Protein 3LLQ (pdb70)

Secondary structure (DSSP, 8-state):
-HHHHHHHHHHHHHHHHHHHHIIIIITT-TTT--HHHHHHHHHHHHHHHHHHHHHHHH----SHHHHHHHHHTTSS-GGGHHHHHHHHHHHHHHHHHHHHHHHTTBTT---TTTT----GGGSTT---HHHHHHHHHHHHHHHHHHHHHHHSTTS-TT-HHHHHHHHHHHHHHHHHHHHS--S-HHHHHHHHHHH-HHHHHHTTHHHHHHHHHHHHHHHHHHHHTS--/---SS-HHHHHHHHHHHHHHHIIIIIHIIIIITT-TTT--HHHHHHHHHHHHHHHHHHHHHHHH----SHHHHHHHHHTTSS-HHHHHHHHHHHHHHHHHHHHHHHHHHTTSTT---TTTT----GGGSTT-B-HHHHHHHHHHHHHHHHHHHHHHTSTTS-TT-HHHHHHHHHHHHHHHHHHHHS--S-HHHHHHHHHHH-THHHHSHHHHHHHHHHHHHHHHHHHHHHT--

Structure (mmCIF, N/CA/C/O backbone):
data_3LLQ
#
_entry.id   3LLQ
#
_cell.length_a   90.500
_cell.length_b   102.231
_cell.length_c   148.734
_cell.angle_alpha   90.00
_cell.angle_beta   90.00
_cell.angle_gamma   90.00
#
_symmetry.space_group_name_H-M   'C 2 2 21'
#
loop_
_entity.id
_entity.type
_entity.pdbx_description
1 polymer 'Aquaporin Z 2'
2 water water
#
loop_
_atom_site.group_PDB
_atom_site.id
_atom_site.type_symbol
_atom_site.label_atom_id
_atom_site.label_alt_id
_atom_site.label_comp_id
_atom_site.label_asym_id
_atom_site.label_entity_id
_atom_site.label_seq_id
_atom_site.pdbx_PDB_ins_code
_atom_site.Cartn_x
_atom_site.Cartn_y
_atom_site.Cartn_z
_atom_site.occupancy
_atom_site.B_iso_or_equiv
_atom_site.auth_seq_id
_atom_site.auth_comp_id
_atom_site.auth_asym_id
_atom_site.auth_atom_id
_atom_site.pdbx_PDB_model_num
ATOM 1 N N . MET A 1 29 ? 9.523 56.271 46.370 1.00 44.99 1 MET A N 1
ATOM 2 C CA . MET A 1 29 ? 10.672 55.382 45.885 1.00 45.11 1 MET A CA 1
ATOM 3 C C . MET A 1 29 ? 11.984 56.162 45.727 1.00 44.06 1 MET A C 1
ATOM 4 O O . MET A 1 29 ? 13.072 55.678 46.119 1.00 43.56 1 MET A O 1
ATOM 9 N N . GLY A 1 30 ? 11.876 57.373 45.179 1.00 42.09 2 GLY A N 1
ATOM 10 C CA . GLY A 1 30 ? 13.019 58.276 45.131 1.00 41.31 2 GLY A CA 1
ATOM 11 C C . GLY A 1 30 ? 13.467 58.620 46.577 1.00 40.98 2 GLY A C 1
ATOM 12 O O . GLY A 1 30 ? 14.664 58.759 46.833 1.00 40.30 2 GLY A O 1
ATOM 13 N N . ARG A 1 31 ? 12.515 58.820 47.493 1.00 41.45 3 ARG A N 1
ATOM 14 C CA . ARG A 1 31 ? 12.805 58.989 48.921 1.00 41.20 3 ARG A CA 1
ATOM 15 C C . ARG A 1 31 ? 13.622 57.800 49.463 1.00 39.63 3 ARG A C 1
ATOM 16 O O . ARG A 1 31 ? 14.530 57.956 50.280 1.00 40.19 3 ARG A O 1
ATOM 24 N N . LYS A 1 32 ? 13.285 56.590 49.030 1.00 38.14 4 LYS A N 1
ATOM 25 C CA . LYS A 1 32 ? 13.944 55.363 49.546 1.00 33.92 4 LYS A CA 1
ATOM 26 C C . LYS A 1 32 ? 15.341 55.237 48.994 1.00 34.01 4 LYS A C 1
ATOM 27 O O . LYS A 1 32 ? 16.283 54.876 49.734 1.00 29.65 4 LYS A O 1
ATOM 33 N N . LEU A 1 33 ? 15.542 55.641 47.717 1.00 32.27 5 LEU A N 1
ATOM 34 C CA . LEU A 1 33 ? 16.868 55.563 47.129 1.00 30.60 5 LEU A CA 1
ATOM 35 C C . LEU A 1 33 ? 17.805 56.625 47.823 1.00 31.18 5 LEU A C 1
ATOM 36 O O . LEU A 1 33 ? 18.990 56.449 47.896 1.00 30.10 5 LEU A O 1
ATOM 41 N N . LEU A 1 34 ? 17.250 57.774 48.211 1.00 30.42 6 LEU A N 1
ATOM 42 C CA . LEU A 1 34 ? 18.029 58.847 48.796 1.00 31.96 6 LEU A CA 1
ATOM 43 C C . LEU A 1 34 ? 18.400 58.367 50.223 1.00 32.13 6 LEU A C 1
ATOM 44 O O . LEU A 1 34 ? 19.529 58.605 50.675 1.00 33.34 6 LEU A O 1
ATOM 49 N N . ALA A 1 35 ? 17.455 57.682 50.883 1.00 31.06 7 ALA A N 1
ATOM 50 C CA . ALA A 1 35 ? 17.714 57.130 52.251 1.00 30.71 7 ALA A CA 1
ATOM 51 C C . ALA A 1 35 ? 18.907 56.181 52.176 1.00 30.75 7 ALA A C 1
ATOM 52 O O . ALA A 1 35 ? 19.895 56.382 52.879 1.00 29.31 7 ALA A O 1
ATOM 54 N N . GLU A 1 36 ? 18.898 55.270 51.187 1.00 30.34 8 GLU A N 1
ATOM 55 C CA . GLU A 1 36 ? 20.006 54.322 50.995 1.00 31.99 8 GLU A CA 1
ATOM 56 C C . GLU A 1 36 ? 21.290 54.978 50.642 1.00 32.41 8 GLU A C 1
ATOM 57 O O . GLU A 1 36 ? 22.383 54.570 51.095 1.00 34.22 8 GLU A O 1
ATOM 63 N N . PHE A 1 37 ? 21.163 56.031 49.836 1.00 32.31 9 PHE A N 1
ATOM 64 C CA . PHE A 1 37 ? 22.371 56.752 49.377 1.00 31.33 9 PHE A CA 1
ATOM 65 C C . PHE A 1 37 ? 23.033 57.458 50.603 1.00 30.14 9 PHE A C 1
ATOM 66 O O . PHE A 1 37 ? 24.222 57.369 50.865 1.00 30.54 9 PHE A O 1
ATOM 74 N N . PHE A 1 38 ? 22.261 58.269 51.274 1.00 29.10 10 PHE A N 1
ATOM 75 C CA . PHE A 1 38 ? 22.818 58.979 52.490 1.00 30.86 10 PHE A CA 1
ATOM 76 C C . PHE A 1 38 ? 23.317 57.990 53.590 1.00 29.17 10 PHE A C 1
ATOM 77 O O . PHE A 1 38 ? 24.396 58.124 54.120 1.00 30.77 10 PHE A O 1
ATOM 85 N N . GLY A 1 39 ? 22.550 56.944 53.808 1.00 30.32 11 GLY A N 1
ATOM 86 C CA . GLY A 1 39 ? 22.960 55.906 54.708 1.00 29.50 11 GLY A CA 1
ATOM 87 C C . GLY A 1 39 ? 24.262 55.200 54.399 1.00 29.94 11 GLY A C 1
ATOM 88 O O . GLY A 1 39 ? 25.091 54.934 55.301 1.00 28.72 11 GLY A O 1
ATOM 89 N N . THR A 1 40 ? 24.446 54.755 53.127 1.00 27.48 12 THR A N 1
ATOM 90 C CA . THR A 1 40 ? 25.669 54.088 52.837 1.00 24.09 12 THR A CA 1
ATOM 91 C C . THR A 1 40 ? 26.788 55.054 52.846 1.00 26.04 12 THR A C 1
ATOM 92 O O . THR A 1 40 ? 27.938 54.706 53.215 1.00 26.35 12 THR A O 1
ATOM 96 N N . PHE A 1 41 ? 26.533 56.306 52.398 1.00 29.14 13 PHE A N 1
ATOM 97 C CA . PHE A 1 41 ? 27.582 57.357 52.528 1.00 29.77 13 PHE A CA 1
ATOM 98 C C . PHE A 1 41 ? 28.055 57.448 54.001 1.00 30.34 13 PHE A C 1
ATOM 99 O O . PHE A 1 41 ? 29.264 57.459 54.289 1.00 30.28 13 PHE A O 1
ATOM 107 N N . TRP A 1 42 ? 27.097 57.601 54.921 1.00 29.62 14 TRP A N 1
ATOM 108 C CA . TRP A 1 42 ? 27.447 57.729 56.379 1.00 29.16 14 TRP A CA 1
ATOM 109 C C . TRP A 1 42 ? 28.251 56.527 56.853 1.00 26.49 14 TRP A C 1
ATOM 110 O O . TRP A 1 42 ? 29.275 56.666 57.457 1.00 26.84 14 TRP A O 1
ATOM 121 N N . LEU A 1 43 ? 27.840 55.328 56.453 1.00 28.73 15 LEU A N 1
ATOM 122 C CA . LEU A 1 43 ? 28.525 54.067 56.826 1.00 29.85 15 LEU A CA 1
ATOM 123 C C . LEU A 1 43 ? 29.977 54.094 56.410 1.00 31.11 15 LEU A C 1
ATOM 124 O O . LEU A 1 43 ? 30.901 53.834 57.193 1.00 27.97 15 LEU A O 1
ATOM 129 N N . VAL A 1 44 ? 30.215 54.504 55.169 1.00 27.74 16 VAL A N 1
ATOM 130 C CA . VAL A 1 44 ? 31.592 54.531 54.710 1.00 26.20 16 VAL A CA 1
ATOM 131 C C . VAL A 1 44 ? 32.352 55.766 55.201 1.00 24.65 16 VAL A C 1
ATOM 132 O O . VAL A 1 44 ? 33.554 55.702 55.450 1.00 25.85 16 VAL A O 1
ATOM 136 N N . PHE A 1 45 ? 31.718 56.932 55.218 1.00 24.06 17 PHE A N 1
ATOM 137 C CA . PHE A 1 45 ? 32.493 58.105 55.575 1.00 24.87 17 PHE A CA 1
ATOM 138 C C . PHE A 1 45 ? 32.846 57.940 57.142 1.00 25.28 17 PHE A C 1
ATOM 139 O O . PHE A 1 45 ? 33.957 58.257 57.589 1.00 27.55 17 PHE A O 1
ATOM 147 N N . GLY A 1 46 ? 31.914 57.414 57.890 1.00 25.76 18 GLY A N 1
ATOM 148 C CA . GLY A 1 46 ? 32.132 57.276 59.393 1.00 26.44 18 GLY A CA 1
ATOM 149 C C . GLY A 1 46 ? 33.077 56.130 59.668 1.00 24.19 18 GLY A C 1
ATOM 150 O O . GLY A 1 46 ? 34.069 56.326 60.318 1.00 28.02 18 GLY A O 1
ATOM 151 N N . GLY A 1 47 ? 32.782 54.939 59.152 1.00 24.76 19 GLY A N 1
ATOM 152 C CA . GLY A 1 47 ? 33.626 53.788 59.361 1.00 21.80 19 GLY A CA 1
ATOM 153 C C . GLY A 1 47 ? 34.985 53.874 58.766 1.00 25.75 19 GLY A C 1
ATOM 154 O O . GLY A 1 47 ? 36.011 53.791 59.468 1.00 22.75 19 GLY A O 1
ATOM 155 N N . CYS A 1 48 ? 35.052 54.074 57.407 1.00 21.74 20 CYS A N 1
ATOM 156 C CA . CYS A 1 48 ? 36.346 54.230 56.796 1.00 21.78 20 CYS A CA 1
ATOM 157 C C . CYS A 1 48 ? 37.068 55.465 57.231 1.00 20.34 20 CYS A C 1
ATOM 158 O O . CYS A 1 48 ? 38.305 55.474 57.404 1.00 22.26 20 CYS A O 1
ATOM 161 N N . GLY A 1 49 ? 36.350 56.565 57.438 1.00 22.42 21 GLY A N 1
ATOM 162 C CA . GLY A 1 49 ? 37.048 57.794 57.793 1.00 21.68 21 GLY A CA 1
ATOM 163 C C . GLY A 1 49 ? 37.637 57.574 59.251 1.00 24.46 21 GLY A C 1
ATOM 164 O O . GLY A 1 49 ? 38.765 57.979 59.525 1.00 22.68 21 GLY A O 1
ATOM 165 N N . SER A 1 50 ? 36.968 56.803 60.096 1.00 23.60 22 SER A N 1
ATOM 166 C CA . SER A 1 50 ? 37.587 56.572 61.504 1.00 24.84 22 SER A CA 1
ATOM 167 C C . SER A 1 50 ? 38.833 55.759 61.302 1.00 26.29 22 SER A C 1
ATOM 168 O O . SER A 1 50 ? 39.844 55.989 61.974 1.00 26.96 22 SER A O 1
ATOM 171 N N . ALA A 1 51 ? 38.844 54.902 60.254 1.00 28.29 23 ALA A N 1
ATOM 172 C CA . ALA A 1 51 ? 40.068 54.066 59.983 1.00 26.25 23 ALA A CA 1
ATOM 173 C C . ALA A 1 51 ? 41.225 54.882 59.428 1.00 27.65 23 ALA A C 1
ATOM 174 O O . ALA A 1 51 ? 42.393 54.788 59.901 1.00 28.29 23 ALA A O 1
ATOM 176 N N . VAL A 1 52 ? 40.892 55.760 58.464 1.00 28.77 24 VAL A N 1
ATOM 177 C CA . VAL A 1 52 ? 41.904 56.589 57.846 1.00 27.82 24 VAL A CA 1
ATOM 178 C C . VAL A 1 52 ? 42.461 57.654 58.782 1.00 29.06 24 VAL A C 1
ATOM 179 O O . VAL A 1 52 ? 43.675 57.833 58.850 1.00 29.33 24 VAL A O 1
ATOM 183 N N . PHE A 1 53 ? 41.588 58.357 59.498 1.00 25.07 25 PHE A N 1
ATOM 184 C CA . PHE A 1 53 ? 42.093 59.559 60.231 1.00 27.53 25 PHE A CA 1
ATOM 185 C C . PHE A 1 53 ? 42.617 59.143 61.576 1.00 25.97 25 PHE A C 1
ATOM 186 O O . PHE A 1 53 ? 43.582 59.709 62.060 1.00 29.13 25 PHE A O 1
ATOM 194 N N . ALA A 1 54 ? 41.979 58.136 62.163 1.00 24.98 26 ALA A N 1
ATOM 195 C CA . ALA A 1 54 ? 42.128 57.993 63.691 1.00 25.16 26 ALA A CA 1
ATOM 196 C C . ALA A 1 54 ? 42.712 56.682 64.202 1.00 23.92 26 ALA A C 1
ATOM 197 O O . ALA A 1 54 ? 43.156 56.588 65.394 1.00 27.51 26 ALA A O 1
ATOM 199 N N . ALA A 1 55 ? 42.602 55.611 63.450 1.00 27.09 27 ALA A N 1
ATOM 200 C CA . ALA A 1 55 ? 42.873 54.262 64.006 1.00 27.37 27 ALA A CA 1
ATOM 201 C C . ALA A 1 55 ? 44.311 54.102 64.454 1.00 28.06 27 ALA A C 1
ATOM 202 O O . ALA A 1 55 ? 44.567 53.602 65.602 1.00 26.54 27 ALA A O 1
ATOM 204 N N . ALA A 1 56 ? 45.235 54.663 63.680 1.00 24.98 28 ALA A N 1
ATOM 205 C CA . ALA A 1 56 ? 46.638 54.525 63.982 1.00 26.52 28 ALA A CA 1
ATOM 206 C C . ALA A 1 56 ? 47.275 55.818 64.477 1.00 28.28 28 ALA A C 1
ATOM 207 O O . ALA A 1 56 ? 48.496 55.937 64.573 1.00 29.81 28 ALA A O 1
ATOM 209 N N . PHE A 1 57 ? 46.492 56.822 64.801 1.00 28.41 29 PHE A N 1
ATOM 210 C CA . PHE A 1 57 ? 47.080 58.066 65.311 1.00 29.02 29 PHE A CA 1
ATOM 211 C C . PHE A 1 57 ? 47.992 57.788 66.567 1.00 31.64 29 PHE A C 1
ATOM 212 O O . PHE A 1 57 ? 47.600 57.033 67.448 1.00 29.10 29 PHE A O 1
ATOM 220 N N . PRO A 1 58 ? 49.224 58.376 66.633 1.00 32.91 30 PRO A N 1
ATOM 221 C CA . PRO A 1 58 ? 50.198 57.955 67.669 1.00 32.22 30 PRO A CA 1
ATOM 222 C C . PRO A 1 58 ? 49.677 58.243 69.058 1.00 32.16 30 PRO A C 1
ATOM 223 O O . PRO A 1 58 ? 49.078 59.252 69.265 1.00 31.20 30 PRO A O 1
ATOM 227 N N . GLU A 1 59 ? 49.879 57.315 69.946 1.00 31.11 31 GLU A N 1
ATOM 228 C CA . GLU A 1 59 ? 49.613 57.512 71.419 1.00 32.94 31 GLU A CA 1
ATOM 229 C C . GLU A 1 59 ? 48.127 57.488 71.688 1.00 29.82 31 GLU A C 1
ATOM 230 O O . GLU A 1 59 ? 47.725 56.732 72.475 1.00 33.03 31 GLU A O 1
ATOM 236 N N . LEU A 1 60 ? 47.290 58.182 70.897 1.00 30.42 32 LEU A N 1
ATOM 237 C CA . LEU A 1 60 ? 45.903 58.418 71.306 1.00 28.45 32 LEU A CA 1
ATOM 238 C C . LEU A 1 60 ? 44.905 57.776 70.347 1.00 25.71 32 LEU A C 1
ATOM 239 O O . LEU A 1 60 ? 43.676 57.864 70.520 1.00 28.55 32 LEU A O 1
ATOM 244 N N . GLY A 1 61 ? 45.399 57.124 69.311 1.00 27.77 33 GLY A N 1
A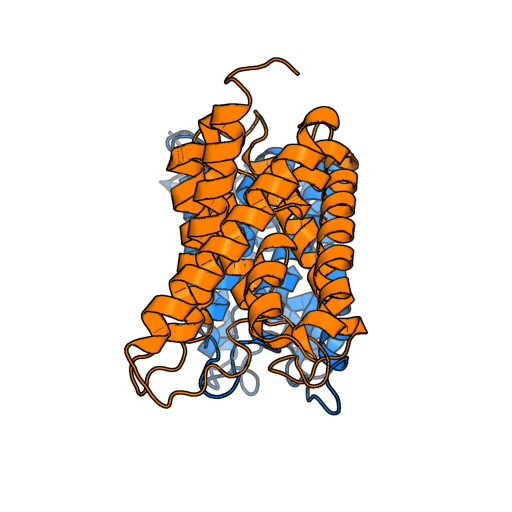TOM 245 C CA . GLY A 1 61 ? 44.493 56.594 68.245 1.00 23.10 33 GLY A CA 1
ATOM 246 C C . GLY A 1 61 ? 43.535 55.492 68.756 1.00 24.81 33 GLY A C 1
ATOM 247 O O . GLY A 1 61 ? 43.645 54.958 69.890 1.00 25.93 33 GLY A O 1
ATOM 248 N N . ILE A 1 62 ? 42.530 55.217 67.970 1.00 24.21 34 ILE A N 1
ATOM 249 C CA . ILE A 1 62 ? 41.355 54.476 68.413 1.00 24.90 34 ILE A CA 1
ATOM 250 C C . ILE A 1 62 ? 41.440 52.967 68.098 1.00 25.12 34 ILE A C 1
ATOM 251 O O . ILE A 1 62 ? 40.587 52.215 68.571 1.00 26.27 34 ILE A O 1
ATOM 256 N N . GLY A 1 63 ? 42.440 52.519 67.332 1.00 26.42 35 GLY A N 1
ATOM 257 C CA . GLY A 1 63 ? 42.683 51.049 67.222 1.00 23.17 35 GLY A CA 1
ATOM 258 C C . GLY A 1 63 ? 41.559 50.375 66.515 1.00 24.88 35 GLY A C 1
ATOM 259 O O . GLY A 1 63 ? 40.607 51.077 65.960 1.00 25.07 35 GLY A O 1
ATOM 260 N N . PHE A 1 64 ? 41.653 49.035 66.449 1.00 24.72 36 PHE A N 1
ATOM 261 C CA . PHE A 1 64 ? 40.572 48.244 65.767 1.00 25.65 36 PHE A CA 1
ATOM 262 C C . PHE A 1 64 ? 39.227 48.433 66.543 1.00 24.85 36 PHE A C 1
ATOM 263 O O . PHE A 1 64 ? 38.142 48.474 65.992 1.00 24.84 36 PHE A O 1
ATOM 271 N N . THR A 1 65 ? 39.305 48.538 67.874 1.00 25.10 37 THR A N 1
ATOM 272 C CA . THR A 1 65 ? 38.046 48.743 68.658 1.00 22.77 37 THR A CA 1
ATOM 273 C C . THR A 1 65 ? 37.291 49.994 68.260 1.00 20.22 37 THR A C 1
ATOM 274 O O . THR A 1 65 ? 36.071 49.967 68.126 1.00 23.49 37 THR A O 1
ATOM 278 N N . GLY A 1 66 ? 38.007 51.082 68.026 1.00 19.85 38 GLY A N 1
ATOM 279 C CA . GLY A 1 66 ? 37.319 52.334 67.752 1.00 21.88 38 GLY A CA 1
ATOM 280 C C . GLY A 1 66 ? 36.760 52.297 66.314 1.00 23.70 38 GLY A C 1
ATOM 281 O O . GLY A 1 66 ? 35.707 52.826 66.054 1.00 26.39 38 GLY A O 1
ATOM 282 N N . VAL A 1 67 ? 37.460 51.664 65.385 1.00 21.77 39 VAL A N 1
ATOM 283 C CA . VAL A 1 67 ? 36.899 51.518 63.982 1.00 23.51 39 VAL A CA 1
ATOM 284 C C . VAL A 1 67 ? 35.643 50.629 64.075 1.00 24.72 39 VAL A C 1
ATOM 285 O O . VAL A 1 67 ? 34.593 50.939 63.417 1.00 27.21 39 VAL A O 1
ATOM 289 N N . ALA A 1 68 ? 35.707 49.536 64.874 1.00 23.62 40 ALA A N 1
ATOM 290 C CA . ALA A 1 68 ? 34.563 48.638 65.006 1.00 22.55 40 ALA A CA 1
ATOM 291 C C . ALA A 1 68 ? 33.432 49.371 65.570 1.00 22.50 40 ALA A C 1
ATOM 292 O O . ALA A 1 68 ? 32.338 49.212 65.097 1.00 23.80 40 ALA A O 1
ATOM 294 N N . LEU A 1 69 ? 33.637 50.117 66.707 1.00 24.28 41 LEU A N 1
ATOM 295 C CA . LEU A 1 69 ? 32.534 50.898 67.255 1.00 22.80 41 LEU A CA 1
ATOM 296 C C . LEU A 1 69 ? 32.013 51.914 66.142 1.00 22.00 41 LEU A C 1
ATOM 297 O O . LEU A 1 69 ? 30.845 52.191 66.000 1.00 20.77 41 LEU A O 1
ATOM 302 N N . ALA A 1 70 ? 32.925 52.635 65.556 1.00 20.04 42 ALA A N 1
ATOM 303 C CA . ALA A 1 70 ? 32.509 53.583 64.436 1.00 21.60 42 ALA A CA 1
ATOM 304 C C . ALA A 1 70 ? 31.562 52.932 63.478 1.00 19.98 42 ALA A C 1
ATOM 305 O O . ALA A 1 70 ? 30.432 53.451 63.289 1.00 22.87 42 ALA A O 1
ATOM 307 N N . PHE A 1 71 ? 31.936 51.802 62.882 1.00 24.41 43 PHE A N 1
ATOM 308 C CA . PHE A 1 71 ? 31.105 51.286 61.799 1.00 23.51 43 PHE A CA 1
ATOM 309 C C . PHE A 1 71 ? 29.735 50.876 62.322 1.00 24.53 43 PHE A C 1
ATOM 310 O O . PHE A 1 71 ? 28.663 51.190 61.708 1.00 23.23 43 PHE A O 1
ATOM 318 N N . GLY A 1 72 ? 29.701 50.262 63.521 1.00 24.02 44 GLY A N 1
ATOM 319 C CA . GLY A 1 72 ? 28.390 49.901 64.079 1.00 22.18 44 GLY A CA 1
ATOM 320 C C . GLY A 1 72 ? 27.566 51.112 64.351 1.00 19.66 44 GLY A C 1
ATOM 321 O O . GLY A 1 72 ? 26.362 51.071 64.218 1.00 19.20 44 GLY A O 1
ATOM 322 N N . LEU A 1 73 ? 28.160 52.204 64.799 1.00 20.47 45 LEU A N 1
ATOM 323 C CA . LEU A 1 73 ? 27.364 53.395 65.159 1.00 17.55 45 LEU A CA 1
ATOM 324 C C . LEU A 1 73 ? 26.847 54.098 63.805 1.00 22.91 45 LEU A C 1
ATOM 325 O O . LEU A 1 73 ? 25.757 54.701 63.766 1.00 24.83 45 LEU A O 1
ATOM 330 N N . THR A 1 74 ? 27.574 53.940 62.689 1.00 21.14 46 THR A N 1
ATOM 331 C CA . THR A 1 74 ? 26.951 54.592 61.417 1.00 20.38 46 THR A CA 1
ATOM 332 C C . THR A 1 74 ? 25.608 53.935 61.178 1.00 22.27 46 THR A C 1
ATOM 333 O O . THR A 1 74 ? 24.642 54.600 60.911 1.00 24.36 46 THR A O 1
ATOM 337 N N . VAL A 1 75 ? 25.480 52.601 61.449 1.00 26.06 47 VAL A N 1
ATOM 338 C CA . VAL A 1 75 ? 24.268 51.846 61.119 1.00 24.40 47 VAL A CA 1
ATOM 339 C C . VAL A 1 75 ? 23.269 52.080 62.131 1.00 23.51 47 VAL A C 1
ATOM 340 O O . VAL A 1 75 ? 22.072 52.266 61.825 1.00 21.87 47 VAL A O 1
ATOM 344 N N . LEU A 1 76 ? 23.687 52.082 63.465 1.00 24.98 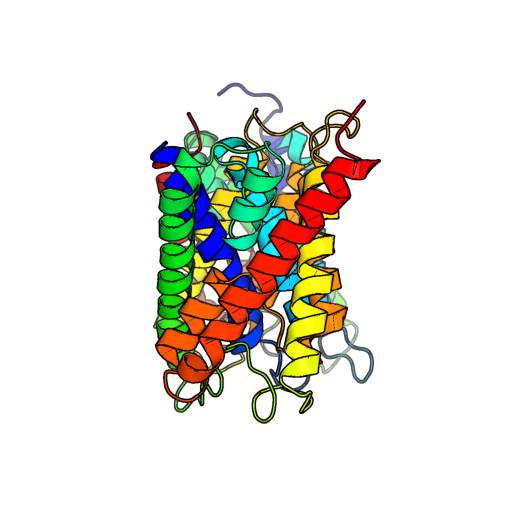48 LEU A N 1
ATOM 345 C CA . LEU A 1 76 ? 22.694 52.371 64.431 1.00 22.00 48 LEU A CA 1
ATOM 346 C C . LEU A 1 76 ? 22.066 53.742 64.204 1.00 22.34 48 LEU A C 1
ATOM 347 O O . LEU A 1 76 ? 20.793 53.881 64.214 1.00 22.05 48 LEU A O 1
ATOM 352 N N . THR A 1 77 ? 22.886 54.763 63.937 1.00 21.03 49 THR A N 1
ATOM 353 C CA . THR A 1 77 ? 22.357 56.089 63.865 1.00 21.47 49 THR A CA 1
ATOM 354 C C . THR A 1 77 ? 21.498 56.325 62.613 1.00 22.31 49 THR A C 1
ATOM 355 O O . THR A 1 77 ? 20.441 56.981 62.673 1.00 22.95 49 THR A O 1
ATOM 359 N N . MET A 1 78 ? 21.997 55.872 61.440 1.00 22.92 50 MET A N 1
ATOM 360 C CA . MET A 1 78 ? 21.127 56.094 60.223 1.00 24.66 50 MET A CA 1
ATOM 361 C C . MET A 1 78 ? 19.962 55.077 60.174 1.00 26.36 50 MET A C 1
ATOM 362 O O . MET A 1 78 ? 18.919 55.294 59.511 1.00 28.89 50 MET A O 1
ATOM 367 N N . ALA A 1 79 ? 20.080 53.948 60.890 1.00 27.90 51 ALA A N 1
ATOM 368 C CA . ALA A 1 79 ? 18.918 53.054 60.949 1.00 29.07 51 ALA A CA 1
ATOM 369 C C . ALA A 1 79 ? 17.768 53.753 61.720 1.00 28.50 51 ALA A C 1
ATOM 370 O O . ALA A 1 79 ? 16.569 53.803 61.238 1.00 27.27 51 ALA A O 1
ATOM 372 N N . TYR A 1 80 ? 18.124 54.407 62.814 1.00 28.80 52 TYR A N 1
ATOM 373 C CA . TYR A 1 80 ? 17.088 55.236 63.465 1.00 28.42 52 TYR A CA 1
ATOM 374 C C . TYR A 1 80 ? 16.646 56.405 62.510 1.00 27.78 52 TYR A C 1
ATOM 375 O O . TYR A 1 80 ? 15.469 56.728 62.455 1.00 30.63 52 TYR A O 1
ATOM 384 N N . ALA A 1 81 ? 17.590 57.106 61.890 1.00 26.31 53 ALA A N 1
ATOM 385 C CA . ALA A 1 81 ? 17.213 58.366 61.108 1.00 26.22 53 ALA A CA 1
ATOM 386 C C . ALA A 1 81 ? 16.392 58.057 59.844 1.00 29.08 53 ALA A C 1
ATOM 387 O O . ALA A 1 81 ? 15.379 58.724 59.595 1.00 30.76 53 ALA A O 1
ATOM 389 N N . VAL A 1 82 ? 16.800 57.033 59.081 1.00 27.86 54 VAL A N 1
ATOM 390 C CA . VAL A 1 82 ? 16.084 56.736 57.774 1.00 29.72 54 VAL A CA 1
ATOM 391 C C . VAL A 1 82 ? 15.600 55.298 57.590 1.00 30.22 54 VAL A C 1
ATOM 392 O O . VAL A 1 82 ? 14.928 54.984 56.582 1.00 32.29 54 VAL A O 1
ATOM 396 N N . GLY A 1 83 ? 15.834 54.411 58.587 1.00 28.59 55 GLY A N 1
ATOM 397 C CA . GLY A 1 83 ? 15.380 53.059 58.411 1.00 26.17 55 GLY A CA 1
ATOM 398 C C . GLY A 1 83 ? 13.906 52.933 58.225 1.00 27.53 55 GLY A C 1
ATOM 399 O O . GLY A 1 83 ? 13.434 51.966 57.609 1.00 27.11 55 GLY A O 1
ATOM 400 N N . GLY A 1 84 ? 13.139 53.837 58.814 1.00 28.23 56 GLY A N 1
ATOM 401 C CA . GLY A 1 84 ? 11.714 53.728 58.713 1.00 30.31 56 GLY A CA 1
ATOM 402 C C . GLY A 1 84 ? 11.238 54.271 57.349 1.00 32.76 56 GLY A C 1
ATOM 403 O O . GLY A 1 84 ? 10.026 54.221 57.059 1.00 33.32 56 GLY A O 1
ATOM 404 N N . ILE A 1 85 ? 12.180 54.683 56.500 1.00 33.21 57 ILE A N 1
ATOM 405 C CA . ILE A 1 85 ? 11.841 55.220 55.191 1.00 34.26 57 ILE A CA 1
ATOM 406 C C . ILE A 1 85 ? 12.150 54.156 54.104 1.00 35.38 57 ILE A C 1
ATOM 407 O O . ILE A 1 85 ? 11.264 53.737 53.379 1.00 36.29 57 ILE A O 1
ATOM 412 N N . SER A 1 86 ? 13.399 53.699 54.027 1.00 32.89 58 SER A N 1
ATOM 413 C CA . SER A 1 86 ? 13.763 52.696 53.078 1.00 32.22 58 SER A CA 1
ATOM 414 C C . SER A 1 86 ? 13.884 51.276 53.619 1.00 32.31 58 SER A C 1
ATOM 415 O O . SER A 1 86 ? 14.043 50.346 52.841 1.00 29.14 58 SER A O 1
ATOM 418 N N . GLY A 1 87 ? 13.815 51.084 54.993 1.00 31.44 59 GLY A N 1
ATOM 419 C CA . GLY A 1 87 ? 14.215 49.779 55.510 1.00 29.68 59 GLY A CA 1
ATOM 420 C C . GLY A 1 87 ? 15.660 49.804 56.048 1.00 31.68 59 GLY A C 1
ATOM 421 O O . GLY A 1 87 ? 16.063 48.914 56.825 1.00 29.97 59 GLY A O 1
ATOM 422 N N . GLY A 1 88 ? 16.437 50.824 55.651 1.00 30.93 60 GLY A N 1
ATOM 423 C CA . GLY A 1 88 ? 17.809 51.011 56.058 1.00 31.04 60 GLY A CA 1
ATOM 424 C C . GLY A 1 88 ? 18.766 49.868 55.851 1.00 33.08 60 GLY A C 1
ATOM 425 O O . GLY A 1 88 ? 19.334 49.346 56.862 1.00 33.48 60 GLY A O 1
ATOM 426 N N . HIS A 1 89 ? 18.921 49.423 54.598 1.00 32.96 61 HIS A N 1
ATOM 427 C CA . HIS A 1 89 ? 19.805 48.346 54.258 1.00 33.08 61 HIS A CA 1
AT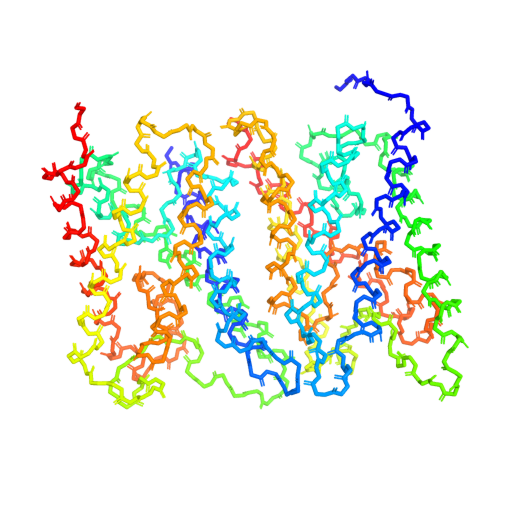OM 428 C C . HIS A 1 89 ? 21.276 48.787 54.267 1.00 34.02 61 HIS A C 1
ATOM 429 O O . HIS A 1 89 ? 22.107 48.104 54.898 1.00 32.31 61 HIS A O 1
ATOM 436 N N . PHE A 1 90 ? 21.591 49.853 53.485 1.00 31.43 62 PHE A N 1
ATOM 437 C CA . PHE A 1 90 ? 22.956 50.442 53.444 1.00 32.23 62 PHE A CA 1
ATOM 438 C C . PHE A 1 90 ? 23.990 49.419 53.013 1.00 32.59 62 PHE A C 1
ATOM 439 O O . PHE A 1 90 ? 25.177 49.567 53.309 1.00 33.03 62 PHE A O 1
ATOM 447 N N . ASN A 1 91 ? 23.577 48.421 52.216 1.00 32.61 63 ASN A N 1
ATOM 448 C CA . ASN A 1 91 ? 24.445 47.247 52.049 1.00 31.26 63 ASN A CA 1
ATOM 449 C C . ASN A 1 91 ? 23.820 46.241 51.114 1.00 31.00 63 ASN A C 1
ATOM 450 O O . ASN A 1 91 ? 22.808 45.689 51.455 1.00 30.83 63 ASN A O 1
ATOM 455 N N . PRO A 1 92 ? 24.431 45.994 49.917 1.00 32.31 64 PRO A N 1
ATOM 456 C CA . PRO A 1 92 ? 23.827 45.152 48.872 1.00 29.01 64 PRO A CA 1
ATOM 457 C C . PRO A 1 92 ? 23.515 43.753 49.369 1.00 29.67 64 PRO A C 1
ATOM 458 O O . PRO A 1 92 ? 22.539 43.147 48.964 1.00 29.63 64 PRO A O 1
ATOM 462 N N . ALA A 1 93 ? 24.342 43.245 50.292 1.00 28.78 65 ALA A N 1
ATOM 463 C CA . ALA A 1 93 ? 24.165 41.899 50.764 1.00 27.42 65 ALA A CA 1
ATOM 464 C C . ALA A 1 93 ? 22.998 41.805 51.715 1.00 28.64 65 ALA A C 1
ATOM 465 O O . ALA A 1 93 ? 22.348 40.781 51.823 1.00 27.94 65 ALA A O 1
ATOM 467 N N . VAL A 1 94 ? 22.718 42.895 52.427 1.00 28.76 66 VAL A N 1
ATOM 468 C CA . VAL A 1 94 ? 21.464 42.995 53.175 1.00 27.72 66 VAL A CA 1
ATOM 469 C C . VAL A 1 94 ? 20.213 42.986 52.256 1.00 29.63 66 VAL A C 1
ATOM 470 O O . VAL A 1 94 ? 19.223 42.262 52.496 1.00 30.03 66 VAL A O 1
ATOM 474 N N . SER A 1 95 ? 20.248 43.827 51.216 1.00 29.26 67 SER A N 1
ATOM 475 C CA . SER A 1 95 ? 19.120 43.903 50.263 1.00 30.99 67 SER A CA 1
ATOM 476 C C . SER A 1 95 ? 18.901 42.509 49.671 1.00 31.31 67 SER A C 1
ATOM 477 O O . SER A 1 95 ? 17.768 42.065 49.578 1.00 32.91 67 SER A O 1
ATOM 480 N N . VAL A 1 96 ? 19.965 41.794 49.311 1.00 34.03 68 VAL A N 1
ATOM 481 C CA . VAL A 1 96 ? 19.817 40.440 48.750 1.00 33.33 68 VAL A CA 1
ATOM 482 C C . VAL A 1 96 ? 19.212 39.504 49.779 1.00 35.12 68 VAL A C 1
ATOM 483 O O . VAL A 1 96 ? 18.298 38.728 49.473 1.00 34.94 68 VAL A O 1
ATOM 487 N N . GLY A 1 97 ? 19.693 39.556 51.033 1.00 33.63 69 GLY A N 1
ATOM 488 C CA . GLY A 1 97 ? 19.216 38.620 52.085 1.00 32.47 69 GLY A CA 1
ATOM 489 C C . GLY A 1 97 ? 17.775 38.851 52.458 1.00 31.58 69 GLY A C 1
ATOM 490 O O . GLY A 1 97 ? 17.007 37.915 52.617 1.00 30.66 69 GLY A O 1
ATOM 491 N N . LEU A 1 98 ? 17.381 40.108 52.577 1.00 30.51 70 LEU A N 1
ATOM 492 C CA . LEU A 1 98 ? 16.016 40.427 52.835 1.00 29.02 70 LEU A CA 1
ATOM 493 C C . LEU A 1 98 ? 15.121 40.043 51.571 1.00 32.08 70 LEU A C 1
ATOM 494 O O . LEU A 1 98 ? 13.953 39.728 51.722 1.00 31.70 70 LEU A O 1
ATOM 499 N N . THR A 1 99 ? 15.670 40.107 50.357 1.00 32.07 71 THR A N 1
ATOM 500 C CA . THR A 1 99 ? 14.864 39.618 49.185 1.00 32.39 71 THR A CA 1
ATOM 501 C C . THR A 1 99 ? 14.669 38.094 49.276 1.00 32.53 71 THR A C 1
ATOM 502 O O . THR A 1 99 ? 13.552 37.594 49.173 1.00 34.21 71 THR A O 1
ATOM 506 N N . VAL A 1 100 ? 15.760 37.359 49.534 1.00 33.66 72 VAL A N 1
ATOM 507 C CA . VAL A 1 100 ? 15.691 35.913 49.672 1.00 34.51 72 VAL A CA 1
ATOM 508 C C . VAL A 1 100 ? 14.768 35.542 50.832 1.00 36.27 72 VAL A C 1
ATOM 509 O O . VAL A 1 100 ? 14.131 34.499 50.830 1.00 36.06 72 VAL A O 1
ATOM 513 N N . ALA A 1 101 ? 14.662 36.396 51.847 1.00 36.89 73 ALA A N 1
ATOM 514 C CA . ALA A 1 101 ? 13.795 36.049 52.997 1.00 38.07 73 ALA A CA 1
ATOM 515 C C . ALA A 1 101 ? 12.343 36.389 52.691 1.00 38.52 73 ALA A C 1
ATOM 516 O O . ALA A 1 101 ? 11.484 36.114 53.513 1.00 38.98 73 ALA A O 1
ATOM 518 N N . GLY A 1 102 ? 12.076 37.014 51.534 1.00 38.17 74 GLY A N 1
ATOM 519 C CA . GLY A 1 102 ? 10.713 37.440 51.227 1.00 37.13 74 GLY A CA 1
ATOM 520 C C . GLY A 1 102 ? 10.267 38.653 52.019 1.00 37.82 74 GLY A C 1
ATOM 521 O O . GLY A 1 102 ? 9.078 38.913 52.113 1.00 38.40 74 GLY A O 1
ATOM 522 N N . ARG A 1 103 ? 11.203 39.389 52.622 1.00 36.47 75 ARG A N 1
ATOM 523 C CA . ARG A 1 103 ? 10.883 40.655 53.315 1.00 35.05 75 ARG A CA 1
ATOM 524 C C . ARG A 1 103 ? 10.831 41.870 52.375 1.00 35.04 75 ARG A C 1
ATOM 525 O O . ARG A 1 103 ? 10.362 42.954 52.761 1.00 33.00 75 ARG A O 1
ATOM 533 N N . PHE A 1 104 ? 11.383 41.721 51.165 1.00 34.23 76 PHE A N 1
ATOM 534 C CA . PHE A 1 104 ? 11.698 42.881 50.352 1.00 33.63 76 PHE A CA 1
ATOM 535 C C . PHE A 1 104 ? 11.541 42.498 48.837 1.00 34.60 76 PHE A C 1
ATOM 536 O O . PHE A 1 104 ? 12.038 41.464 48.411 1.00 35.98 76 PHE A O 1
ATOM 544 N N . PRO A 1 105 ? 10.866 43.338 48.042 1.00 35.11 77 PRO A N 1
ATOM 545 C CA . PRO A 1 105 ? 10.533 42.969 46.623 1.00 36.08 77 PRO A CA 1
ATOM 546 C C . PRO A 1 105 ? 11.773 42.906 45.751 1.00 35.55 77 PRO A C 1
ATOM 547 O O . PRO A 1 105 ? 12.587 43.849 45.726 1.00 32.44 77 PRO A O 1
ATOM 551 N N . ALA A 1 106 ? 11.939 41.795 45.044 1.00 35.62 78 ALA A N 1
ATOM 552 C CA . ALA A 1 106 ? 13.115 41.638 44.216 1.00 37.32 78 ALA A CA 1
ATOM 553 C C . ALA A 1 106 ? 13.202 42.803 43.222 1.00 38.45 78 ALA A C 1
ATOM 554 O O . ALA A 1 106 ? 14.310 43.207 42.842 1.00 39.69 78 ALA A O 1
ATOM 556 N N . SER A 1 107 ? 12.060 43.428 42.893 1.00 39.80 79 SER A N 1
ATOM 557 C CA . SER A 1 107 ? 12.056 44.530 41.917 1.00 41.08 79 SER A CA 1
ATOM 558 C C . SER A 1 107 ? 12.772 45.798 42.429 1.00 41.50 79 SER A C 1
ATOM 559 O O . SER A 1 107 ? 13.069 46.679 41.635 1.00 41.65 79 SER A O 1
ATOM 562 N N . SER A 1 108 ? 13.052 45.898 43.738 1.00 39.52 80 SER A N 1
ATOM 563 C CA . SER A 1 108 ? 13.781 47.070 44.247 1.00 37.57 80 SER A CA 1
ATOM 564 C C . SER A 1 108 ? 15.226 46.806 44.464 1.00 35.94 80 SER A C 1
ATOM 565 O O . SER A 1 108 ? 15.982 47.702 44.802 1.00 35.61 80 SER A O 1
ATOM 568 N N . LEU A 1 109 ? 15.633 45.574 44.246 1.00 35.80 81 LEU A N 1
ATOM 569 C CA . LEU A 1 109 ? 16.981 45.175 44.562 1.00 36.66 81 LEU A CA 1
ATOM 570 C C . LEU A 1 109 ? 18.016 45.978 43.816 1.00 38.16 81 LEU A C 1
ATOM 571 O O . LEU A 1 109 ? 18.861 46.631 44.418 1.00 40.19 81 LEU A O 1
ATOM 576 N N . VAL A 1 110 ? 17.941 45.985 42.490 1.00 38.01 82 VAL A N 1
ATOM 577 C CA . VAL A 1 110 ? 18.963 46.661 41.689 1.00 36.44 82 VAL A CA 1
ATOM 578 C C . VAL A 1 110 ? 19.090 48.160 41.957 1.00 35.25 82 VAL A C 1
ATOM 579 O O . VAL A 1 110 ? 20.214 48.668 42.130 1.00 33.44 82 VAL A O 1
ATOM 583 N N . PRO A 1 111 ? 17.953 48.886 41.961 1.00 34.96 83 PRO A N 1
ATOM 584 C CA . PRO A 1 111 ? 18.001 50.290 42.298 1.00 35.51 83 PRO A CA 1
ATOM 585 C C . PRO A 1 111 ? 18.653 50.489 43.681 1.00 35.90 83 PRO A C 1
ATOM 586 O O . PRO A 1 111 ? 19.549 51.339 43.788 1.00 38.45 83 PRO A O 1
ATOM 590 N N . TYR A 1 112 ? 18.249 49.724 44.712 1.00 34.78 84 TYR A N 1
ATOM 591 C CA . TYR A 1 112 ? 18.887 49.885 46.053 1.00 34.24 84 TYR A CA 1
ATOM 592 C C . TYR A 1 112 ? 20.384 49.665 45.914 1.00 33.24 84 TYR A C 1
ATOM 593 O O . TYR A 1 112 ? 21.164 50.431 46.439 1.00 32.54 84 TYR A O 1
ATOM 602 N N . VAL A 1 113 ? 20.795 48.635 45.143 1.00 33.01 85 VAL A N 1
ATOM 603 C CA . VAL A 1 113 ? 22.252 48.344 45.050 1.00 31.95 85 VAL A CA 1
ATOM 604 C C . VAL A 1 113 ? 23.005 49.494 44.412 1.00 34.08 85 VAL A C 1
ATOM 605 O O . VAL A 1 113 ? 24.134 49.860 44.881 1.00 34.48 85 VAL A O 1
ATOM 609 N N . ILE A 1 114 ? 22.360 50.154 43.425 1.00 34.68 86 ILE A N 1
ATOM 610 C CA . ILE A 1 114 ? 22.974 51.311 42.748 1.00 34.81 86 ILE A CA 1
ATOM 611 C C . ILE A 1 114 ? 23.076 52.525 43.668 1.00 34.32 86 ILE A C 1
ATOM 612 O O . ILE A 1 114 ? 24.061 53.250 43.641 1.00 34.78 86 ILE A O 1
ATOM 617 N N . ALA A 1 115 ? 22.019 52.784 44.412 1.00 34.30 87 ALA A N 1
ATOM 618 C CA . ALA A 1 115 ? 22.019 53.919 45.385 1.00 34.36 87 ALA A CA 1
ATOM 619 C C . ALA A 1 115 ? 23.126 53.727 46.462 1.00 34.50 87 ALA A C 1
ATOM 620 O O . ALA A 1 115 ? 23.775 54.705 46.935 1.00 32.78 87 ALA A O 1
ATOM 622 N N . GLN A 1 116 ? 23.312 52.461 46.855 1.00 34.44 88 GLN A N 1
ATOM 623 C CA . GLN A 1 116 ? 24.253 52.103 47.937 1.00 34.68 88 GLN A CA 1
ATOM 624 C C . GLN A 1 116 ? 25.703 52.257 47.466 1.00 36.22 88 GLN A C 1
ATOM 625 O O . GLN A 1 116 ? 26.540 52.773 48.236 1.00 35.30 88 GLN A O 1
ATOM 631 N N . VAL A 1 117 ? 26.007 51.711 46.288 1.00 34.05 89 VAL A N 1
ATOM 632 C CA . VAL A 1 117 ? 27.337 51.775 45.733 1.00 35.12 89 VAL A CA 1
ATOM 633 C C . VAL A 1 117 ? 27.704 53.213 45.375 1.00 34.16 89 VAL A C 1
ATOM 634 O O . VAL A 1 117 ? 28.843 53.589 45.468 1.00 34.91 89 VAL A O 1
ATOM 638 N N . ALA A 1 118 ? 26.718 54.012 45.005 1.00 32.55 90 ALA A N 1
ATOM 639 C CA . ALA A 1 118 ? 26.915 55.433 44.738 1.00 31.9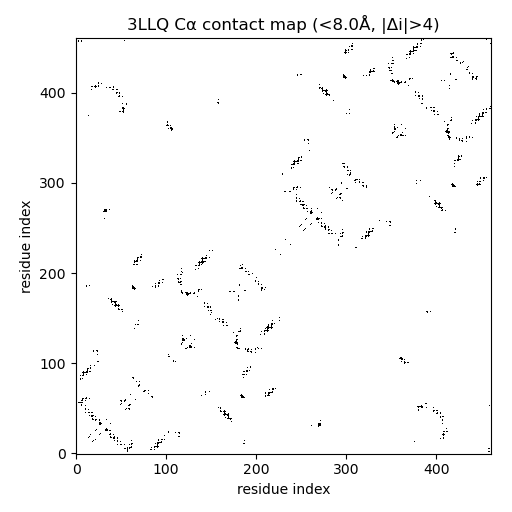1 90 ALA A CA 1
ATOM 640 C C . ALA A 1 118 ? 27.246 56.208 46.012 1.00 31.20 90 ALA A C 1
ATOM 641 O O . ALA A 1 118 ? 28.143 57.050 45.991 1.00 30.73 90 ALA A O 1
ATOM 643 N N . GLY A 1 119 ? 26.515 55.949 47.105 1.00 30.00 91 GLY A N 1
ATOM 644 C CA . GLY A 1 119 ? 26.886 56.580 48.437 1.00 28.80 91 GLY A CA 1
ATOM 645 C C . GLY A 1 119 ? 28.280 56.219 48.844 1.00 26.60 91 GLY A C 1
ATOM 646 O O . GLY A 1 119 ? 29.000 57.037 49.265 1.00 28.61 91 GLY A O 1
ATOM 647 N N . ALA A 1 120 ? 28.680 54.963 48.683 1.00 28.45 92 ALA A N 1
ATOM 648 C CA . ALA A 1 120 ? 30.033 54.527 49.087 1.00 29.21 92 ALA A CA 1
ATOM 649 C C . ALA A 1 120 ? 31.119 55.251 48.317 1.00 30.73 92 ALA A C 1
ATOM 650 O O . ALA A 1 120 ? 32.143 55.743 48.875 1.00 30.96 92 ALA A O 1
ATOM 652 N N . ILE A 1 121 ? 30.907 55.325 46.991 1.00 31.80 93 ILE A N 1
ATOM 653 C CA . ILE A 1 121 ? 31.861 56.010 46.094 1.00 31.28 93 ILE A CA 1
ATOM 654 C C . ILE A 1 121 ? 31.946 57.490 46.382 1.00 31.95 93 ILE A C 1
ATOM 655 O O . ILE A 1 121 ? 33.041 58.054 46.440 1.00 34.39 93 ILE A O 1
ATOM 660 N N . VAL A 1 122 ? 30.808 58.150 46.605 1.00 33.00 94 VAL A N 1
ATOM 661 C CA . VAL A 1 122 ? 30.842 59.556 46.937 1.00 32.47 94 VAL A CA 1
ATOM 662 C C . VAL A 1 122 ? 31.498 59.732 48.326 1.00 32.65 94 VAL A C 1
ATOM 663 O O . VAL A 1 122 ? 32.274 60.622 48.514 1.00 32.86 94 VAL A O 1
ATOM 667 N N . ALA A 1 123 ? 31.240 58.839 49.293 1.00 33.20 95 ALA A N 1
ATOM 668 C CA . ALA A 1 123 ? 31.949 58.981 50.597 1.00 30.96 95 ALA A CA 1
ATOM 669 C C . ALA A 1 123 ? 33.425 58.765 50.437 1.00 29.76 95 ALA A C 1
ATOM 670 O O . ALA A 1 123 ? 34.189 59.480 51.019 1.00 30.98 95 ALA A O 1
ATOM 672 N N . ALA A 1 124 ? 33.848 57.754 49.656 1.00 29.52 96 ALA A N 1
ATOM 673 C CA . ALA A 1 124 ? 35.268 57.463 49.464 1.00 28.06 96 ALA A CA 1
ATOM 674 C C . ALA A 1 124 ? 35.973 58.682 48.935 1.00 31.00 96 ALA A C 1
ATOM 675 O O . ALA A 1 124 ? 37.079 59.021 49.381 1.00 30.29 96 ALA A O 1
ATOM 677 N N . ALA A 1 125 ? 35.291 59.392 48.023 1.00 33.11 97 ALA A N 1
ATOM 678 C CA . ALA A 1 125 ? 35.844 60.611 47.379 1.00 32.81 97 ALA A CA 1
ATOM 679 C C . ALA A 1 125 ? 35.928 61.795 48.339 1.00 33.48 97 ALA A C 1
ATOM 680 O O . ALA A 1 125 ? 36.838 62.623 48.243 1.00 31.97 97 ALA A O 1
ATOM 682 N N . ALA A 1 126 ? 34.941 61.928 49.238 1.00 33.41 98 ALA A N 1
ATOM 683 C CA . ALA A 1 126 ? 34.973 63.048 50.174 1.00 34.07 98 ALA A CA 1
ATOM 684 C C . ALA A 1 126 ? 36.123 62.765 51.164 1.00 33.07 98 ALA A C 1
ATOM 685 O O . ALA A 1 126 ? 36.868 63.648 51.507 1.00 34.70 98 ALA A O 1
ATOM 687 N N . LEU A 1 127 ? 36.220 61.536 51.650 1.00 33.04 99 LEU A N 1
ATOM 688 C CA . LEU A 1 127 ? 37.333 61.120 52.499 1.00 30.99 99 LEU A CA 1
ATOM 689 C C . LEU A 1 127 ? 38.666 61.371 51.786 1.00 32.57 99 LEU A C 1
ATOM 690 O O . LEU A 1 127 ? 39.642 61.866 52.405 1.00 29.65 99 LEU A O 1
ATOM 695 N N . TYR A 1 128 ? 38.721 61.029 50.466 1.00 31.52 100 TYR A N 1
ATOM 696 C CA . TYR A 1 128 ? 39.958 61.277 49.742 1.00 32.12 100 TYR A CA 1
ATOM 697 C C . TYR A 1 128 ? 40.365 62.754 49.723 1.00 32.63 100 TYR A C 1
ATOM 698 O O . TYR A 1 128 ? 41.522 63.133 50.041 1.00 34.72 100 TYR A O 1
ATOM 707 N N . VAL A 1 129 ? 39.430 63.625 49.373 1.00 33.45 101 VAL A N 1
ATOM 708 C CA . VAL A 1 129 ? 39.695 65.073 49.353 1.00 33.03 101 VAL A CA 1
ATOM 709 C C . VAL A 1 129 ? 40.133 65.541 50.715 1.00 34.37 101 VAL A C 1
ATOM 710 O O . VAL A 1 129 ? 41.121 66.309 50.829 1.00 31.47 101 VAL A O 1
ATOM 714 N N . ILE A 1 130 ? 39.439 65.069 51.783 1.00 33.23 102 ILE A N 1
ATOM 715 C CA . ILE A 1 130 ? 39.786 65.556 53.132 1.00 33.69 102 ILE A CA 1
ATOM 716 C C . ILE A 1 130 ? 41.135 65.016 53.612 1.00 35.80 102 ILE A C 1
ATOM 717 O O . ILE A 1 130 ? 41.946 65.755 54.172 1.00 36.89 102 ILE A O 1
ATOM 722 N N . ALA A 1 131 ? 41.371 63.721 53.392 1.00 38.15 103 ALA A N 1
ATOM 723 C CA . ALA A 1 131 ? 42.631 63.061 53.803 1.00 39.04 103 ALA A CA 1
ATOM 724 C C . ALA A 1 131 ? 43.900 63.706 53.238 1.00 40.42 103 ALA A C 1
ATOM 725 O O . ALA A 1 131 ? 44.896 63.939 53.977 1.00 39.65 103 ALA A O 1
ATOM 727 N N . THR A 1 132 ? 43.863 64.050 51.942 1.00 40.77 104 THR A N 1
ATOM 728 C CA . THR A 1 132 ? 45.010 64.639 51.325 1.00 40.76 104 THR A CA 1
ATOM 729 C C . THR A 1 132 ? 45.189 66.099 51.731 1.00 41.73 104 THR A C 1
ATOM 730 O O . THR A 1 132 ? 46.193 66.718 51.388 1.00 42.69 104 THR A O 1
ATOM 734 N N . GLY A 1 133 ? 44.287 66.673 52.513 1.00 41.49 105 GLY A N 1
ATOM 735 C CA . GLY A 1 133 ? 44.587 67.999 53.095 1.00 42.65 105 GLY A CA 1
ATOM 736 C C . GLY A 1 133 ? 45.658 67.910 54.189 1.00 43.57 105 GLY A C 1
ATOM 737 O O . GLY A 1 133 ? 45.917 68.866 54.925 1.00 43.30 105 GLY A O 1
ATOM 738 N N . LYS A 1 134 ? 46.242 66.730 54.342 1.00 44.42 106 LYS A N 1
ATOM 739 C CA . LYS A 1 134 ? 47.363 66.564 55.250 1.00 45.67 106 LYS A CA 1
ATOM 740 C C . LYS A 1 134 ? 48.560 66.314 54.384 1.00 47.94 106 LYS A C 1
ATOM 741 O O . LYS A 1 134 ? 48.636 65.273 53.665 1.00 47.91 106 LYS A O 1
ATOM 747 N N . ALA A 1 135 ? 49.504 67.245 54.467 1.00 49.59 107 ALA A N 1
ATOM 748 C CA . ALA A 1 135 ? 50.697 67.216 53.616 1.00 52.50 107 ALA A CA 1
ATOM 749 C C . ALA A 1 135 ? 51.484 65.891 53.649 1.00 54.30 107 ALA A C 1
ATOM 750 O O . ALA A 1 135 ? 51.783 65.353 54.744 1.00 53.08 107 ALA A O 1
ATOM 752 N N . GLY A 1 136 ? 51.815 65.375 52.448 1.00 56.25 108 GLY A N 1
ATOM 753 C CA . GLY A 1 136 ? 52.644 64.165 52.330 1.00 58.60 108 GLY A CA 1
ATOM 754 C C . GLY A 1 136 ? 52.109 62.913 53.045 1.00 60.33 108 GLY A C 1
ATOM 755 O O . GLY A 1 136 ? 52.886 62.057 53.535 1.00 61.22 108 GLY A O 1
ATOM 756 N N . ILE A 1 137 ? 50.778 62.818 53.146 1.00 60.28 109 ILE A N 1
ATOM 757 C CA . ILE A 1 137 ? 50.152 61.663 53.771 1.00 59.29 109 ILE A CA 1
ATOM 758 C C . ILE A 1 137 ? 50.246 60.455 52.841 1.00 59.23 109 ILE A C 1
ATOM 759 O O . ILE A 1 137 ? 50.182 60.582 51.605 1.00 59.46 109 ILE A O 1
ATOM 764 N N . ASP A 1 138 ? 50.447 59.284 53.424 1.00 58.28 110 ASP A N 1
ATOM 765 C CA . ASP A 1 138 ? 50.373 58.070 52.629 1.00 57.59 110 ASP A CA 1
ATOM 766 C C . ASP A 1 138 ? 49.042 57.363 52.915 1.00 55.38 110 ASP A C 1
ATOM 767 O O . ASP A 1 138 ? 48.819 56.876 54.036 1.00 55.38 110 ASP A O 1
ATOM 772 N N . LEU A 1 139 ? 48.147 57.346 51.920 1.00 52.36 111 LEU A N 1
ATOM 773 C CA . LEU A 1 139 ? 46.811 56.764 52.112 1.00 49.91 111 LEU A CA 1
ATOM 774 C C . LEU A 1 139 ? 46.868 55.239 52.315 1.00 47.89 111 LEU A C 1
ATOM 775 O O . LEU A 1 139 ? 46.041 54.655 53.034 1.00 47.20 111 LEU A O 1
ATOM 780 N N . GLY A 1 140 ? 47.886 54.629 51.716 1.00 45.62 112 GLY A N 1
ATOM 781 C CA . GLY A 1 140 ? 48.112 53.204 51.877 1.00 42.45 112 GLY A CA 1
ATOM 782 C C . GLY A 1 140 ? 46.978 52.412 51.276 1.00 41.14 112 GLY A C 1
ATOM 783 O O . GLY A 1 140 ? 46.606 52.637 50.099 1.00 40.59 112 GLY A O 1
ATOM 784 N N . GLY A 1 141 ? 46.469 51.425 52.032 1.00 38.87 113 GLY A N 1
ATOM 785 C CA . GLY A 1 141 ? 45.310 50.622 51.571 1.00 37.53 113 GLY A CA 1
ATOM 786 C C . GLY A 1 141 ? 43.976 51.386 51.589 1.00 35.62 113 GLY A C 1
ATOM 787 O O . GLY A 1 141 ? 42.931 50.917 51.062 1.00 37.32 113 GLY A O 1
ATOM 788 N N . PHE A 1 142 ? 43.988 52.554 52.204 1.00 33.49 114 PHE A N 1
ATOM 789 C CA . PHE A 1 142 ? 42.831 53.427 52.239 1.00 32.37 114 PHE A CA 1
ATOM 790 C C . PHE A 1 142 ? 41.544 52.670 52.725 1.00 32.52 114 PHE A C 1
ATOM 791 O O . PHE A 1 142 ? 40.451 52.920 52.252 1.00 32.08 114 PHE A O 1
ATOM 799 N N . ALA A 1 143 ? 41.721 51.793 53.717 1.00 31.96 115 ALA A N 1
ATOM 800 C CA . ALA A 1 143 ? 40.648 51.043 54.352 1.00 31.49 115 ALA A CA 1
ATOM 801 C C . ALA A 1 143 ? 39.973 50.052 53.423 1.00 31.09 115 ALA A C 1
ATOM 802 O O . ALA A 1 143 ? 38.871 49.560 53.694 1.00 30.78 115 ALA A O 1
ATOM 804 N N . SER A 1 144 ? 40.635 49.740 52.296 1.00 31.83 116 SER A N 1
ATOM 805 C CA . SER A 1 144 ? 40.160 48.671 51.413 1.00 31.28 116 SER A CA 1
ATOM 806 C C . SER A 1 144 ? 40.208 47.287 52.122 1.00 31.73 116 SER A C 1
ATOM 807 O O . SER A 1 144 ? 41.069 47.010 52.994 1.00 32.59 116 SER A O 1
ATOM 810 N N . ASN A 1 145 ? 39.249 46.439 51.806 1.00 31.96 117 ASN A N 1
ATOM 811 C CA . ASN A 1 145 ? 39.310 45.066 52.320 1.00 32.20 117 ASN A CA 1
ATOM 812 C C . ASN A 1 145 ? 40.228 44.223 51.425 1.00 34.47 117 ASN A C 1
ATOM 813 O O . ASN A 1 145 ? 40.294 44.457 50.193 1.00 36.26 117 ASN A O 1
ATOM 818 N N . GLY A 1 146 ? 40.954 43.285 52.012 1.00 34.88 118 GLY A N 1
ATOM 819 C CA . GLY A 1 146 ? 41.816 42.415 51.199 1.00 35.63 118 GLY A CA 1
ATOM 820 C C . GLY A 1 146 ? 42.043 41.061 51.872 1.00 37.23 118 GLY A C 1
ATOM 821 O O . GLY A 1 146 ? 41.549 40.823 52.948 1.00 36.94 118 GLY A O 1
ATOM 822 N N . TYR A 1 147 ? 42.737 40.150 51.186 1.00 38.02 119 TYR A N 1
ATOM 823 C CA . TYR A 1 147 ? 43.066 38.797 51.688 1.00 36.92 119 TYR A CA 1
ATOM 824 C C . TYR A 1 147 ? 44.522 38.413 51.247 1.00 37.19 119 TYR A C 1
ATOM 825 O O . TYR A 1 147 ? 45.191 39.199 50.516 1.00 35.98 119 TYR A O 1
ATOM 834 N N . GLY A 1 148 ? 45.009 37.248 51.672 1.00 37.87 120 GLY A N 1
ATOM 835 C CA . GLY A 1 148 ? 46.425 36.872 51.528 1.00 40.06 120 GLY A CA 1
ATOM 836 C C . GLY A 1 148 ? 47.425 37.939 51.961 1.00 42.39 120 GLY A C 1
ATOM 837 O O . GLY A 1 148 ? 47.512 38.331 53.176 1.00 44.13 120 GLY A O 1
ATOM 838 N N . GLU A 1 149 ? 48.205 38.436 50.995 1.00 43.76 121 GLU A N 1
ATOM 839 C CA . GLU A 1 149 ? 49.177 39.498 51.266 1.00 44.99 121 GLU A CA 1
ATOM 840 C C . GLU A 1 149 ? 48.506 40.819 51.717 1.00 44.20 121 GLU A C 1
ATOM 841 O O . GLU A 1 149 ? 49.143 41.683 52.363 1.00 42.70 121 GLU A O 1
ATOM 847 N N . HIS A 1 150 ? 47.229 40.984 51.365 1.00 42.03 122 HIS A N 1
ATOM 848 C CA . HIS A 1 150 ? 46.576 42.218 51.743 1.00 40.82 122 HIS A CA 1
ATOM 849 C C . HIS A 1 150 ? 45.578 42.056 52.893 1.00 39.49 122 HIS A C 1
ATOM 850 O O . HIS A 1 150 ? 44.806 42.960 53.186 1.00 38.95 122 HIS A O 1
ATOM 857 N N . SER A 1 151 ? 45.618 40.894 53.531 1.00 38.38 123 SER A N 1
ATOM 858 C CA . SER A 1 151 ? 44.961 40.675 54.793 1.00 36.37 123 SER A CA 1
ATOM 859 C C . SER A 1 151 ? 45.874 41.246 55.866 1.00 36.22 123 SER A C 1
ATOM 860 O O . SER A 1 151 ? 47.045 40.898 55.919 1.00 36.38 123 SER A O 1
ATOM 863 N N . PRO A 1 152 ? 45.350 42.111 56.741 1.00 34.36 124 PRO A N 1
ATOM 864 C CA . PRO A 1 152 ? 46.141 42.685 57.830 1.00 34.94 124 PRO A CA 1
ATOM 865 C C . PRO A 1 152 ? 46.923 41.627 58.589 1.00 33.85 124 PRO A C 1
ATOM 866 O O . PRO A 1 152 ? 48.031 41.856 59.029 1.00 34.03 124 PRO A O 1
ATOM 870 N N . GLY A 1 153 ? 46.359 40.445 58.717 1.00 33.80 125 GLY A N 1
ATOM 871 C CA . GLY A 1 153 ? 47.018 39.424 59.536 1.00 34.82 125 GLY A CA 1
ATOM 872 C C . GLY A 1 153 ? 47.570 38.319 58.635 1.00 34.35 125 GLY A C 1
ATOM 873 O O . GLY A 1 153 ? 48.040 37.295 59.124 1.00 34.03 125 GLY A O 1
ATOM 874 N N . GLY A 1 154 ? 47.497 38.493 57.302 1.00 36.09 126 GLY A N 1
ATOM 875 C CA . GLY A 1 154 ? 48.144 37.490 56.415 1.00 34.92 126 GLY A CA 1
ATOM 876 C C . GLY A 1 154 ? 47.296 36.206 56.302 1.00 36.57 126 GLY A C 1
ATOM 877 O O . GLY A 1 154 ? 47.841 35.118 56.029 1.00 36.21 126 GLY A O 1
ATOM 878 N N . TYR A 1 155 ? 45.972 36.305 56.525 1.00 34.30 127 TYR A N 1
ATOM 879 C CA . TYR A 1 155 ? 45.098 35.128 56.406 1.00 33.22 127 TYR A CA 1
ATOM 880 C C . TYR A 1 155 ? 44.810 34.855 54.937 1.00 33.86 127 TYR A C 1
ATOM 881 O O . TYR A 1 155 ? 44.743 35.825 54.137 1.00 33.67 127 TYR A O 1
ATOM 890 N N . SER A 1 156 ? 44.629 33.570 54.594 1.00 34.04 128 SER A N 1
ATOM 891 C CA . SER A 1 156 ? 44.490 33.147 53.171 1.00 34.52 128 SER A CA 1
ATOM 892 C C . SER A 1 156 ? 43.172 33.571 52.561 1.00 35.69 128 SER A C 1
ATOM 893 O O . SER A 1 156 ? 42.188 33.820 53.280 1.00 33.57 128 SER A O 1
ATOM 896 N N . LEU A 1 157 ? 43.123 33.565 51.225 1.00 35.25 129 LEU A N 1
ATOM 897 C CA . LEU A 1 157 ? 41.876 33.715 50.496 1.00 36.79 129 LEU A CA 1
ATOM 898 C C . LEU A 1 157 ? 40.763 32.816 51.071 1.00 37.27 129 LEU A C 1
ATOM 899 O O . LEU A 1 157 ? 39.615 33.263 51.262 1.00 38.60 129 LEU A O 1
ATOM 904 N N . VAL A 1 158 ? 41.081 31.564 51.382 1.00 36.58 130 VAL A N 1
ATOM 905 C CA . VAL A 1 158 ? 40.047 30.670 51.898 1.00 37.17 130 VAL A CA 1
ATOM 906 C C . VAL A 1 158 ? 39.521 31.115 53.324 1.00 37.27 130 VAL A C 1
ATOM 907 O O . VAL A 1 158 ? 38.315 31.033 53.614 1.00 36.69 130 VAL A O 1
ATOM 911 N N . SER A 1 159 ? 40.433 31.518 54.214 1.00 35.52 131 SER A N 1
ATOM 912 C CA . SER A 1 159 ? 39.990 32.160 55.501 1.00 34.38 131 SER A CA 1
ATOM 913 C C . SER A 1 159 ? 39.081 33.368 55.260 1.00 33.76 131 SER A C 1
ATOM 914 O O . SER A 1 159 ? 38.002 33.539 55.880 1.00 34.63 131 SER A O 1
ATOM 917 N N . ALA A 1 160 ? 39.489 34.210 54.343 1.00 32.99 132 ALA A N 1
ATOM 918 C CA . ALA A 1 160 ? 38.706 35.416 54.022 1.00 33.12 132 ALA A CA 1
ATOM 919 C C . ALA A 1 160 ? 37.296 35.049 53.571 1.00 33.91 132 ALA A C 1
ATOM 920 O O . ALA A 1 160 ? 36.270 35.660 53.993 1.00 32.01 132 ALA A O 1
ATOM 922 N N . LEU A 1 161 ? 37.230 34.051 52.682 1.00 34.86 133 LEU A N 1
ATOM 923 C CA . LEU A 1 161 ? 35.945 33.568 52.155 1.00 35.60 133 LEU A CA 1
ATOM 924 C C . LEU A 1 161 ? 35.018 33.036 53.236 1.00 33.65 133 LEU A C 1
ATOM 925 O O . LEU A 1 161 ? 33.861 33.398 53.315 1.00 33.27 133 LEU A O 1
ATOM 930 N N . LEU A 1 162 ? 35.535 32.175 54.078 1.00 32.12 134 LEU A N 1
ATOM 931 C CA . LEU A 1 162 ? 34.707 31.547 55.067 1.00 33.14 134 LEU A CA 1
ATOM 932 C C . LEU A 1 162 ? 34.143 32.548 56.144 1.00 32.31 134 LEU A C 1
ATOM 933 O O . LEU A 1 162 ? 32.991 32.526 56.508 1.00 30.92 134 LEU A O 1
ATOM 938 N N . ILE A 1 163 ? 35.006 33.424 56.619 1.00 31.98 135 ILE A N 1
ATOM 939 C CA . ILE A 1 163 ? 34.657 34.333 57.701 1.00 29.60 135 ILE A CA 1
ATOM 940 C C . ILE A 1 163 ? 33.701 35.396 57.139 1.00 29.94 135 ILE A C 1
ATOM 941 O O . ILE A 1 163 ? 32.787 35.856 57.853 1.00 29.77 135 ILE A O 1
ATOM 946 N N . GLU A 1 164 ? 33.872 35.846 55.867 1.00 26.71 136 GLU A N 1
ATOM 947 C CA . GLU A 1 164 ? 32.889 36.805 55.318 1.00 24.61 136 GLU A CA 1
ATOM 948 C C . GLU A 1 164 ? 31.491 36.220 55.103 1.00 26.76 136 GLU A C 1
ATOM 949 O O . GLU A 1 164 ? 30.479 36.908 55.259 1.00 26.29 136 GLU A O 1
ATOM 955 N N . ILE A 1 165 ? 31.415 34.961 54.660 1.00 25.15 137 ILE A N 1
ATOM 956 C CA . ILE A 1 165 ? 30.181 34.243 54.557 1.00 25.20 137 ILE A CA 1
ATOM 957 C C . ILE A 1 165 ? 29.559 34.021 55.983 1.00 25.74 137 ILE A C 1
ATOM 958 O O . ILE A 1 165 ? 28.373 34.271 56.198 1.00 26.78 137 ILE A O 1
ATOM 963 N N . ILE A 1 166 ? 30.308 33.476 56.873 1.00 26.40 138 ILE A N 1
ATOM 964 C CA . ILE A 1 166 ? 29.741 33.234 58.247 1.00 27.24 138 ILE A CA 1
ATOM 965 C C . ILE A 1 166 ? 29.202 34.506 58.848 1.00 26.04 138 ILE A C 1
ATOM 966 O O . ILE A 1 166 ? 28.036 34.605 59.107 1.00 27.75 138 ILE A O 1
ATOM 971 N N . LEU A 1 167 ? 30.032 35.531 59.002 1.00 26.11 139 LEU A N 1
ATOM 972 C CA . LEU A 1 167 ? 29.636 36.847 59.604 1.00 26.55 139 LEU A CA 1
ATOM 973 C C . LEU A 1 167 ? 28.481 37.554 58.864 1.00 27.76 139 LEU A C 1
ATOM 974 O O . LEU A 1 167 ? 27.629 38.130 59.491 1.00 25.60 139 LEU A O 1
ATOM 979 N N . THR A 1 168 ? 28.452 37.527 57.509 1.00 27.18 140 THR A N 1
ATOM 980 C CA . THR A 1 168 ? 27.345 38.155 56.835 1.00 27.39 140 THR A CA 1
ATOM 981 C C . THR A 1 168 ? 26.035 37.375 57.050 1.00 29.76 140 THR A C 1
ATOM 982 O O . THR A 1 168 ? 24.924 37.962 57.181 1.00 30.18 140 THR A O 1
ATOM 986 N N . ALA A 1 169 ? 26.134 36.042 57.086 1.00 30.83 141 ALA A N 1
ATOM 987 C CA . ALA A 1 169 ? 24.962 35.208 57.314 1.00 29.87 141 ALA A CA 1
ATOM 988 C C . ALA A 1 169 ? 24.365 35.566 58.691 1.00 31.22 141 ALA A C 1
ATOM 989 O O . ALA A 1 169 ? 23.133 35.794 58.816 1.00 32.46 141 ALA A O 1
ATOM 991 N N . PHE A 1 170 ? 25.210 35.630 59.715 1.00 29.58 142 PHE A N 1
ATOM 992 C CA . PHE A 1 170 ? 24.743 36.070 61.043 1.00 30.28 142 PHE A CA 1
ATOM 993 C C . PHE A 1 170 ? 24.227 37.519 61.101 1.00 31.38 142 PHE A C 1
ATOM 994 O O . PHE A 1 170 ? 23.263 37.817 61.833 1.00 30.45 142 PHE A O 1
ATOM 1002 N N . PHE A 1 171 ? 24.803 38.394 60.272 1.00 30.27 143 PHE A N 1
ATOM 1003 C CA . PHE A 1 171 ? 24.370 39.757 60.240 1.00 31.05 143 PHE A CA 1
ATOM 1004 C C . PHE A 1 171 ? 22.867 39.724 59.828 1.00 29.95 143 PHE A C 1
ATOM 1005 O O . PHE A 1 171 ? 22.012 40.412 60.430 1.00 30.57 143 PHE A O 1
ATOM 1013 N N . LEU A 1 172 ? 22.528 38.913 58.826 1.00 30.27 144 LEU A N 1
ATOM 1014 C CA . LEU A 1 172 ? 21.131 38.833 58.352 1.00 27.47 144 LEU A CA 1
ATOM 1015 C C . LEU A 1 172 ? 20.240 38.150 59.393 1.00 26.74 144 LEU A C 1
ATOM 1016 O O . LEU A 1 172 ? 19.068 38.526 59.576 1.00 25.98 144 LEU A O 1
ATOM 1021 N N . ILE A 1 173 ? 20.752 37.112 60.002 1.00 25.89 145 ILE A N 1
ATOM 1022 C CA . ILE A 1 173 ? 19.956 36.438 61.059 1.00 28.57 145 ILE A CA 1
ATOM 1023 C C . ILE A 1 173 ? 19.544 37.556 62.088 1.00 26.29 145 ILE A C 1
ATOM 1024 O O . ILE A 1 173 ? 18.325 37.750 62.312 1.00 27.45 145 ILE A O 1
ATOM 1029 N N . VAL A 1 174 ? 20.512 38.341 62.624 1.00 27.91 146 VAL A N 1
ATOM 1030 C CA . VAL A 1 174 ? 20.206 39.482 63.556 1.00 24.12 146 VAL A CA 1
ATOM 1031 C C . VAL A 1 174 ? 19.220 40.486 62.990 1.00 24.93 146 VAL A C 1
ATOM 1032 O O . VAL A 1 174 ? 18.299 40.961 63.685 1.00 25.89 146 VAL A O 1
ATOM 1036 N N . ILE A 1 175 ? 19.450 40.934 61.724 1.00 24.80 147 ILE A N 1
ATOM 1037 C CA . ILE A 1 175 ? 18.536 41.879 61.092 1.00 24.49 147 ILE A CA 1
ATOM 1038 C C . ILE A 1 175 ? 17.124 41.290 60.962 1.00 26.66 147 ILE A C 1
ATOM 1039 O O . ILE A 1 175 ? 16.130 41.928 61.340 1.00 28.27 147 ILE A O 1
ATOM 1044 N N . LEU A 1 176 ? 16.998 40.086 60.373 1.00 26.31 148 LEU A N 1
ATOM 1045 C CA . LEU A 1 176 ? 15.669 39.443 60.182 1.00 25.15 148 LEU A CA 1
ATOM 1046 C C . LEU A 1 176 ? 15.065 39.170 61.634 1.00 25.19 148 LEU A C 1
ATOM 1047 O O . LEU A 1 176 ? 13.868 39.503 61.958 1.00 26.82 148 LEU A O 1
ATOM 1052 N N . GLY A 1 177 ? 15.828 38.576 62.499 1.00 26.66 149 GLY A N 1
ATOM 1053 C CA . GLY A 1 177 ? 15.298 38.360 63.946 1.00 22.38 149 GLY A CA 1
ATOM 1054 C C . GLY A 1 177 ? 14.838 39.631 64.624 1.00 24.72 149 GLY A C 1
ATOM 1055 O O . GLY A 1 177 ? 13.721 39.720 65.126 1.00 25.53 149 GLY A O 1
ATOM 1056 N N . SER A 1 178 ? 15.663 40.688 64.600 1.00 25.61 150 SER A N 1
ATOM 1057 C CA . SER A 1 178 ? 15.411 41.869 65.451 1.00 25.54 150 SER A CA 1
ATOM 1058 C C . SER A 1 178 ? 14.303 42.751 64.863 1.00 27.51 150 SER A C 1
ATOM 1059 O O . SER A 1 178 ? 13.749 43.581 65.594 1.00 24.62 150 SER A O 1
ATOM 1062 N N . THR A 1 179 ? 14.010 42.626 63.501 1.00 25.31 151 THR A N 1
ATOM 1063 C CA . THR A 1 179 ? 12.896 43.356 62.888 1.00 25.86 151 THR A CA 1
ATOM 1064 C C . THR A 1 179 ? 11.627 42.458 62.784 1.00 28.90 151 THR A C 1
ATOM 1065 O O . THR A 1 179 ? 10.639 42.883 62.262 1.00 30.35 151 THR A O 1
ATOM 1069 N N . HIS A 1 180 ? 11.618 41.264 63.363 1.00 29.62 152 HIS A N 1
ATOM 1070 C CA . HIS A 1 180 ? 10.430 40.423 63.350 1.00 29.57 152 HIS A CA 1
ATOM 1071 C C . HIS A 1 180 ? 9.353 41.001 64.240 1.00 29.98 152 HIS A C 1
ATOM 1072 O O . HIS A 1 180 ? 9.635 41.775 65.177 1.00 29.90 152 HIS A O 1
ATOM 1079 N N . GLY A 1 181 ? 8.093 40.655 63.976 1.00 29.27 153 GLY A N 1
ATOM 1080 C CA . GLY A 1 181 ? 6.988 41.229 64.720 1.00 29.08 153 GLY A CA 1
ATOM 1081 C C . GLY A 1 181 ? 7.044 40.809 66.208 1.00 31.19 153 GLY A C 1
ATOM 1082 O O . GLY A 1 181 ? 6.439 41.441 67.041 1.00 29.00 153 GLY A O 1
ATOM 1083 N N . ARG A 1 182 ? 7.766 39.748 66.533 1.00 31.51 154 ARG A N 1
ATOM 1084 C CA . ARG A 1 182 ? 7.807 39.294 67.923 1.00 33.28 154 ARG A CA 1
ATOM 1085 C C . ARG A 1 182 ? 8.728 40.209 68.733 1.00 34.83 154 ARG A C 1
ATOM 1086 O O . ARG A 1 182 ? 8.787 40.127 69.934 1.00 35.25 154 ARG A O 1
ATOM 1094 N N . VAL A 1 183 ? 9.454 41.113 68.050 1.00 34.98 155 VAL A N 1
ATOM 1095 C CA . VAL A 1 183 ? 10.334 42.050 68.744 1.00 34.59 155 VAL A CA 1
ATOM 1096 C C . VAL A 1 183 ? 9.719 43.418 68.722 1.00 35.32 155 VAL A C 1
ATOM 1097 O O . VAL A 1 183 ? 9.372 43.933 67.597 1.00 38.12 155 VAL A O 1
ATOM 1101 N N . PRO A 1 184 ? 9.640 44.051 69.879 1.00 34.74 156 PRO A N 1
ATOM 1102 C CA . PRO A 1 184 ? 9.019 45.375 69.916 1.00 35.38 156 PRO A CA 1
ATOM 1103 C C . PRO A 1 184 ? 9.750 46.362 69.071 1.00 35.33 156 PRO A C 1
ATOM 1104 O O . PRO A 1 184 ? 10.992 46.339 69.015 1.00 35.52 156 PRO A O 1
ATOM 1108 N N . ALA A 1 185 ? 9.001 47.264 68.447 1.00 35.50 157 ALA A N 1
ATOM 1109 C CA . ALA A 1 185 ? 9.563 48.270 67.553 1.00 36.45 157 ALA A CA 1
ATOM 1110 C C . ALA A 1 185 ? 10.559 49.202 68.284 1.00 34.24 157 ALA A C 1
ATOM 1111 O O . ALA A 1 185 ? 10.423 49.479 69.496 1.00 35.53 157 ALA A O 1
ATOM 1113 N N . GLY A 1 186 ? 11.583 49.578 67.535 1.00 31.94 158 GLY A N 1
ATOM 1114 C CA . GLY A 1 186 ? 12.524 50.585 67.904 1.00 28.61 158 GLY A CA 1
ATOM 1115 C C . GLY A 1 186 ? 13.858 50.024 68.309 1.00 26.65 158 GLY A C 1
ATOM 1116 O O . GLY A 1 186 ? 14.811 50.786 68.405 1.00 28.85 158 GLY A O 1
ATOM 1117 N N . PHE A 1 187 ? 13.933 48.754 68.675 1.00 25.14 159 PHE A N 1
ATOM 1118 C CA . PHE A 1 187 ? 15.195 48.177 69.192 1.00 24.91 159 PHE A CA 1
ATOM 1119 C C . PHE A 1 187 ? 16.098 47.686 68.111 1.00 26.94 159 PHE A C 1
ATOM 1120 O O . PHE A 1 187 ? 17.316 47.575 68.298 1.00 28.12 159 PHE A O 1
ATOM 1128 N N . ALA A 1 188 ? 15.536 47.393 66.920 1.00 24.37 160 ALA A N 1
ATOM 1129 C CA . ALA A 1 188 ? 16.415 46.815 65.796 1.00 25.56 160 ALA A CA 1
ATOM 1130 C C . ALA A 1 188 ? 17.671 47.594 65.474 1.00 25.88 160 ALA A C 1
ATOM 1131 O O . ALA A 1 188 ? 18.744 47.003 65.271 1.00 28.68 160 ALA A O 1
ATOM 1133 N N . PRO A 1 189 ? 17.628 48.921 65.516 1.00 26.97 161 PRO A N 1
ATOM 1134 C CA . PRO A 1 189 ? 18.893 49.640 65.215 1.00 27.17 161 PRO A CA 1
ATOM 1135 C C . PRO A 1 189 ? 20.018 49.364 66.177 1.00 26.20 161 PRO A C 1
ATOM 1136 O O . PRO A 1 189 ? 21.203 49.367 65.837 1.00 26.60 161 PRO A O 1
ATOM 1140 N N . ILE A 1 190 ? 19.660 49.196 67.442 1.00 24.39 162 ILE A N 1
ATOM 1141 C CA . ILE A 1 190 ? 20.645 48.862 68.460 1.00 21.60 162 ILE A CA 1
ATOM 1142 C C . ILE A 1 190 ? 21.196 47.484 68.212 1.00 18.36 162 ILE A C 1
ATOM 1143 O O . ILE A 1 190 ? 22.390 47.294 68.147 1.00 19.34 162 ILE A O 1
ATOM 1148 N N . ALA A 1 191 ? 20.312 46.524 67.965 1.00 19.84 163 ALA A N 1
ATOM 1149 C CA . ALA A 1 191 ? 20.741 45.173 67.674 1.00 20.75 163 ALA A CA 1
ATOM 1150 C C . ALA A 1 191 ? 21.608 45.125 66.530 1.00 21.86 163 ALA A C 1
ATOM 1151 O O . ALA A 1 191 ? 22.635 44.424 66.545 1.00 23.25 163 ALA A O 1
ATOM 1153 N N . ILE A 1 192 ? 21.115 45.761 65.400 1.00 21.50 164 ILE A N 1
ATOM 1154 C CA . ILE A 1 192 ? 21.853 45.573 64.107 1.00 21.82 164 ILE A CA 1
ATOM 1155 C C . ILE A 1 192 ? 23.167 46.406 64.011 1.00 23.81 164 ILE A C 1
ATOM 1156 O O . ILE A 1 192 ? 24.226 45.905 63.542 1.00 23.55 164 ILE A O 1
ATOM 1161 N N . GLY A 1 193 ? 23.144 47.661 64.541 1.00 26.58 165 GLY A N 1
ATOM 1162 C CA . GLY A 1 193 ? 24.385 48.445 64.663 1.00 23.53 165 GLY A CA 1
ATOM 1163 C C . GLY A 1 193 ? 25.416 47.706 65.486 1.00 24.88 165 GLY A C 1
ATOM 1164 O O . GLY A 1 193 ? 26.538 47.547 65.031 1.00 22.22 165 GLY A O 1
ATOM 1165 N N . LEU A 1 194 ? 25.074 47.296 66.743 1.00 23.12 166 LEU A N 1
ATOM 1166 C CA . LEU A 1 194 ? 26.061 46.652 67.544 1.00 22.95 166 LEU A CA 1
ATOM 1167 C C . LEU A 1 194 ? 26.439 45.298 67.019 1.00 22.34 166 LEU A C 1
ATOM 1168 O O . LEU A 1 194 ? 27.509 44.828 67.285 1.00 22.23 166 LEU A O 1
ATOM 1173 N N . ALA A 1 195 ? 25.561 44.639 66.222 1.00 24.26 167 ALA A N 1
ATOM 1174 C CA . ALA A 1 195 ? 26.050 43.408 65.617 1.00 22.12 167 ALA A CA 1
ATOM 1175 C C . ALA A 1 195 ? 27.186 43.718 64.627 1.00 23.38 167 ALA A C 1
ATOM 1176 O O . ALA A 1 195 ? 28.184 42.943 64.462 1.00 22.98 167 ALA A O 1
ATOM 1178 N N . LEU A 1 196 ? 27.047 44.857 63.946 1.00 25.09 168 LEU A N 1
ATOM 1179 C CA . LEU A 1 196 ? 28.121 45.251 62.977 1.00 23.25 168 LEU A CA 1
ATOM 1180 C C . LEU A 1 196 ? 29.413 45.578 63.688 1.00 22.22 168 LEU A C 1
ATOM 1181 O O . LEU A 1 196 ? 30.523 45.191 63.290 1.00 21.21 168 LEU A O 1
ATOM 1186 N N . THR A 1 197 ? 29.312 46.179 64.910 1.00 23.04 169 THR A N 1
ATOM 1187 C CA . THR A 1 197 ? 30.540 46.414 65.642 1.00 20.67 169 THR A CA 1
ATOM 1188 C C . THR A 1 197 ? 31.166 45.098 65.999 1.00 22.17 169 THR A C 1
ATOM 1189 O O . THR A 1 197 ? 32.391 44.923 65.902 1.00 25.08 169 THR A O 1
ATOM 1193 N N . LEU A 1 198 ? 30.363 44.174 66.544 1.00 23.39 170 LEU A N 1
ATOM 1194 C CA . LEU A 1 198 ? 30.853 42.840 66.988 1.00 22.10 170 LEU A CA 1
ATOM 1195 C C . LEU A 1 198 ? 31.565 42.170 65.742 1.00 22.94 170 LEU A C 1
ATOM 1196 O O . LEU A 1 198 ? 32.673 41.607 65.834 1.00 22.64 170 LEU A O 1
ATOM 1201 N N . ILE A 1 199 ? 30.935 42.257 64.578 1.00 25.26 171 ILE A N 1
ATOM 1202 C CA . ILE A 1 199 ? 31.541 41.574 63.367 1.00 22.47 171 ILE A CA 1
ATOM 1203 C C . ILE A 1 199 ? 32.945 42.154 63.144 1.00 23.67 171 ILE A C 1
ATOM 1204 O O . ILE A 1 199 ? 33.887 41.417 62.786 1.00 26.47 171 ILE A O 1
ATOM 1209 N N . HIS A 1 200 ? 33.150 43.479 63.351 1.00 23.30 172 HIS A N 1
ATOM 1210 C CA . HIS A 1 200 ? 34.469 44.103 63.146 1.00 21.79 172 HIS A CA 1
ATOM 1211 C C . HIS A 1 200 ? 35.449 43.694 64.218 1.00 24.96 172 HIS A C 1
ATOM 1212 O O . HIS A 1 200 ? 36.662 43.530 63.940 1.00 24.31 172 HIS A O 1
ATOM 1219 N N . LEU A 1 201 ? 34.959 43.586 65.482 1.00 21.42 173 LEU A N 1
ATOM 1220 C CA . LEU A 1 201 ? 35.853 43.116 66.533 1.00 23.36 173 LEU A CA 1
ATOM 1221 C C . LEU A 1 201 ? 36.416 41.735 66.269 1.00 23.56 173 LEU A C 1
ATOM 1222 O O . LEU A 1 201 ? 37.589 41.463 66.663 1.00 24.19 173 LEU A O 1
ATOM 1227 N N . ILE A 1 202 ? 35.627 40.879 65.592 1.00 24.06 174 ILE A N 1
ATOM 1228 C CA . ILE A 1 202 ? 36.079 39.545 65.237 1.00 22.62 174 ILE A CA 1
ATOM 1229 C C . ILE A 1 202 ? 37.042 39.572 64.006 1.00 28.02 174 ILE A C 1
ATOM 1230 O O . ILE A 1 202 ? 38.085 38.921 64.026 1.00 29.09 174 ILE A O 1
ATOM 1235 N N . SER A 1 203 ? 36.696 40.310 62.936 1.00 27.09 175 SER A N 1
ATOM 1236 C CA . SER A 1 203 ? 37.323 39.986 61.615 1.00 27.70 175 SER A CA 1
ATOM 1237 C C . SER A 1 203 ? 38.184 41.008 61.012 1.00 27.94 175 SER A C 1
ATOM 1238 O O . SER A 1 203 ? 38.781 40.740 59.957 1.00 28.63 175 SER A O 1
ATOM 1241 N N . ILE A 1 204 ? 38.396 42.158 61.661 1.00 28.31 176 ILE A N 1
ATOM 1242 C CA . ILE A 1 204 ? 39.255 43.182 60.977 1.00 26.79 176 ILE A CA 1
ATOM 1243 C C . ILE A 1 204 ? 40.633 42.625 60.628 1.00 27.87 176 ILE A C 1
ATOM 1244 O O . ILE A 1 204 ? 41.141 42.892 59.552 1.00 29.50 176 ILE A O 1
ATOM 1249 N N . PRO A 1 205 ? 41.243 41.814 61.515 1.00 27.13 177 PRO A N 1
ATOM 1250 C CA . PRO A 1 205 ? 42.572 41.240 61.222 1.00 26.47 177 PRO A CA 1
ATOM 1251 C C . PRO A 1 205 ? 42.552 40.288 60.023 1.00 28.60 177 PRO A C 1
ATOM 1252 O O . PRO A 1 205 ? 43.587 40.028 59.489 1.00 27.05 177 PRO A O 1
ATOM 1256 N N . VAL A 1 206 ? 41.391 39.749 59.660 1.00 28.24 178 VAL A N 1
ATOM 1257 C CA . VAL A 1 206 ? 41.366 38.702 58.663 1.00 28.95 178 VAL A CA 1
ATOM 1258 C C . VAL A 1 206 ? 41.171 39.387 57.294 1.00 30.34 178 VAL A C 1
ATOM 1259 O O . VAL A 1 206 ? 41.911 39.086 56.432 1.00 30.50 178 VAL A O 1
ATOM 1263 N N . THR A 1 207 ? 40.207 40.301 57.152 1.00 29.05 179 THR A N 1
ATOM 1264 C CA . THR A 1 207 ? 39.908 40.973 55.885 1.00 30.74 179 THR A CA 1
ATOM 1265 C C . THR A 1 207 ? 39.754 42.464 56.027 1.00 31.21 179 THR A C 1
ATOM 1266 O O . THR A 1 207 ? 39.294 43.097 55.044 1.00 32.06 179 THR A O 1
ATOM 1270 N N . ASN A 1 208 ? 40.033 43.067 57.228 1.00 28.03 180 ASN A N 1
ATOM 1271 C CA . ASN A 1 208 ? 39.618 44.456 57.448 1.00 28.00 180 ASN A CA 1
ATOM 1272 C C . ASN A 1 208 ? 38.088 44.599 57.518 1.00 25.77 180 ASN A C 1
ATOM 1273 O O . ASN A 1 208 ? 37.543 45.727 57.704 1.00 27.07 180 ASN A O 1
ATOM 1278 N N . THR A 1 209 ? 37.390 43.480 57.328 1.00 26.41 181 THR A N 1
ATOM 1279 C CA . THR A 1 209 ? 35.924 43.410 57.433 1.00 25.93 181 THR A CA 1
ATOM 1280 C C . THR A 1 209 ? 35.071 44.078 56.390 1.00 27.75 181 THR A C 1
ATOM 1281 O O . THR A 1 209 ? 34.918 45.331 56.351 1.00 28.04 181 THR A O 1
ATOM 1285 N N . SER A 1 210 ? 34.491 43.267 55.507 1.00 28.97 182 SER A N 1
ATOM 1286 C CA . SER A 1 210 ? 33.588 43.842 54.565 1.00 28.44 182 SER A CA 1
ATOM 1287 C C . SER A 1 210 ? 32.152 43.649 54.964 1.00 27.73 182 SER A C 1
ATOM 1288 O O . SER A 1 210 ? 31.475 44.630 55.380 1.00 30.78 182 SER A O 1
ATOM 1291 N N . VAL A 1 211 ? 31.659 42.410 54.871 1.00 27.74 183 VAL A N 1
ATOM 1292 C CA . VAL A 1 211 ? 30.236 42.092 54.982 1.00 26.46 183 VAL A CA 1
ATOM 1293 C C . VAL A 1 211 ? 29.330 43.096 54.253 1.00 28.51 183 VAL A C 1
ATOM 1294 O O . VAL A 1 211 ? 28.126 43.182 54.582 1.00 27.92 183 VAL A O 1
ATOM 1298 N N . ASN A 1 212 ? 29.851 43.786 53.197 1.00 29.36 184 ASN A N 1
ATOM 1299 C CA . ASN A 1 212 ? 29.136 44.850 52.535 1.00 29.27 184 ASN A CA 1
ATOM 1300 C C . ASN A 1 212 ? 29.859 45.233 51.205 1.00 31.25 184 ASN A C 1
ATOM 1301 O O . ASN A 1 212 ? 30.915 45.927 51.211 1.00 32.38 184 ASN A O 1
ATOM 1306 N N . PRO A 1 213 ? 29.322 44.738 50.074 1.00 30.90 185 PRO A N 1
ATOM 1307 C CA . PRO A 1 213 ? 30.009 44.908 48.774 1.00 29.59 185 PRO A CA 1
ATOM 1308 C C . PRO A 1 213 ? 30.183 46.384 48.412 1.00 27.06 185 PRO A C 1
ATOM 1309 O O . PRO A 1 213 ? 31.240 46.780 47.930 1.00 29.62 185 PRO A O 1
ATOM 1313 N N . ALA A 1 214 ? 29.183 47.213 48.643 1.00 26.37 186 ALA A N 1
ATOM 1314 C CA . ALA A 1 214 ? 29.324 48.632 48.452 1.00 26.98 186 ALA A CA 1
ATOM 1315 C C . ALA A 1 214 ? 30.413 49.262 49.274 1.00 27.12 186 ALA A C 1
ATOM 1316 O O . ALA A 1 214 ? 31.181 50.112 48.771 1.00 27.56 186 ALA A O 1
ATOM 1318 N N . ARG A 1 215 ? 30.533 48.858 50.579 1.00 29.51 187 ARG A N 1
ATOM 1319 C CA . ARG A 1 215 ? 31.550 49.499 51.462 1.00 25.39 187 ARG A CA 1
ATOM 1320 C C . ARG A 1 215 ? 32.967 49.098 50.995 1.00 27.21 187 ARG A C 1
ATOM 1321 O O . ARG A 1 215 ? 33.953 49.848 51.110 1.00 27.96 187 ARG A O 1
ATOM 1329 N N . SER A 1 216 ? 33.084 47.921 50.373 1.00 30.35 188 SER A N 1
ATOM 1330 C CA . SER A 1 216 ? 34.399 47.557 49.811 1.00 31.21 188 SER A CA 1
ATOM 1331 C C . SER A 1 216 ? 34.728 48.272 48.452 1.00 33.00 188 SER A C 1
ATOM 1332 O O . SER A 1 216 ? 35.903 48.554 48.136 1.00 32.96 188 SER A O 1
ATOM 1335 N N . THR A 1 217 ? 33.683 48.530 47.669 1.00 33.96 189 THR A N 1
ATOM 1336 C CA . THR A 1 217 ? 33.871 49.062 46.249 1.00 33.65 189 THR A CA 1
ATOM 1337 C C . THR A 1 217 ? 34.425 50.490 46.220 1.00 34.21 189 THR A C 1
ATOM 1338 O O . THR A 1 217 ? 35.385 50.728 45.480 1.00 33.96 189 THR A O 1
ATOM 1342 N N . GLY A 1 218 ? 33.871 51.427 47.026 1.00 32.59 190 GLY A N 1
ATOM 1343 C CA . GLY A 1 218 ? 34.365 52.812 47.022 1.00 32.19 190 GLY A CA 1
ATOM 1344 C C . GLY A 1 218 ? 35.836 52.947 47.328 1.00 33.74 190 GLY A C 1
ATOM 1345 O O . GLY A 1 218 ? 36.555 53.661 46.616 1.00 33.09 190 GLY A O 1
ATOM 1346 N N . GLN A 1 219 ? 36.305 52.365 48.462 1.00 33.01 191 GLN A N 1
ATOM 1347 C CA . GLN A 1 219 ? 37.710 52.490 48.826 1.00 31.16 191 GLN A CA 1
ATOM 1348 C C . GLN A 1 219 ? 38.586 51.889 47.719 1.00 32.57 191 GLN A C 1
ATOM 1349 O O . GLN A 1 219 ? 39.599 52.481 47.344 1.00 33.98 191 GLN A O 1
ATOM 1355 N N . ALA A 1 220 ? 38.271 50.683 47.277 1.00 33.15 192 ALA A N 1
ATOM 1356 C CA . ALA A 1 220 ? 39.035 49.980 46.201 1.00 35.32 192 ALA A CA 1
ATOM 1357 C C . ALA A 1 220 ? 39.139 50.758 44.900 1.00 36.50 192 ALA A C 1
ATOM 1358 O O . ALA A 1 220 ? 40.128 50.619 44.114 1.00 38.25 192 ALA A O 1
ATOM 1360 N N . LEU A 1 221 ? 38.130 51.559 44.607 1.00 37.78 193 LEU A N 1
ATOM 1361 C CA . LEU A 1 221 ? 38.189 52.293 43.327 1.00 39.42 193 LEU A CA 1
ATOM 1362 C C . LEU A 1 221 ? 39.242 53.377 43.460 1.00 39.60 193 LEU A C 1
ATOM 1363 O O . LEU A 1 221 ? 39.814 53.793 42.455 1.00 39.99 193 LEU A O 1
ATOM 1368 N N . PHE A 1 222 ? 39.488 53.860 44.683 1.00 38.59 194 PHE A N 1
ATOM 1369 C CA . PHE A 1 222 ? 40.465 54.936 44.863 1.00 39.17 194 PHE A CA 1
ATOM 1370 C C . PHE A 1 222 ? 41.874 54.406 44.953 1.00 40.61 194 PHE A C 1
ATOM 1371 O O . PHE A 1 222 ? 42.829 55.162 44.717 1.00 41.75 194 PHE A O 1
ATOM 1379 N N . VAL A 1 223 ? 42.020 53.126 45.299 1.00 41.25 195 VAL A N 1
ATOM 1380 C CA . VAL A 1 223 ? 43.338 52.510 45.450 1.00 41.04 195 VAL A CA 1
ATOM 1381 C C . VAL A 1 223 ? 43.749 51.878 44.097 1.00 41.80 195 VAL A C 1
ATOM 1382 O O . VAL A 1 223 ? 44.932 51.823 43.743 1.00 41.57 195 VAL A O 1
ATOM 1386 N N . GLY A 1 224 ? 42.774 51.381 43.358 1.00 40.79 196 GLY A N 1
ATOM 1387 C CA . GLY A 1 224 ? 43.092 50.574 42.200 1.00 42.26 196 GLY A CA 1
ATOM 1388 C C . GLY A 1 224 ? 44.020 49.437 42.573 1.00 42.93 196 GLY A C 1
ATOM 1389 O O . GLY A 1 224 ? 43.981 48.950 43.722 1.00 43.32 196 GLY A O 1
ATOM 1390 N N . GLY A 1 225 ? 44.862 49.009 41.625 1.00 42.09 197 GLY A N 1
ATOM 1391 C CA . GLY A 1 225 ? 45.849 47.938 41.865 1.00 40.69 197 GLY A CA 1
ATOM 1392 C C . GLY A 1 225 ? 45.242 46.710 42.542 1.00 40.50 197 GLY A C 1
ATOM 1393 O O . GLY A 1 225 ? 44.164 46.194 42.152 1.00 40.64 197 GLY A O 1
ATOM 1394 N N . TRP A 1 226 ? 45.943 46.210 43.546 1.00 39.04 198 TRP A N 1
ATOM 1395 C CA . TRP A 1 226 ? 45.508 44.994 44.234 1.00 38.93 198 TRP A CA 1
ATOM 1396 C C . TRP A 1 226 ? 44.052 45.080 44.811 1.00 39.02 198 TRP A C 1
ATOM 1397 O O . TRP A 1 226 ? 43.290 44.091 44.777 1.00 37.80 198 TRP A O 1
ATOM 1408 N N . ALA A 1 227 ? 43.682 46.280 45.301 1.00 38.37 199 ALA A N 1
ATOM 1409 C CA . ALA A 1 227 ? 42.342 46.512 45.825 1.00 38.54 199 ALA A CA 1
ATOM 1410 C C . ALA A 1 227 ? 41.275 46.159 44.784 1.00 38.85 199 ALA A C 1
ATOM 1411 O O . ALA A 1 227 ? 40.280 45.499 45.100 1.00 39.63 199 ALA A O 1
ATOM 1413 N N . LEU A 1 228 ? 41.459 46.598 43.535 1.00 38.42 200 LEU A N 1
ATOM 1414 C CA . LEU A 1 228 ? 40.503 46.163 42.461 1.00 39.72 200 LEU A CA 1
ATOM 1415 C C . LEU A 1 228 ? 40.601 44.687 42.133 1.00 38.20 200 LEU A C 1
ATOM 1416 O O . LEU A 1 228 ? 39.578 44.067 41.853 1.00 39.36 200 LEU A O 1
ATOM 1421 N N . GLN A 1 229 ? 41.793 44.101 42.260 1.00 38.36 201 GLN A N 1
ATOM 1422 C CA . GLN A 1 229 ? 41.944 42.707 41.856 1.00 40.71 201 GLN A CA 1
ATOM 1423 C C . GLN A 1 229 ? 41.274 41.787 42.887 1.00 39.32 201 GLN A C 1
ATOM 1424 O O . GLN A 1 229 ? 40.783 40.724 42.561 1.00 39.36 201 GLN A O 1
ATOM 1430 N N . GLN A 1 230 ? 41.200 42.245 44.128 1.00 38.46 202 GLN A N 1
ATOM 1431 C CA . GLN A 1 230 ? 40.603 41.415 45.176 1.00 36.87 202 GLN A CA 1
ATOM 1432 C C . GLN A 1 230 ? 39.110 41.706 45.371 1.00 36.09 202 GLN A C 1
ATOM 1433 O O . GLN A 1 230 ? 38.433 40.972 46.095 1.00 38.29 202 GLN A O 1
ATOM 1439 N N . LEU A 1 231 ? 38.587 42.754 44.735 1.00 34.99 203 LEU A N 1
ATOM 1440 C CA . LEU A 1 231 ? 37.224 43.228 45.003 1.00 35.24 203 LEU A CA 1
ATOM 1441 C C . LEU A 1 231 ? 36.135 42.233 44.793 1.00 36.05 203 LEU A C 1
ATOM 1442 O O . LEU A 1 231 ? 35.111 42.237 45.516 1.00 37.76 203 LEU A O 1
ATOM 1447 N N . TRP A 1 232 ? 36.334 41.325 43.862 1.00 35.69 204 TRP A N 1
ATOM 1448 C CA . TRP A 1 232 ? 35.318 40.326 43.592 1.00 34.78 204 TRP A CA 1
ATOM 1449 C C . TRP A 1 232 ? 34.966 39.522 44.852 1.00 33.29 204 TRP A C 1
ATOM 1450 O O . TRP A 1 232 ? 33.829 39.068 45.031 1.00 34.43 204 TRP A O 1
ATOM 1461 N N . LEU A 1 233 ? 35.977 39.205 45.632 1.00 34.31 205 LEU A N 1
ATOM 1462 C CA . LEU A 1 233 ? 35.767 38.392 46.816 1.00 35.63 205 LEU A CA 1
ATOM 1463 C C . LEU A 1 233 ? 34.762 39.021 47.768 1.00 35.10 205 LEU A C 1
ATOM 1464 O O . LEU A 1 233 ? 34.013 38.332 48.437 1.00 35.54 205 LEU A O 1
ATOM 1469 N N . PHE A 1 234 ? 34.725 40.335 47.801 1.00 35.68 206 PHE A N 1
ATOM 1470 C CA . PHE A 1 234 ? 33.911 41.089 48.745 1.00 33.96 206 PHE A CA 1
ATOM 1471 C C . PHE A 1 234 ? 32.574 41.477 48.223 1.00 35.29 206 PHE A C 1
ATOM 1472 O O . PHE A 1 234 ? 31.755 42.138 48.899 1.00 35.46 206 PHE A O 1
ATOM 1480 N N . TRP A 1 235 ? 32.325 41.044 46.990 1.00 35.71 207 TRP A N 1
ATOM 1481 C CA . TRP A 1 235 ? 30.988 41.000 46.462 1.00 34.00 207 TRP A CA 1
ATOM 1482 C C . TRP A 1 235 ? 30.464 39.589 46.631 1.00 34.71 207 TRP A C 1
ATOM 1483 O O . TRP A 1 235 ? 29.361 39.388 47.185 1.00 35.35 207 TRP A O 1
ATOM 1494 N N . LEU A 1 236 ? 31.241 38.591 46.163 1.00 33.99 208 LEU A N 1
ATOM 1495 C CA . LEU A 1 236 ? 30.773 37.210 46.181 1.00 33.58 208 LEU A CA 1
ATOM 1496 C C . LEU A 1 236 ? 30.496 36.708 47.610 1.00 31.59 208 LEU A C 1
ATOM 1497 O O . LEU A 1 236 ? 29.476 36.163 47.879 1.00 31.71 208 LEU A O 1
ATOM 1502 N N . ALA A 1 237 ? 31.457 36.853 48.488 1.00 32.38 209 ALA A N 1
ATOM 1503 C CA . ALA A 1 237 ? 31.290 36.214 49.876 1.00 32.11 209 ALA A CA 1
ATOM 1504 C C . ALA A 1 237 ? 30.170 36.827 50.734 1.00 33.06 209 ALA A C 1
ATOM 1505 O O . ALA A 1 237 ? 29.451 36.091 51.445 1.00 34.39 209 ALA A O 1
ATOM 1507 N N . PRO A 1 238 ? 30.030 38.195 50.768 1.00 33.61 210 PRO A N 1
ATOM 1508 C CA . PRO A 1 238 ? 28.927 38.745 51.606 1.00 33.13 210 PRO A CA 1
ATOM 1509 C C . PRO A 1 238 ? 27.557 38.364 51.022 1.00 33.78 210 PRO A C 1
ATOM 1510 O O . PRO A 1 238 ? 26.582 38.126 51.741 1.00 32.55 210 PRO A O 1
ATOM 1514 N N . ILE A 1 239 ? 27.471 38.306 49.685 1.00 34.20 211 ILE A N 1
ATOM 1515 C CA . ILE A 1 239 ? 26.182 37.983 49.052 1.00 32.99 211 ILE A CA 1
ATOM 1516 C C . ILE A 1 239 ? 25.763 36.524 49.297 1.00 31.92 211 ILE A C 1
ATOM 1517 O O . ILE A 1 239 ? 24.577 36.217 49.478 1.00 31.35 211 ILE A O 1
ATOM 1522 N N . VAL A 1 240 ? 26.737 35.609 49.279 1.00 32.41 212 VAL A N 1
ATOM 1523 C CA . VAL A 1 240 ? 26.457 34.216 49.624 1.00 32.81 212 VAL A CA 1
ATOM 1524 C C . VAL A 1 240 ? 26.143 34.114 51.127 1.00 32.97 212 VAL A C 1
ATOM 1525 O O . VAL A 1 240 ? 25.264 33.361 51.535 1.00 36.25 212 VAL A O 1
ATOM 1529 N N . GLY A 1 241 ? 26.845 34.855 51.964 1.00 32.49 213 GLY A N 1
ATOM 1530 C CA . GLY A 1 241 ? 26.573 34.803 53.463 1.00 30.16 213 GLY A CA 1
ATOM 1531 C C . GLY A 1 241 ? 25.198 35.383 53.691 1.00 29.66 213 GLY A C 1
ATOM 1532 O O . GLY A 1 241 ? 24.418 34.785 54.396 1.00 29.61 213 GLY A O 1
ATOM 1533 N N . GLY A 1 242 ? 24.863 36.536 53.073 1.00 29.13 214 GLY A N 1
ATOM 1534 C CA . GLY A 1 242 ? 23.541 37.179 53.284 1.00 28.89 214 GLY A CA 1
ATOM 1535 C C . GLY A 1 242 ? 22.377 36.285 52.813 1.00 30.88 214 GLY A C 1
ATOM 1536 O O . GLY A 1 242 ? 21.325 36.183 53.444 1.00 29.14 214 GLY A O 1
ATOM 1537 N N . ALA A 1 243 ? 22.542 35.646 51.641 1.00 31.32 215 ALA A N 1
ATOM 1538 C CA . ALA A 1 243 ? 21.541 34.728 51.124 1.00 32.15 215 ALA A CA 1
ATOM 1539 C C . ALA A 1 243 ? 21.422 33.518 52.050 1.00 32.26 215 ALA A C 1
ATOM 1540 O O . ALA A 1 243 ? 20.299 33.081 52.355 1.00 33.41 215 ALA A O 1
ATOM 1542 N N . ALA A 1 244 ? 22.556 32.958 52.481 1.00 33.15 216 ALA A N 1
ATOM 1543 C CA . ALA A 1 244 ? 22.525 31.785 53.418 1.00 33.81 216 ALA A CA 1
ATOM 1544 C C . ALA A 1 244 ? 21.849 32.096 54.747 1.00 34.79 216 ALA A C 1
ATOM 1545 O O . ALA A 1 244 ? 21.150 31.243 55.314 1.00 35.62 216 ALA A O 1
ATOM 1547 N N . GLY A 1 245 ? 22.135 33.271 55.337 1.00 33.99 217 GLY A N 1
ATOM 1548 C CA . GLY A 1 245 ? 21.494 33.607 56.578 1.00 31.55 217 GLY A CA 1
ATOM 1549 C C . GLY A 1 245 ? 19.989 33.735 56.404 1.00 31.91 217 GLY A C 1
ATOM 1550 O O . GLY A 1 245 ? 19.199 33.367 57.309 1.00 32.31 217 GLY A O 1
ATOM 1551 N N . ALA A 1 246 ? 19.560 34.261 55.267 1.00 31.51 218 ALA A N 1
ATOM 1552 C CA . ALA A 1 246 ? 18.134 34.344 54.927 1.00 31.71 218 ALA A CA 1
ATOM 1553 C C . ALA A 1 246 ? 17.473 32.965 54.867 1.00 32.85 218 ALA A C 1
ATOM 1554 O O . ALA A 1 246 ? 16.361 32.767 55.380 1.00 33.89 218 ALA A O 1
ATOM 1556 N N . VAL A 1 247 ? 18.152 31.994 54.256 1.00 35.49 219 VAL A N 1
ATOM 1557 C CA . VAL A 1 247 ? 17.588 30.644 54.076 1.00 35.56 219 VAL A CA 1
ATOM 1558 C C . VAL A 1 247 ? 17.500 29.957 55.450 1.00 37.37 219 VAL A C 1
ATOM 1559 O O . VAL A 1 247 ? 16.483 29.327 55.798 1.00 36.99 219 VAL A O 1
ATOM 1563 N N . ILE A 1 248 ? 18.552 30.122 56.244 1.00 37.51 220 ILE A N 1
ATOM 1564 C CA . ILE A 1 248 ? 18.558 29.541 57.606 1.00 36.68 220 ILE A CA 1
ATOM 1565 C C . ILE A 1 248 ? 17.465 30.155 58.463 1.00 35.59 220 ILE A C 1
ATOM 1566 O O . ILE A 1 248 ? 16.735 29.478 59.171 1.00 36.01 220 ILE A O 1
ATOM 1571 N N . TRP A 1 249 ? 17.336 31.464 58.373 1.00 35.04 221 TRP A N 1
ATOM 1572 C CA . TRP A 1 249 ? 16.328 32.187 59.135 1.00 34.15 221 TRP A CA 1
ATOM 1573 C C . TRP A 1 249 ? 14.933 31.636 58.769 1.00 35.48 221 TRP A C 1
ATOM 1574 O O . TRP A 1 249 ? 14.067 31.448 59.655 1.00 35.59 221 TRP A O 1
ATOM 1585 N N . LYS A 1 250 ? 14.714 31.400 57.457 1.00 37.31 222 LYS A N 1
ATOM 1586 C CA . LYS A 1 250 ? 13.369 30.981 57.000 1.00 38.09 222 LYS A CA 1
ATOM 1587 C C . LYS A 1 250 ? 12.983 29.623 57.603 1.00 37.38 222 LYS A C 1
ATOM 1588 O O . LYS A 1 250 ? 11.821 29.379 57.980 1.00 37.21 222 LYS A O 1
ATOM 1594 N N . LEU A 1 251 ? 13.980 28.769 57.741 1.00 36.52 223 LEU A N 1
ATOM 1595 C CA . LEU A 1 251 ? 13.776 27.446 58.275 1.00 38.02 223 LEU A CA 1
ATOM 1596 C C . LEU A 1 251 ? 13.378 27.469 59.761 1.00 37.95 223 LEU A C 1
ATOM 1597 O O . LEU A 1 251 ? 12.664 26.584 60.189 1.00 39.04 223 LEU A O 1
ATOM 1602 N N . PHE A 1 252 ? 13.772 28.448 60.568 1.00 34.87 224 PHE A N 1
ATOM 1603 C CA . PHE A 1 252 ? 13.422 28.286 62.026 1.00 32.95 224 PHE A CA 1
ATOM 1604 C C . PHE A 1 252 ? 12.959 29.543 62.698 1.00 32.38 224 PHE A C 1
ATOM 1605 O O . PHE A 1 252 ? 12.378 29.508 63.826 1.00 33.73 224 PHE A O 1
ATOM 1613 N N . GLY A 1 253 ? 13.165 30.689 62.046 1.00 31.35 225 GLY A N 1
ATOM 1614 C CA . GLY A 1 253 ? 12.860 31.949 62.733 1.00 29.02 225 GLY A CA 1
ATOM 1615 C C . GLY A 1 253 ? 11.677 32.742 62.242 1.00 29.67 225 GLY A C 1
ATOM 1616 O O . GLY A 1 253 ? 11.005 33.419 63.080 1.00 28.02 225 GLY A O 1
ATOM 1617 N N . GLU A 1 254 ? 11.469 32.789 60.908 1.00 26.52 226 GLU A N 1
ATOM 1618 C CA . GLU A 1 254 ? 10.472 33.683 60.312 1.00 28.46 226 GLU A CA 1
ATOM 1619 C C . GLU A 1 254 ? 9.017 33.281 60.573 1.00 30.88 226 GLU A C 1
ATOM 1620 O O . GLU A 1 254 ? 8.175 34.144 60.727 1.00 30.93 226 GLU A O 1
ATOM 1626 N N . LYS A 1 255 ? 8.669 31.995 60.656 1.00 33.43 227 LYS A N 1
ATOM 1627 C CA . LYS A 1 255 ? 7.251 31.627 60.969 1.00 35.35 227 LYS A CA 1
ATOM 1628 C C . LYS A 1 255 ? 6.845 31.941 62.391 1.00 38.39 227 LYS A C 1
ATOM 1629 O O . LYS A 1 255 ? 7.653 31.854 63.304 1.00 37.22 227 LYS A O 1
ATOM 1635 N N . ASP A 1 256 ? 5.558 32.292 62.560 1.00 42.02 228 ASP A N 1
ATOM 1636 C CA . ASP A 1 256 ? 4.949 32.392 63.851 1.00 44.93 228 ASP A CA 1
ATOM 1637 C C . ASP A 1 256 ? 4.845 30.945 64.447 1.00 46.03 228 ASP A C 1
ATOM 1638 O O . ASP A 1 256 ? 4.359 30.838 65.565 1.00 46.16 228 ASP A O 1
ATOM 1643 N N . TYR B 1 23 ? 3.973 76.092 66.067 1.00 44.25 -5 TYR B N 1
ATOM 1644 C CA . TYR B 1 23 ? 4.614 75.758 67.403 1.00 44.79 -5 TYR B CA 1
ATOM 1645 C C . TYR B 1 23 ? 3.833 76.334 68.590 1.00 44.52 -5 TYR B C 1
ATOM 1646 O O . TYR B 1 23 ? 3.373 77.469 68.540 1.00 43.77 -5 TYR B O 1
ATOM 1655 N N . PHE B 1 24 ? 3.653 75.517 69.628 1.00 44.24 -4 PHE B N 1
ATOM 1656 C CA . PHE B 1 24 ? 3.051 75.906 70.925 1.00 44.50 -4 PHE B CA 1
ATOM 1657 C C . PHE B 1 24 ? 4.120 75.840 72.019 1.00 44.61 -4 PHE B C 1
ATOM 1658 O O . PHE B 1 24 ? 5.162 75.231 71.826 1.00 43.76 -4 PHE B O 1
ATOM 1666 N N . GLN B 1 25 ? 3.859 76.501 73.141 1.00 43.87 -3 GLN B N 1
ATOM 1667 C CA . GLN B 1 25 ? 4.732 76.491 74.294 1.00 43.75 -3 GLN B CA 1
ATOM 1668 C C . GLN B 1 25 ? 4.395 75.326 75.222 1.00 42.30 -3 GLN B C 1
ATOM 1669 O O . GLN B 1 25 ? 3.249 75.115 75.553 1.00 42.87 -3 GLN B O 1
ATOM 1675 N N . SER B 1 26 ? 5.385 74.549 75.654 1.00 40.74 -2 SER B N 1
ATOM 1676 C CA . SER B 1 26 ? 5.110 73.429 76.531 1.00 39.11 -2 SER B CA 1
ATOM 1677 C C . SER B 1 26 ? 5.657 73.721 77.924 1.00 37.32 -2 SER B C 1
ATOM 1678 O O . SER B 1 26 ? 5.110 73.200 78.946 1.00 37.26 -2 SER B O 1
ATOM 1681 N N . TYR B 1 27 ? 6.738 74.515 77.950 1.00 34.80 -1 TYR B N 1
ATOM 1682 C CA . TYR B 1 27 ? 7.390 75.014 79.169 1.00 34.65 -1 TYR B CA 1
ATOM 1683 C C . TYR B 1 27 ? 7.774 76.485 78.949 1.00 34.17 -1 TYR B C 1
ATOM 1684 O O . TYR B 1 27 ? 8.114 76.906 77.822 1.00 34.85 -1 TYR B O 1
ATOM 1693 N N . VAL B 1 28 ? 7.749 77.279 80.016 1.00 33.85 0 VAL B N 1
ATOM 1694 C CA . VAL B 1 28 ? 8.094 78.692 79.916 1.00 32.81 0 VAL B CA 1
ATOM 1695 C C . VAL B 1 28 ? 9.559 78.865 79.605 1.00 33.37 0 VAL B C 1
ATOM 1696 O O . VAL B 1 28 ? 10.362 77.989 79.897 1.00 34.00 0 VAL B O 1
ATOM 1700 N N . MET B 1 29 ? 9.937 80.006 79.060 1.00 32.20 1 MET B N 1
ATOM 1701 C CA . MET B 1 29 ? 11.270 80.178 78.444 1.00 33.56 1 MET B CA 1
ATOM 1702 C C . MET B 1 29 ? 12.385 80.075 79.465 1.00 33.53 1 MET B C 1
ATOM 1703 O O . MET B 1 29 ? 13.422 79.464 79.195 1.00 34.49 1 MET B O 1
ATOM 1708 N N . GLY B 1 30 ? 12.192 80.620 80.665 1.00 32.30 2 GLY B N 1
ATOM 1709 C CA . GLY B 1 30 ? 13.257 80.497 81.680 1.00 30.23 2 GLY B CA 1
ATOM 1710 C C . GLY B 1 30 ? 13.688 79.039 81.920 1.00 29.81 2 GLY B C 1
ATOM 1711 O O . GLY B 1 30 ? 14.882 78.751 82.023 1.00 29.33 2 GLY B O 1
ATOM 1712 N N . ARG B 1 31 ? 12.736 78.105 81.931 1.00 28.57 3 ARG B N 1
ATOM 1713 C CA . ARG B 1 31 ? 13.037 76.703 82.173 1.00 28.48 3 ARG B CA 1
ATOM 1714 C C . ARG B 1 31 ? 13.773 76.108 80.973 1.00 27.50 3 ARG B C 1
ATOM 1715 O O . ARG B 1 31 ? 14.697 75.320 81.090 1.00 28.95 3 ARG B O 1
ATOM 1723 N N . LYS B 1 32 ? 13.341 76.468 79.776 1.00 29.38 4 LYS B N 1
ATOM 1724 C CA . LYS B 1 32 ? 14.029 75.973 78.558 1.00 27.79 4 LYS B CA 1
ATOM 1725 C C . LYS B 1 32 ? 15.457 76.498 78.519 1.00 29.48 4 LYS B C 1
ATOM 1726 O O . LYS B 1 32 ? 16.374 75.771 78.131 1.00 28.07 4 LYS B O 1
ATOM 1732 N N . LEU B 1 33 ? 15.672 77.721 79.033 1.00 29.39 5 LEU B N 1
ATOM 1733 C CA . LEU B 1 33 ? 17.012 78.305 78.928 1.00 29.83 5 LEU B CA 1
ATOM 1734 C C . LEU B 1 33 ? 17.930 77.690 79.957 1.00 30.49 5 LEU B C 1
ATOM 1735 O O . LEU B 1 33 ? 19.079 77.509 79.665 1.00 30.42 5 LEU B O 1
ATOM 1740 N N . LEU B 1 34 ? 17.417 77.455 81.201 1.00 30.48 6 LEU B N 1
ATOM 1741 C CA . LEU B 1 34 ? 18.178 76.744 82.192 1.00 30.11 6 LEU B CA 1
ATOM 1742 C C . LEU B 1 34 ? 18.549 75.278 81.721 1.00 29.02 6 LEU B C 1
ATOM 1743 O O . LEU B 1 34 ? 19.676 74.806 81.869 1.00 29.15 6 LEU B O 1
ATOM 1748 N N . ALA B 1 35 ? 17.571 74.563 81.203 1.00 29.69 7 ALA B N 1
ATOM 1749 C CA . ALA B 1 35 ? 17.795 73.257 80.579 1.00 29.23 7 ALA B CA 1
ATOM 1750 C C . ALA B 1 35 ? 18.976 73.342 79.600 1.00 30.31 7 ALA B C 1
ATOM 1751 O O . ALA B 1 35 ? 19.931 72.529 79.691 1.00 30.41 7 ALA B O 1
ATOM 1753 N N . GLU B 1 36 ? 18.940 74.337 78.700 1.00 30.94 8 GLU B N 1
ATOM 1754 C CA . GLU B 1 36 ? 19.983 74.443 77.632 1.00 31.72 8 GLU B CA 1
ATOM 1755 C C . GLU B 1 36 ? 21.312 74.838 78.279 1.00 31.41 8 GLU B C 1
ATOM 1756 O O . GLU B 1 36 ? 22.386 74.407 77.852 1.00 31.28 8 GLU B O 1
ATOM 1762 N N . PHE B 1 37 ? 21.235 75.737 79.270 1.00 29.63 9 PHE B N 1
ATOM 1763 C CA . PHE B 1 37 ? 22.430 76.191 79.964 1.00 30.11 9 PHE B CA 1
ATOM 1764 C C . PHE B 1 37 ? 23.144 74.985 80.674 1.00 28.87 9 PHE B C 1
ATOM 1765 O O . PHE B 1 37 ? 24.352 74.782 80.591 1.00 28.63 9 PHE B O 1
ATOM 1773 N N . PHE B 1 38 ? 22.359 74.193 81.389 1.00 29.11 10 PHE B N 1
ATOM 1774 C CA . PHE B 1 38 ? 22.970 73.103 82.204 1.00 31.40 10 PHE B CA 1
ATOM 1775 C C . PHE B 1 38 ? 23.465 71.965 81.293 1.00 29.77 10 PHE B C 1
ATOM 1776 O O . PHE B 1 38 ? 24.477 71.287 81.573 1.00 27.51 10 PHE B O 1
ATOM 1784 N N . GLY B 1 39 ? 22.699 71.737 80.236 1.00 29.42 11 GLY B N 1
ATOM 1785 C CA . GLY B 1 39 ? 23.059 70.682 79.305 1.00 30.45 11 GLY B CA 1
ATOM 1786 C C . GLY B 1 39 ? 24.346 70.996 78.578 1.00 29.99 11 GLY B C 1
ATOM 1787 O O . GLY B 1 39 ? 25.212 70.149 78.466 1.00 29.52 11 GLY B O 1
ATOM 1788 N N . THR B 1 40 ? 24.456 72.219 78.015 1.00 29.52 12 THR B N 1
ATOM 1789 C CA . THR B 1 40 ? 25.712 72.603 77.319 1.00 26.09 12 THR B CA 1
ATOM 1790 C C . THR B 1 40 ? 26.874 72.662 78.341 1.00 26.97 12 THR B C 1
ATOM 1791 O O . THR B 1 40 ? 28.027 72.351 78.045 1.00 25.82 12 THR B O 1
ATOM 1795 N N . PHE B 1 41 ? 26.584 73.078 79.585 1.00 27.64 13 PHE B N 1
ATOM 1796 C CA . PHE B 1 41 ? 27.651 73.028 80.652 1.00 24.84 13 PHE B CA 1
ATOM 1797 C C . PHE B 1 41 ? 28.138 71.591 80.773 1.00 24.97 13 PHE B C 1
ATOM 1798 O O . PHE B 1 41 ? 29.324 71.319 80.770 1.00 26.83 13 PHE B O 1
ATOM 1806 N N . TRP B 1 42 ? 27.203 70.640 80.876 1.00 26.43 14 TRP B N 1
ATOM 1807 C CA . TRP B 1 42 ? 27.564 69.193 81.032 1.00 24.75 14 TRP B CA 1
ATOM 1808 C C . TRP B 1 42 ? 28.351 68.670 79.834 1.00 24.33 14 TRP B C 1
ATOM 1809 O O . TRP B 1 42 ? 29.360 67.924 79.963 1.00 20.90 14 TRP B O 1
ATOM 1820 N N . LEU B 1 43 ? 27.923 69.108 78.613 1.00 24.59 15 LEU B N 1
ATOM 1821 C CA . LEU B 1 43 ? 28.582 68.627 77.379 1.00 23.53 15 LEU B CA 1
ATOM 1822 C C . LEU B 1 43 ? 30.053 69.075 77.367 1.00 24.15 15 LEU B C 1
ATOM 1823 O O . LEU B 1 43 ? 30.973 68.307 77.126 1.00 23.75 15 LEU B O 1
ATOM 1828 N N . VAL B 1 44 ? 30.308 70.340 77.736 1.00 26.19 16 VAL B N 1
ATOM 1829 C CA . VAL B 1 44 ? 31.676 70.832 77.757 1.00 25.31 16 VAL B CA 1
ATOM 1830 C C . VAL B 1 44 ? 32.440 70.308 78.992 1.00 28.07 16 VAL B C 1
ATOM 1831 O O . VAL B 1 44 ? 33.578 69.819 78.882 1.00 27.79 16 VAL B O 1
ATOM 1835 N N . PHE B 1 45 ? 31.839 70.412 80.173 1.00 25.92 17 PHE B N 1
ATOM 1836 C CA . PHE B 1 45 ? 32.511 69.893 81.365 1.00 26.48 17 PHE B CA 1
ATOM 1837 C C . PHE B 1 45 ? 32.875 68.423 81.281 1.00 27.79 17 PHE B C 1
ATOM 1838 O O . PHE B 1 45 ? 33.977 68.016 81.644 1.00 27.32 17 PHE B O 1
ATOM 1846 N N . GLY B 1 46 ? 31.980 67.603 80.718 1.00 28.91 18 GLY B N 1
ATOM 1847 C CA . GLY B 1 46 ? 32.270 66.180 80.595 1.00 27.16 18 GLY B CA 1
ATOM 1848 C C . GLY B 1 46 ? 33.149 65.874 79.352 1.00 27.53 18 GLY B C 1
ATOM 1849 O O . GLY B 1 46 ? 34.070 65.106 79.472 1.00 26.68 18 GLY B O 1
ATOM 1850 N N . GLY B 1 47 ? 32.848 66.438 78.175 1.00 26.67 19 GLY B N 1
ATOM 1851 C CA . GLY B 1 47 ? 33.684 66.098 76.952 1.00 26.67 19 GLY B CA 1
ATOM 1852 C C . GLY B 1 47 ? 35.076 66.738 77.015 1.00 25.81 19 GLY B C 1
ATOM 1853 O O . GLY B 1 47 ? 36.112 66.047 76.941 1.00 26.57 19 GLY B O 1
ATOM 1854 N N . CYS B 1 48 ? 35.131 68.028 77.263 1.00 27.05 20 CYS B N 1
ATOM 1855 C CA . CYS B 1 48 ? 36.416 68.709 77.475 1.00 26.08 20 CYS B CA 1
ATOM 1856 C C . CYS B 1 48 ? 37.095 68.295 78.767 1.00 26.29 20 CYS B C 1
ATOM 1857 O O . CYS B 1 48 ? 38.302 68.223 78.821 1.00 27.11 20 CYS B O 1
ATOM 1860 N N . GLY B 1 49 ? 36.345 68.047 79.829 1.00 26.87 21 GLY B N 1
ATOM 1861 C CA . GLY B 1 49 ? 37.001 67.568 81.095 1.00 26.45 21 GLY B CA 1
ATOM 1862 C C . GLY B 1 49 ? 37.696 66.230 80.858 1.00 26.89 21 GLY B C 1
ATOM 1863 O O . GLY B 1 49 ? 38.858 66.047 81.275 1.00 26.65 21 GLY B O 1
ATOM 1864 N N . SER B 1 50 ? 36.991 65.256 80.251 1.00 24.37 22 SER B N 1
ATOM 1865 C CA . SER B 1 50 ? 37.622 63.968 79.973 1.00 25.37 22 SER B CA 1
ATOM 1866 C C . SER B 1 50 ? 38.929 64.168 79.146 1.00 26.56 22 SER B C 1
ATOM 1867 O O . SER B 1 50 ? 39.907 63.440 79.341 1.00 25.36 22 SER B O 1
ATOM 1870 N N . ALA B 1 51 ? 38.917 65.073 78.154 1.00 25.94 23 ALA B N 1
ATOM 1871 C CA . ALA B 1 51 ? 40.115 65.334 77.357 1.00 27.01 23 ALA B CA 1
ATOM 1872 C C . ALA B 1 51 ? 41.270 65.939 78.175 1.00 28.02 23 ALA B C 1
ATOM 1873 O O . ALA B 1 51 ? 42.407 65.509 78.072 1.00 29.55 23 ALA B O 1
ATOM 1875 N N . VAL B 1 52 ? 40.968 66.969 78.948 1.00 28.15 24 VAL B N 1
ATOM 1876 C CA . VAL B 1 52 ? 41.981 67.665 79.809 1.00 29.31 24 VAL B CA 1
ATOM 1877 C C . VAL B 1 52 ? 42.514 66.787 80.928 1.00 27.86 24 VAL B C 1
ATOM 1878 O O . VAL B 1 52 ? 43.705 66.654 81.076 1.00 28.05 24 VAL B O 1
ATOM 1882 N N . PHE B 1 53 ? 41.644 66.088 81.653 1.00 28.49 25 PHE B N 1
ATOM 1883 C CA . PHE B 1 53 ? 42.124 65.290 82.835 1.00 28.51 25 PHE B CA 1
ATOM 1884 C C . PHE B 1 53 ? 42.610 63.875 82.488 1.00 28.74 25 PHE B C 1
ATOM 1885 O O . PHE B 1 53 ? 43.496 63.374 83.088 1.00 29.10 25 PHE B O 1
ATOM 1893 N N . ALA B 1 54 ? 41.959 63.213 81.519 1.00 27.52 26 ALA B N 1
ATOM 1894 C CA . ALA B 1 54 ? 42.108 61.783 81.412 1.00 27.12 26 ALA B CA 1
ATOM 1895 C C . ALA B 1 54 ? 42.688 61.333 80.055 1.00 25.29 26 ALA B C 1
ATOM 1896 O O . ALA B 1 54 ? 43.248 60.245 80.012 1.00 24.02 26 ALA B O 1
ATOM 1898 N N . ALA B 1 55 ? 42.567 62.122 78.956 1.00 28.40 27 ALA B N 1
ATOM 1899 C CA . ALA B 1 55 ? 42.901 61.537 77.608 1.00 26.91 27 ALA B CA 1
ATOM 1900 C C . ALA B 1 55 ? 44.305 60.983 77.558 1.00 27.75 27 ALA B C 1
ATOM 1901 O O . ALA B 1 55 ? 44.528 59.922 76.996 1.00 26.41 27 ALA B O 1
ATOM 1903 N N . ALA B 1 56 ? 45.265 61.755 78.062 1.00 26.99 28 ALA B N 1
ATOM 1904 C CA . ALA B 1 56 ? 46.677 61.448 77.901 1.00 29.92 28 ALA B CA 1
ATOM 1905 C C . ALA B 1 56 ? 47.319 60.962 79.169 1.00 31.91 28 ALA B C 1
ATOM 1906 O O . ALA B 1 56 ? 48.538 60.882 79.241 1.00 33.45 28 ALA B O 1
ATOM 1908 N N . PHE B 1 57 ? 46.533 60.647 80.194 1.00 32.29 29 PHE B N 1
ATOM 1909 C CA . PHE B 1 57 ? 47.111 60.154 81.453 1.00 32.50 29 PHE B CA 1
ATOM 1910 C C . PHE B 1 57 ? 48.020 59.003 81.188 1.00 33.53 29 PHE B C 1
ATOM 1911 O O . PHE B 1 57 ? 47.668 58.061 80.419 1.00 32.71 29 PHE B O 1
ATOM 1919 N N . PRO B 1 58 ? 49.226 59.034 81.793 1.00 34.31 30 PRO B N 1
ATOM 1920 C CA . PRO B 1 58 ? 50.198 57.976 81.486 1.00 34.56 30 PRO B CA 1
ATOM 1921 C C . PRO B 1 58 ? 49.668 56.524 81.690 1.00 33.32 30 PRO B C 1
ATOM 1922 O O . PRO B 1 58 ? 49.085 56.226 82.722 1.00 35.02 30 PRO B O 1
ATOM 1926 N N . GLU B 1 59 ? 49.909 55.656 80.708 1.00 32.02 31 GLU B N 1
ATOM 1927 C CA . GLU B 1 59 ? 49.572 54.214 80.753 1.00 32.63 31 GLU B CA 1
ATOM 1928 C C . GLU B 1 59 ? 48.073 53.852 80.728 1.00 30.61 31 GLU B C 1
ATOM 1929 O O . GLU B 1 59 ? 47.713 52.861 80.157 1.00 31.73 31 GLU B O 1
ATOM 1935 N N . LEU B 1 60 ? 47.218 54.587 81.428 1.00 30.39 32 LEU B N 1
ATOM 1936 C CA . LEU B 1 60 ? 45.843 54.158 81.635 1.00 29.25 32 LEU B CA 1
ATOM 1937 C C . LEU B 1 60 ? 44.855 55.130 81.014 1.00 27.27 32 LEU B C 1
ATOM 1938 O O . LEU B 1 60 ? 43.654 54.950 81.114 1.00 28.39 32 LEU B O 1
ATOM 1943 N N . GLY B 1 61 ? 45.358 56.209 80.452 1.00 25.40 33 GLY B N 1
ATOM 1944 C CA . GLY B 1 61 ? 44.478 57.266 79.927 1.00 25.98 33 GLY B CA 1
ATOM 1945 C C . GLY B 1 61 ? 43.524 56.791 78.848 1.00 25.52 33 GLY B C 1
ATOM 1946 O O . GLY B 1 61 ? 43.674 55.729 78.312 1.00 22.02 33 GLY B O 1
ATOM 1947 N N . ILE B 1 62 ? 42.477 57.577 78.585 1.00 24.59 34 ILE B N 1
ATOM 1948 C CA . ILE B 1 62 ? 41.352 57.085 77.877 1.00 24.27 34 ILE B CA 1
ATOM 1949 C C . ILE B 1 62 ? 41.475 57.358 76.336 1.00 25.77 34 ILE B C 1
ATOM 1950 O O . ILE B 1 62 ? 40.765 56.777 75.612 1.00 23.32 34 ILE B O 1
ATOM 1955 N N . GLY B 1 63 ? 42.395 58.192 75.905 1.00 25.09 35 GLY B N 1
ATOM 1956 C CA . GLY B 1 63 ? 42.634 58.406 74.447 1.00 24.42 35 GLY B CA 1
ATOM 1957 C C . GLY B 1 63 ? 41.550 59.053 73.639 1.00 24.06 35 GLY B C 1
ATOM 1958 O O . GLY B 1 63 ? 40.603 59.556 74.192 1.00 24.10 35 GLY B O 1
ATOM 1959 N N . PHE B 1 64 ? 41.673 59.161 72.248 1.00 23.35 36 PHE B N 1
ATOM 1960 C CA . PHE B 1 64 ? 40.573 59.716 71.500 1.00 18.18 36 PHE B CA 1
ATOM 1961 C C . PHE B 1 64 ? 39.287 58.926 71.677 1.00 19.24 36 PHE B C 1
ATOM 1962 O O . PHE B 1 64 ? 38.160 59.460 71.695 1.00 21.37 36 PHE B O 1
ATOM 1970 N N . THR B 1 65 ? 39.381 57.617 71.841 1.00 22.13 37 THR B N 1
ATOM 1971 C CA . THR B 1 65 ? 38.162 56.814 72.027 1.00 23.29 37 THR B CA 1
ATOM 1972 C C . THR B 1 65 ? 37.349 57.199 73.279 1.00 24.38 37 THR B C 1
ATOM 1973 O O . THR B 1 65 ? 36.115 57.362 73.201 1.00 25.76 37 THR B O 1
ATOM 1977 N N . GLY B 1 66 ? 38.035 57.306 74.422 1.00 26.26 38 GLY B N 1
ATOM 1978 C CA . GLY B 1 66 ? 37.348 57.660 75.693 1.00 23.68 38 GLY B CA 1
ATOM 1979 C C . GLY B 1 66 ? 36.785 59.074 75.627 1.00 24.29 38 GLY B C 1
ATOM 1980 O O . GLY B 1 66 ? 35.688 59.328 76.097 1.00 23.12 38 GLY B O 1
ATOM 1981 N N . VAL B 1 67 ? 37.488 60.037 74.973 1.00 25.62 39 VAL B N 1
ATOM 1982 C CA . VAL B 1 67 ? 36.911 61.372 74.783 1.00 25.19 39 VAL B CA 1
ATOM 1983 C C . VAL B 1 67 ? 35.627 61.349 73.917 1.00 25.10 39 VAL B C 1
ATOM 1984 O O . VAL B 1 67 ? 34.611 61.991 74.211 1.00 24.13 39 VAL B O 1
ATOM 1988 N N . ALA B 1 68 ? 35.661 60.554 72.832 1.00 25.32 40 ALA B N 1
ATOM 1989 C CA . ALA B 1 68 ? 34.503 60.503 71.934 1.00 23.99 40 ALA B CA 1
ATOM 1990 C C . ALA B 1 68 ? 33.351 59.908 72.709 1.00 22.70 40 ALA B C 1
ATOM 1991 O O . ALA B 1 68 ? 32.241 60.337 72.576 1.00 23.78 40 ALA B O 1
ATOM 1993 N N . LEU B 1 69 ? 33.585 58.822 73.425 1.00 21.88 41 LEU B N 1
ATOM 1994 C CA . LEU B 1 69 ? 32.517 58.241 74.282 1.00 24.88 41 LEU B CA 1
ATOM 1995 C C . LEU B 1 69 ? 31.993 59.287 75.230 1.00 21.89 41 LEU B C 1
ATOM 1996 O O . LEU B 1 69 ? 30.803 59.505 75.318 1.00 22.75 41 LEU B O 1
ATOM 2001 N N . ALA B 1 70 ? 32.885 60.004 75.876 1.00 22.75 42 ALA B N 1
ATOM 2002 C CA . ALA B 1 70 ? 32.428 61.012 76.966 1.00 23.17 42 ALA B CA 1
ATOM 2003 C C . ALA B 1 70 ? 31.511 62.072 76.285 1.00 24.66 42 ALA B C 1
ATOM 2004 O O . ALA B 1 70 ? 30.447 62.422 76.776 1.00 25.86 42 ALA B O 1
ATOM 2006 N N . PHE B 1 71 ? 31.903 62.641 75.116 1.00 25.34 43 PHE B N 1
ATOM 2007 C CA . PHE B 1 71 ? 31.083 63.680 74.524 1.00 23.64 43 PHE B CA 1
ATOM 2008 C C . PHE B 1 71 ? 29.748 63.124 74.144 1.00 21.65 43 PHE B C 1
ATOM 2009 O O . PHE B 1 71 ? 28.739 63.794 74.389 1.00 22.13 43 PHE B O 1
ATOM 2017 N N . GLY B 1 72 ? 29.714 61.907 73.564 1.00 19.39 44 GLY B N 1
ATOM 2018 C CA . GLY B 1 72 ? 28.422 61.341 73.221 1.00 19.27 44 GLY B CA 1
ATOM 2019 C C . GLY B 1 72 ? 27.551 61.112 74.413 1.00 25.60 44 GLY B C 1
ATOM 2020 O O . GLY B 1 72 ? 26.355 61.320 74.336 1.00 25.98 44 GLY B O 1
ATOM 2021 N N . LEU B 1 73 ? 28.156 60.674 75.521 1.00 21.99 45 LEU B N 1
ATOM 2022 C CA . LEU B 1 73 ? 27.365 60.362 76.722 1.00 23.32 45 LEU B CA 1
ATOM 2023 C C . LEU B 1 73 ? 26.845 61.677 77.408 1.00 22.42 45 LEU B C 1
ATOM 2024 O O . LEU B 1 73 ? 25.724 61.679 77.948 1.00 25.68 45 LEU B O 1
ATOM 2029 N N . THR B 1 74 ? 27.559 62.806 77.324 1.00 23.64 46 THR B N 1
ATOM 2030 C CA . THR B 1 74 ? 26.995 64.047 77.976 1.00 24.48 46 THR B CA 1
ATOM 2031 C C . THR B 1 74 ? 25.620 64.375 77.337 1.00 27.72 46 THR B C 1
ATOM 2032 O O . THR B 1 74 ? 24.660 64.822 78.037 1.00 27.92 46 THR B O 1
ATOM 2036 N N . VAL B 1 75 ? 25.506 64.166 76.019 1.00 23.73 47 VAL B N 1
ATOM 2037 C CA . VAL B 1 75 ? 24.299 64.448 75.275 1.00 23.89 47 VAL B CA 1
ATOM 2038 C C . VAL B 1 75 ? 23.269 63.408 75.482 1.00 23.25 47 VAL B C 1
ATOM 2039 O O . VAL B 1 75 ? 22.080 63.739 75.621 1.00 21.10 47 VAL B O 1
ATOM 2043 N N . LEU B 1 76 ? 23.636 62.118 75.362 1.00 23.25 48 LEU B N 1
ATOM 2044 C CA . LEU B 1 76 ? 22.650 61.061 75.628 1.00 24.92 48 LEU B CA 1
ATOM 2045 C C . LEU B 1 76 ? 22.015 61.321 77.034 1.00 24.28 48 LEU B C 1
ATOM 2046 O O . LEU B 1 76 ? 20.734 61.303 77.193 1.00 22.62 48 LEU B O 1
ATOM 2051 N N . THR B 1 77 ? 22.859 61.578 78.030 1.00 25.12 49 THR B N 1
ATOM 2052 C CA . THR B 1 77 ? 22.338 61.602 79.435 1.00 25.89 49 THR B CA 1
ATOM 2053 C C . THR B 1 77 ? 21.544 62.937 79.668 1.00 27.44 49 THR B C 1
ATOM 2054 O O . THR B 1 77 ? 20.445 62.905 80.224 1.00 26.93 49 THR B O 1
ATOM 2058 N N . MET B 1 78 ? 22.005 64.062 79.103 1.00 27.76 50 MET B N 1
ATOM 2059 C CA . MET B 1 78 ? 21.198 65.323 79.284 1.00 27.32 50 MET B CA 1
ATOM 2060 C C . MET B 1 78 ? 19.986 65.409 78.342 1.00 28.01 50 MET B C 1
ATOM 2061 O O . MET B 1 78 ? 18.965 66.051 78.654 1.00 26.63 50 MET B O 1
ATOM 2066 N N . ALA B 1 79 ? 20.060 64.730 77.192 1.00 26.68 51 ALA B N 1
ATOM 2067 C CA . ALA B 1 79 ? 18.864 64.695 76.366 1.00 27.34 51 ALA B CA 1
ATOM 2068 C C . ALA B 1 79 ? 17.759 63.895 77.061 1.00 25.48 51 ALA B C 1
ATOM 2069 O O . ALA B 1 79 ? 16.559 64.276 77.039 1.00 25.67 51 ALA B O 1
ATOM 2071 N N . TYR B 1 80 ? 18.089 62.744 77.637 1.00 25.84 52 TYR B N 1
ATOM 2072 C CA . TYR B 1 80 ? 17.102 62.108 78.527 1.00 27.98 52 TYR B CA 1
ATOM 2073 C C . TYR B 1 80 ? 16.691 63.025 79.698 1.00 26.70 52 TYR B C 1
ATOM 2074 O O . TYR B 1 80 ? 15.510 63.174 79.984 1.00 28.79 52 TYR B O 1
ATOM 2083 N N . ALA B 1 81 ? 17.650 63.662 80.333 1.00 25.98 53 ALA B N 1
ATOM 2084 C CA . ALA B 1 81 ? 17.332 64.434 81.620 1.00 26.32 53 ALA B CA 1
ATOM 2085 C C . ALA B 1 81 ? 16.427 65.714 81.365 1.00 27.86 53 ALA B C 1
ATOM 2086 O O . ALA B 1 81 ? 15.470 66.005 82.164 1.00 30.03 53 ALA B O 1
ATOM 2088 N N . VAL B 1 82 ? 16.751 66.505 80.314 1.00 28.22 54 VAL B N 1
ATOM 2089 C CA . VAL B 1 82 ? 16.046 67.801 80.034 1.00 28.20 54 VAL B CA 1
ATOM 2090 C C . VAL B 1 82 ? 15.625 67.968 78.585 1.00 30.12 54 VAL B C 1
ATOM 2091 O O . VAL B 1 82 ? 14.993 68.986 78.254 1.00 29.04 54 VAL B O 1
ATOM 2095 N N . GLY B 1 83 ? 15.932 66.980 77.731 1.00 28.11 55 GLY B N 1
ATOM 2096 C CA . GLY B 1 83 ? 15.414 67.031 76.349 1.00 28.86 55 GLY B CA 1
ATOM 2097 C C . GLY B 1 83 ? 13.923 67.305 76.278 1.00 29.19 55 GLY B C 1
ATOM 2098 O O . GLY B 1 83 ? 13.446 67.941 75.376 1.00 29.58 55 GLY B O 1
ATOM 2099 N N . GLY B 1 84 ? 13.161 66.791 77.208 1.00 28.26 56 GLY B N 1
ATOM 2100 C CA . GLY B 1 84 ? 11.687 66.918 77.127 1.00 28.20 56 GLY B CA 1
ATOM 2101 C C . GLY B 1 84 ? 11.233 68.324 77.526 1.00 29.03 56 GLY B C 1
ATOM 2102 O O . GLY B 1 84 ? 10.029 68.664 77.460 1.00 28.63 56 GLY B O 1
ATOM 2103 N N . ILE B 1 85 ? 12.173 69.140 78.023 1.00 29.75 57 ILE B N 1
ATOM 2104 C CA . ILE B 1 85 ? 11.848 70.488 78.459 1.00 28.66 57 ILE B CA 1
ATOM 2105 C C . ILE B 1 85 ? 12.136 71.523 77.391 1.00 30.42 57 ILE B C 1
ATOM 2106 O O . ILE B 1 85 ? 11.233 72.306 77.052 1.00 28.29 57 ILE B O 1
ATOM 2111 N N . SER B 1 86 ? 13.385 71.554 76.914 1.00 29.30 58 SER B N 1
ATOM 2112 C CA . SER B 1 86 ? 13.858 72.563 75.964 1.00 30.91 58 SER B CA 1
ATOM 2113 C C . SER B 1 86 ? 13.932 72.009 74.526 1.00 30.81 58 SER B C 1
ATOM 2114 O O . SER B 1 86 ? 14.084 72.780 73.618 1.00 32.82 58 SER B O 1
ATOM 2117 N N . GLY B 1 87 ? 13.848 70.686 74.331 1.00 30.12 59 GLY B N 1
ATOM 2118 C CA . GLY B 1 87 ? 14.200 70.099 73.051 1.00 28.58 59 GLY B CA 1
ATOM 2119 C C . GLY B 1 87 ? 15.626 69.513 73.094 1.00 29.19 59 GLY B C 1
ATOM 2120 O O . GLY B 1 87 ? 15.950 68.688 72.275 1.00 29.11 59 GLY B O 1
ATOM 2121 N N . GLY B 1 88 ? 16.461 69.905 74.059 1.00 27.02 60 GLY B N 1
ATOM 2122 C CA . GLY B 1 88 ? 17.779 69.319 74.248 1.00 27.27 60 GLY B CA 1
ATOM 2123 C C . GLY B 1 88 ? 18.774 69.615 73.121 1.00 28.42 60 GLY B C 1
ATOM 2124 O O . GLY B 1 88 ? 19.455 68.680 72.680 1.00 28.31 60 GLY B O 1
ATOM 2125 N N . HIS B 1 89 ? 18.944 70.891 72.726 1.00 27.02 61 HIS B N 1
ATOM 2126 C CA . HIS B 1 89 ? 19.861 71.260 71.673 1.00 26.56 61 HIS B CA 1
ATOM 2127 C C . HIS B 1 89 ? 21.317 71.284 72.146 1.00 27.79 61 HIS B C 1
ATOM 2128 O O . HIS B 1 89 ? 22.161 70.566 71.565 1.00 28.45 61 HIS B O 1
ATOM 2135 N N . PHE B 1 90 ? 21.634 72.057 73.217 1.00 25.73 62 PHE B N 1
ATOM 2136 C CA . PHE B 1 90 ? 22.987 72.095 73.730 1.00 25.76 62 PHE B CA 1
ATOM 2137 C C . PHE B 1 90 ? 24.028 72.531 72.680 1.00 25.91 62 PHE B C 1
ATOM 2138 O O . PHE B 1 90 ? 25.205 72.196 72.759 1.00 23.82 62 PHE B O 1
ATOM 2146 N N . ASN B 1 91 ? 23.605 73.293 71.672 1.00 27.37 63 ASN B N 1
ATOM 2147 C CA . ASN B 1 91 ? 24.464 73.406 70.469 1.00 25.76 63 ASN B CA 1
ATOM 2148 C C . ASN B 1 91 ? 23.831 74.395 69.474 1.00 27.79 63 ASN B C 1
ATOM 2149 O O . ASN B 1 91 ? 22.765 74.089 68.901 1.00 29.69 63 ASN B O 1
ATOM 2154 N N . PRO B 1 92 ? 24.457 75.581 69.291 1.00 28.10 64 PRO B N 1
ATOM 2155 C CA . PRO B 1 92 ? 23.891 76.618 68.417 1.00 28.14 64 PRO B CA 1
ATOM 2156 C C . PRO B 1 92 ? 23.596 76.090 66.990 1.00 28.60 64 PRO B C 1
ATOM 2157 O O . PRO B 1 92 ? 22.614 76.496 66.376 1.00 28.69 64 PRO B O 1
ATOM 2161 N N . ALA B 1 93 ? 24.458 75.203 66.499 1.00 29.47 65 ALA B N 1
ATOM 2162 C CA . ALA B 1 93 ? 24.321 74.568 65.175 1.00 28.96 65 ALA B CA 1
ATOM 2163 C C . ALA B 1 93 ? 23.078 73.688 65.117 1.00 29.43 65 ALA B C 1
ATOM 2164 O O . ALA B 1 93 ? 22.398 73.539 64.049 1.00 27.09 65 ALA B O 1
ATOM 2166 N N . VAL B 1 94 ? 22.748 73.071 66.262 1.00 26.94 66 VAL B N 1
ATOM 2167 C CA . VAL B 1 94 ? 21.538 72.253 66.312 1.00 25.73 66 VAL B CA 1
ATOM 2168 C C . VAL B 1 94 ? 20.309 73.173 66.343 1.00 27.46 66 VAL B C 1
ATOM 2169 O O . VAL B 1 94 ? 19.318 72.913 65.614 1.00 31.08 66 VAL B O 1
ATOM 2173 N N . SER B 1 95 ? 20.346 74.245 67.161 1.00 29.18 67 SER B N 1
ATOM 2174 C CA . SER B 1 95 ? 19.210 75.185 67.233 1.00 29.45 67 SER B CA 1
ATOM 2175 C C . SER B 1 95 ? 18.976 75.749 65.797 1.00 29.76 67 SER B C 1
ATOM 2176 O O . SER B 1 95 ? 17.831 75.852 65.355 1.00 29.77 67 SER B O 1
ATOM 2179 N N . VAL B 1 96 ? 20.045 76.103 65.092 1.00 31.27 68 VAL B N 1
ATOM 2180 C CA . VAL B 1 96 ? 19.896 76.689 63.752 1.00 31.09 68 VAL B CA 1
ATOM 2181 C C . VAL B 1 96 ? 19.284 75.693 62.777 1.00 31.92 68 VAL B C 1
ATOM 2182 O O . VAL B 1 96 ? 18.368 76.039 62.015 1.00 32.36 68 VAL B O 1
ATOM 2186 N N . GLY B 1 97 ? 19.770 74.455 62.799 1.00 30.29 69 GLY B N 1
ATOM 2187 C CA . GLY B 1 97 ? 19.321 73.390 61.910 1.00 28.93 69 GLY B CA 1
ATOM 2188 C C . GLY B 1 97 ? 17.865 73.077 62.110 1.00 31.23 69 GLY B C 1
ATOM 2189 O O . GLY B 1 97 ? 17.106 72.882 61.138 1.00 30.26 69 GLY B O 1
ATOM 2190 N N . LEU B 1 98 ? 17.438 73.021 63.356 1.00 29.76 70 LEU B N 1
ATOM 2191 C CA . LEU B 1 98 ? 16.057 72.681 63.666 1.00 30.83 70 LEU B CA 1
ATOM 2192 C C . LEU B 1 98 ? 15.153 73.854 63.255 1.00 31.63 70 LEU B C 1
ATOM 2193 O O . LEU B 1 98 ? 13.989 73.628 62.876 1.00 33.08 70 LEU B O 1
ATOM 2198 N N . THR B 1 99 ? 15.653 75.075 63.380 1.00 31.68 71 THR B N 1
ATOM 2199 C CA . THR B 1 99 ? 14.871 76.252 62.871 1.00 34.61 71 THR B CA 1
ATOM 2200 C C . THR B 1 99 ? 14.708 76.170 61.349 1.00 35.02 71 THR B C 1
ATOM 2201 O O . THR B 1 99 ? 13.606 76.325 60.786 1.00 38.93 71 THR B O 1
ATOM 2205 N N . VAL B 1 100 ? 15.793 75.878 60.669 1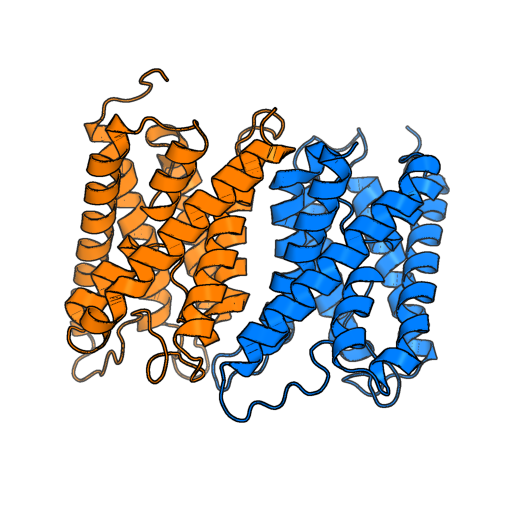.00 34.98 72 VAL B N 1
ATOM 2206 C CA . VAL B 1 100 ? 15.757 75.789 59.182 1.00 33.13 72 VAL B CA 1
ATOM 2207 C C . VAL B 1 100 ? 14.844 74.621 58.783 1.00 34.55 72 VAL B C 1
ATOM 2208 O O . VAL B 1 100 ? 14.147 74.674 57.771 1.00 33.33 72 VAL B O 1
ATOM 2212 N N . ALA B 1 101 ? 14.788 73.543 59.596 1.00 33.61 73 ALA B N 1
ATOM 2213 C CA . ALA B 1 101 ? 13.962 72.386 59.197 1.00 33.10 73 ALA B CA 1
ATOM 2214 C C . ALA B 1 101 ? 12.502 72.643 59.556 1.00 34.16 73 ALA B C 1
ATOM 2215 O O . ALA B 1 101 ? 11.667 71.851 59.232 1.00 35.52 73 ALA B O 1
ATOM 2217 N N . GLY B 1 102 ? 12.189 73.746 60.229 1.00 35.69 74 GLY B N 1
ATOM 2218 C CA . GLY B 1 102 ? 10.824 73.983 60.642 1.00 35.71 74 GLY B CA 1
ATOM 2219 C C . GLY B 1 102 ? 10.412 73.126 61.815 1.00 37.70 74 GLY B C 1
ATOM 2220 O O . GLY B 1 102 ? 9.218 72.741 61.900 1.00 38.57 74 GLY B O 1
ATOM 2221 N N . ARG B 1 103 ? 11.336 72.861 62.748 1.00 35.03 75 ARG B N 1
ATOM 2222 C CA . ARG B 1 103 ? 10.992 72.068 63.915 1.00 34.76 75 ARG B CA 1
ATOM 2223 C C . ARG B 1 103 ? 10.953 72.966 65.126 1.00 35.16 75 ARG B C 1
ATOM 2224 O O . ARG B 1 103 ? 10.407 72.609 66.129 1.00 37.56 75 ARG B O 1
ATOM 2232 N N . PHE B 1 104 ? 11.487 74.182 65.001 1.00 35.48 76 PHE B N 1
ATOM 2233 C CA . PHE B 1 104 ? 11.769 75.072 66.123 1.00 34.54 76 PHE B CA 1
ATOM 2234 C C . PHE B 1 104 ? 11.621 76.513 65.618 1.00 35.22 76 PHE B C 1
ATOM 2235 O O . PHE B 1 104 ? 11.981 76.808 64.457 1.00 33.65 76 PHE B O 1
ATOM 2243 N N . PRO B 1 105 ? 11.117 77.415 66.468 1.00 34.95 77 PRO B N 1
ATOM 2244 C CA . PRO B 1 105 ? 10.779 78.800 66.028 1.00 35.33 77 PRO B CA 1
ATOM 2245 C C . PRO B 1 105 ? 11.973 79.742 66.051 1.00 35.97 77 PRO B C 1
ATOM 2246 O O . PRO B 1 105 ? 12.734 79.817 67.070 1.00 35.02 77 PRO B O 1
ATOM 2250 N N . ALA B 1 106 ? 12.149 80.486 64.969 1.00 34.83 78 ALA B N 1
ATOM 2251 C CA . ALA B 1 106 ? 13.302 81.361 64.897 1.00 35.84 78 ALA B CA 1
ATOM 2252 C C . ALA B 1 106 ? 13.380 82.322 66.084 1.00 34.50 78 ALA B C 1
ATOM 2253 O O . ALA B 1 106 ? 14.444 82.818 66.421 1.00 35.24 78 ALA B O 1
ATOM 2255 N N . SER B 1 107 ? 12.239 82.597 66.702 1.00 34.87 79 SER B N 1
ATOM 2256 C CA . SER B 1 107 ? 12.150 83.547 67.807 1.00 34.06 79 SER B CA 1
ATOM 2257 C C . SER B 1 107 ? 12.806 83.041 69.084 1.00 34.19 79 SER B C 1
ATOM 2258 O O . SER B 1 107 ? 13.141 83.838 69.949 1.00 32.15 79 SER B O 1
ATOM 2261 N N . SER B 1 108 ? 13.038 81.733 69.181 1.00 34.27 80 SER B N 1
ATOM 2262 C CA . SER B 1 108 ? 13.772 81.161 70.307 1.00 35.19 80 SER B CA 1
ATOM 2263 C C . SER B 1 108 ? 15.263 80.979 70.056 1.00 34.93 80 SER B C 1
ATOM 2264 O O . SER B 1 108 ? 16.038 80.713 70.987 1.00 35.98 80 SER B O 1
ATOM 2267 N N . LEU B 1 109 ? 15.670 81.117 68.797 1.00 35.04 81 LEU B N 1
ATOM 2268 C CA . LEU B 1 109 ? 17.054 80.886 68.378 1.00 35.08 81 LEU B CA 1
ATOM 2269 C C . LEU B 1 109 ? 18.119 81.676 69.206 1.00 36.65 81 LEU B C 1
ATOM 2270 O O . LEU B 1 109 ? 19.035 81.071 69.869 1.00 36.37 81 LEU B O 1
ATOM 2275 N N . VAL B 1 110 ? 18.016 83.020 69.220 1.00 36.41 82 VAL B N 1
ATOM 2276 C CA . VAL B 1 110 ? 19.038 83.815 69.855 1.00 35.19 82 VAL B CA 1
ATOM 2277 C C . VAL B 1 110 ? 19.153 83.571 71.367 1.00 35.25 82 VAL B C 1
ATOM 2278 O O . VAL B 1 110 ? 20.274 83.441 71.887 1.00 35.83 82 VAL B O 1
ATOM 2282 N N . PRO B 1 111 ? 18.021 83.527 72.081 1.00 34.37 83 PRO B N 1
ATOM 2283 C CA . PRO B 1 111 ? 18.056 83.220 73.537 1.00 34.30 83 PRO B CA 1
ATOM 2284 C C . PRO B 1 111 ? 18.686 81.820 73.781 1.00 34.38 83 PRO B C 1
ATOM 2285 O O . PRO B 1 111 ? 19.459 81.663 74.741 1.00 33.97 83 PRO B O 1
ATOM 2289 N N . TYR B 1 112 ? 18.381 80.805 72.944 1.00 33.27 84 TYR B N 1
ATOM 2290 C CA . TYR B 1 112 ? 18.985 79.467 73.191 1.00 33.45 84 TYR B CA 1
ATOM 2291 C C . TYR B 1 112 ? 20.520 79.553 73.043 1.00 33.86 84 TYR B C 1
ATOM 2292 O O . TYR B 1 112 ? 21.273 79.119 73.953 1.00 34.08 84 TYR B O 1
ATOM 2301 N N . VAL B 1 113 ? 20.954 80.098 71.901 1.00 32.11 85 VAL B N 1
ATOM 2302 C CA . VAL B 1 113 ? 22.370 80.262 71.583 1.00 31.59 85 VAL B CA 1
ATOM 2303 C C . VAL B 1 113 ? 23.101 80.995 72.700 1.00 32.96 85 VAL B C 1
ATOM 2304 O O . VAL B 1 113 ? 24.256 80.696 72.976 1.00 31.64 85 VAL B O 1
ATOM 2308 N N . ILE B 1 114 ? 22.448 81.966 73.333 1.00 32.67 86 ILE B N 1
ATOM 2309 C CA . ILE B 1 114 ? 23.086 82.681 74.454 1.00 32.63 86 ILE B CA 1
ATOM 2310 C C . ILE B 1 114 ? 23.178 81.798 75.721 1.00 31.74 86 ILE B C 1
ATOM 2311 O O . ILE B 1 114 ? 24.165 81.839 76.438 1.00 31.16 86 ILE B O 1
ATOM 2316 N N . ALA B 1 115 ? 22.140 81.012 75.988 1.00 29.93 87 ALA B N 1
ATOM 2317 C CA . ALA B 1 115 ? 22.184 80.104 77.148 1.00 29.84 87 ALA B CA 1
ATOM 2318 C C . ALA B 1 115 ? 23.289 79.054 76.912 1.00 30.10 87 ALA B C 1
ATOM 2319 O O . ALA B 1 115 ? 24.057 78.710 77.851 1.00 29.21 87 ALA B O 1
ATOM 2321 N N . GLN B 1 116 ? 23.422 78.614 75.641 1.00 28.06 88 GLN B N 1
ATOM 2322 C CA . GLN B 1 116 ? 24.382 77.573 75.346 1.00 28.64 88 GLN B CA 1
ATOM 2323 C C . GLN B 1 116 ? 25.812 78.052 75.448 1.00 30.00 88 GLN B C 1
ATOM 2324 O O . GLN B 1 116 ? 26.678 77.348 75.990 1.00 31.79 88 GLN B O 1
ATOM 2330 N N . VAL B 1 117 ? 26.086 79.238 74.905 1.00 29.87 89 VAL B N 1
ATOM 2331 C CA . VAL B 1 117 ? 27.413 79.780 74.979 1.00 29.77 89 VAL B CA 1
ATOM 2332 C C . VAL B 1 117 ? 27.721 80.119 76.454 1.00 29.66 89 VAL B C 1
ATOM 2333 O O . VAL B 1 117 ? 28.819 79.869 76.926 1.00 28.93 89 VAL B O 1
ATOM 2337 N N . ALA B 1 118 ? 26.764 80.659 77.189 1.00 29.29 90 ALA B N 1
ATOM 2338 C CA . ALA B 1 118 ? 27.035 80.901 78.647 1.00 29.93 90 ALA B CA 1
ATOM 2339 C C . ALA B 1 118 ? 27.405 79.583 79.397 1.00 30.62 90 ALA B C 1
ATOM 2340 O O . ALA B 1 118 ? 28.350 79.572 80.170 1.00 30.90 90 ALA B O 1
ATOM 2342 N N . GLY B 1 119 ? 26.637 78.496 79.165 1.00 30.60 91 GLY B N 1
ATOM 2343 C CA . GLY B 1 119 ? 26.903 77.163 79.775 1.00 28.59 91 GLY B CA 1
ATOM 2344 C C . GLY B 1 119 ? 28.298 76.677 79.453 1.00 28.00 91 GLY B C 1
ATOM 2345 O O . GLY B 1 119 ? 29.021 76.183 80.336 1.00 27.04 91 GLY B O 1
ATOM 2346 N N . ALA B 1 120 ? 28.749 76.885 78.210 1.00 26.04 92 ALA B N 1
ATOM 2347 C CA . ALA B 1 120 ? 30.082 76.401 77.767 1.00 26.34 92 ALA B CA 1
ATOM 2348 C C . ALA B 1 120 ? 31.188 77.214 78.428 1.00 27.51 92 ALA B C 1
ATOM 2349 O O . ALA B 1 120 ? 32.234 76.687 78.850 1.00 26.70 92 ALA B O 1
ATOM 2351 N N . ILE B 1 121 ? 31.006 78.546 78.481 1.00 28.64 93 ILE B N 1
ATOM 2352 C CA . ILE B 1 121 ? 32.028 79.408 79.157 1.00 29.25 93 ILE B CA 1
ATOM 2353 C C . ILE B 1 121 ? 32.116 79.068 80.636 1.00 29.27 93 ILE B C 1
ATOM 2354 O O . ILE B 1 121 ? 33.211 79.050 81.195 1.00 29.78 93 ILE B O 1
ATOM 2359 N N . VAL B 1 122 ? 30.982 78.846 81.289 1.00 28.56 94 VAL B N 1
ATOM 2360 C CA . VAL B 1 122 ? 31.010 78.530 82.738 1.00 28.12 94 VAL B CA 1
ATOM 2361 C C . VAL B 1 122 ? 31.647 77.138 82.996 1.00 28.68 94 VAL B C 1
ATOM 2362 O O . VAL B 1 122 ? 32.361 76.936 84.019 1.00 29.41 94 VAL B O 1
ATOM 2366 N N . ALA B 1 123 ? 31.434 76.165 82.083 1.00 27.26 95 ALA B N 1
ATOM 2367 C CA . ALA B 1 123 ? 32.088 74.858 82.169 1.00 27.34 95 ALA B CA 1
ATOM 2368 C C . ALA B 1 123 ? 33.596 74.963 81.974 1.00 27.16 95 ALA B C 1
ATOM 2369 O O . ALA B 1 123 ? 34.338 74.373 82.753 1.00 30.12 95 ALA B O 1
ATOM 2371 N N . ALA B 1 124 ? 34.056 75.697 80.965 1.00 26.00 96 ALA B N 1
ATOM 2372 C CA . ALA B 1 124 ? 35.485 75.998 80.777 1.00 26.35 96 ALA B CA 1
ATOM 2373 C C . ALA B 1 124 ? 36.087 76.587 82.061 1.00 27.99 96 ALA B C 1
ATOM 2374 O O . ALA B 1 124 ? 37.179 76.200 82.476 1.00 29.60 96 ALA B O 1
ATOM 2376 N N . ALA B 1 125 ? 35.416 77.549 82.657 1.00 27.75 97 ALA B N 1
ATOM 2377 C CA . ALA B 1 125 ? 35.905 78.185 83.856 1.00 29.65 97 ALA B CA 1
ATOM 2378 C C . ALA B 1 125 ? 35.972 77.152 84.982 1.00 29.90 97 ALA B C 1
ATOM 2379 O O . ALA B 1 125 ? 36.950 77.076 85.701 1.00 32.98 97 ALA B O 1
ATOM 2381 N N . ALA B 1 126 ? 34.967 76.303 85.091 1.00 31.22 98 ALA B N 1
ATOM 2382 C CA . ALA B 1 126 ? 34.922 75.277 86.133 1.00 31.57 98 ALA B CA 1
ATOM 2383 C C . ALA B 1 126 ? 36.063 74.282 85.945 1.00 32.13 98 ALA B C 1
ATOM 2384 O O . ALA B 1 126 ? 36.775 73.922 86.918 1.00 32.11 98 ALA B O 1
ATOM 2386 N N . LEU B 1 127 ? 36.286 73.852 84.709 1.00 32.27 99 LEU B N 1
ATOM 2387 C CA . LEU B 1 127 ? 37.432 72.967 84.410 1.00 31.71 99 LEU B CA 1
ATOM 2388 C C . LEU B 1 127 ? 38.742 73.634 84.809 1.00 32.52 99 LEU B C 1
ATOM 2389 O O . LEU B 1 127 ? 39.631 72.992 85.379 1.00 33.81 99 LEU B O 1
ATOM 2394 N N . TYR B 1 128 ? 38.870 74.901 84.487 1.00 32.02 100 TYR B N 1
ATOM 2395 C CA . TYR B 1 128 ? 40.094 75.632 84.780 1.00 34.01 100 TYR B CA 1
ATOM 2396 C C . TYR B 1 128 ? 40.374 75.676 86.277 1.00 34.25 100 TYR B C 1
ATOM 2397 O O . TYR B 1 128 ? 41.503 75.395 86.718 1.00 34.22 100 TYR B O 1
ATOM 2406 N N . VAL B 1 129 ? 39.347 76.018 87.061 1.00 35.57 101 VAL B N 1
ATOM 2407 C CA . VAL B 1 129 ? 39.501 76.079 88.508 1.00 36.48 101 VAL B CA 1
ATOM 2408 C C . VAL B 1 129 ? 39.966 74.726 89.034 1.00 37.27 101 VAL B C 1
ATOM 2409 O O . VAL B 1 129 ? 40.956 74.670 89.765 1.00 37.59 101 VAL B O 1
ATOM 2413 N N . ILE B 1 130 ? 39.341 73.628 88.581 1.00 37.10 102 ILE B N 1
ATOM 2414 C CA . ILE B 1 130 ? 39.717 72.317 89.091 1.00 35.41 102 ILE B CA 1
ATOM 2415 C C . ILE B 1 130 ? 41.149 71.944 88.701 1.00 36.27 102 ILE B C 1
ATOM 2416 O O . ILE B 1 130 ? 41.915 71.333 89.505 1.00 33.96 102 ILE B O 1
ATOM 2421 N N . ALA B 1 131 ? 41.515 72.294 87.460 1.00 35.84 103 ALA B N 1
ATOM 2422 C CA . ALA B 1 131 ? 42.877 72.039 86.954 1.00 36.99 103 ALA B CA 1
ATOM 2423 C C . ALA B 1 131 ? 43.972 72.820 87.741 1.00 38.80 103 ALA B C 1
ATOM 2424 O O . ALA B 1 131 ? 45.090 72.333 87.943 1.00 38.26 103 ALA B O 1
ATOM 2426 N N . THR B 1 132 ? 43.660 74.025 88.231 1.00 41.32 104 THR B N 1
ATOM 2427 C CA . THR B 1 132 ? 44.645 74.753 89.037 1.00 42.09 104 THR B CA 1
ATOM 2428 C C . THR B 1 132 ? 45.050 73.981 90.309 1.00 43.07 104 THR B C 1
ATOM 2429 O O . THR B 1 132 ? 46.036 74.321 90.918 1.00 43.95 104 THR B O 1
ATOM 2433 N N . GLY B 1 133 ? 44.304 72.953 90.687 1.00 42.31 105 GLY B N 1
ATOM 2434 C CA . GLY B 1 133 ? 44.658 72.163 91.858 1.00 42.93 105 GLY B CA 1
ATOM 2435 C C . GLY B 1 133 ? 45.764 71.155 91.553 1.00 43.33 105 GLY B C 1
ATOM 2436 O O . GLY B 1 133 ? 46.087 70.331 92.382 1.00 44.10 105 GLY B O 1
ATOM 2437 N N . LYS B 1 134 ? 46.321 71.187 90.352 1.00 44.65 106 LYS B N 1
ATOM 2438 C CA . LYS B 1 134 ? 47.518 70.348 90.032 1.00 46.08 106 LYS B CA 1
ATOM 2439 C C . LYS B 1 134 ? 48.573 71.293 89.464 1.00 46.47 106 LYS B C 1
ATOM 2440 O O . LYS B 1 134 ? 48.639 71.467 88.250 1.00 46.99 106 LYS B O 1
ATOM 2446 N N . ALA B 1 135 ? 49.326 71.975 90.322 1.00 46.94 107 ALA B N 1
ATOM 2447 C CA . ALA B 1 135 ? 50.040 73.172 89.848 1.00 46.68 107 ALA B CA 1
ATOM 2448 C C . ALA B 1 135 ? 51.242 72.841 88.930 1.00 46.77 107 ALA B C 1
ATOM 2449 O O . ALA B 1 135 ? 51.796 71.683 88.913 1.00 43.41 107 ALA B O 1
ATOM 2451 N N . GLY B 1 136 ? 51.554 73.867 88.112 1.00 46.04 108 GLY B N 1
ATOM 2452 C CA . GLY B 1 136 ? 52.721 73.876 87.229 1.00 46.59 108 GLY B CA 1
ATOM 2453 C C . GLY B 1 136 ? 52.464 73.142 85.931 1.00 47.04 108 GLY B C 1
ATOM 2454 O O . GLY B 1 136 ? 53.405 72.831 85.182 1.00 47.67 108 GLY B O 1
ATOM 2455 N N . ILE B 1 137 ? 51.189 72.843 85.679 1.00 46.71 109 ILE B N 1
ATOM 2456 C CA . ILE B 1 137 ? 50.829 72.033 84.548 1.00 46.47 109 ILE B CA 1
ATOM 2457 C C . ILE B 1 137 ? 50.525 72.866 83.299 1.00 44.99 109 ILE B C 1
ATOM 2458 O O . ILE B 1 137 ? 49.957 73.934 83.351 1.00 44.18 109 ILE B O 1
ATOM 2463 N N . ASP B 1 138 ? 50.899 72.312 82.172 1.00 44.58 110 ASP B N 1
ATOM 2464 C CA . ASP B 1 138 ? 50.626 72.882 80.902 1.00 43.79 110 ASP B CA 1
ATOM 2465 C C . ASP B 1 138 ? 49.301 72.322 80.339 1.00 42.45 110 ASP B C 1
ATOM 2466 O O . ASP B 1 138 ? 49.238 71.145 80.057 1.00 44.19 110 ASP B O 1
ATOM 2471 N N . LEU B 1 139 ? 48.252 73.137 80.187 1.00 39.50 111 LEU B N 1
ATOM 2472 C CA . LEU B 1 139 ? 46.966 72.719 79.587 1.00 37.76 111 LEU B CA 1
ATOM 2473 C C . LEU B 1 139 ? 47.033 72.702 78.069 1.00 36.54 111 LEU B C 1
ATOM 2474 O O . LEU B 1 139 ? 46.076 72.269 77.437 1.00 36.99 111 LEU B O 1
ATOM 2479 N N . GLY B 1 140 ? 48.147 73.150 77.471 1.00 34.47 112 GLY B N 1
ATOM 2480 C CA . GLY B 1 140 ? 48.270 73.091 75.991 1.00 34.43 112 GLY B CA 1
ATOM 2481 C C . GLY B 1 140 ? 47.132 73.838 75.349 1.00 32.48 112 GLY B C 1
ATOM 2482 O O . GLY B 1 140 ? 46.827 74.943 75.786 1.00 33.37 112 GLY B O 1
ATOM 2483 N N . GLY B 1 141 ? 46.446 73.216 74.388 1.00 32.16 113 GLY B N 1
ATOM 2484 C CA . GLY B 1 141 ? 45.245 73.820 73.730 1.00 30.51 113 GLY B CA 1
ATOM 2485 C C . GLY B 1 141 ? 43.974 73.740 74.570 1.00 31.70 113 GLY B C 1
ATOM 2486 O O . GLY B 1 141 ? 42.888 74.241 74.136 1.00 31.37 113 GLY B O 1
ATOM 2487 N N . PHE B 1 142 ? 44.053 73.107 75.774 1.00 29.75 114 PHE B N 1
ATOM 2488 C CA . PHE B 1 142 ? 42.846 73.110 76.649 1.00 29.87 114 PHE B CA 1
ATOM 2489 C C . PHE B 1 142 ? 41.569 72.611 75.868 1.00 27.86 114 PHE B C 1
ATOM 2490 O O . PHE B 1 142 ? 40.493 73.144 75.977 1.00 27.53 114 PHE B O 1
ATOM 2498 N N . ALA B 1 143 ? 41.730 71.562 75.104 1.00 27.73 115 ALA B N 1
ATOM 2499 C CA . ALA B 1 143 ? 40.667 70.951 74.327 1.00 27.91 115 ALA B CA 1
ATOM 2500 C C . ALA B 1 143 ? 40.006 71.913 73.318 1.00 28.06 115 ALA B C 1
ATOM 2501 O O . ALA B 1 143 ? 38.864 71.656 72.907 1.00 30.93 115 ALA B O 1
ATOM 2503 N N . SER B 1 144 ? 40.652 73.046 73.019 1.00 25.07 116 SER B N 1
ATOM 2504 C CA . SER B 1 144 ? 40.192 73.918 71.948 1.00 27.66 116 SER B CA 1
ATOM 2505 C C . SER B 1 144 ? 40.217 73.227 70.582 1.00 26.85 116 SER B C 1
ATOM 2506 O O . SER B 1 144 ? 41.029 72.340 70.331 1.00 28.30 116 SER B O 1
ATOM 2509 N N . ASN B 1 145 ? 39.322 73.645 69.703 1.00 29.38 117 ASN B N 1
ATOM 2510 C CA . ASN B 1 145 ? 39.349 73.186 68.273 1.00 29.46 117 ASN B CA 1
ATOM 2511 C C . ASN B 1 145 ? 40.316 74.000 67.468 1.00 30.55 117 ASN B C 1
ATOM 2512 O O . ASN B 1 145 ? 40.533 75.210 67.740 1.00 30.09 117 ASN B O 1
ATOM 2517 N N . GLY B 1 146 ? 40.884 73.365 66.451 1.00 30.49 118 GLY B N 1
ATOM 2518 C CA . GLY B 1 146 ? 41.742 74.139 65.598 1.00 31.27 118 GLY B CA 1
ATOM 2519 C C . GLY B 1 146 ? 41.992 73.488 64.243 1.00 31.15 118 GLY B C 1
ATOM 2520 O O . GLY B 1 146 ? 41.567 72.318 63.980 1.00 29.63 118 GLY B O 1
ATOM 2521 N N . TYR B 1 147 ? 42.776 74.185 63.418 1.00 31.44 119 TYR B N 1
ATOM 2522 C CA . TYR B 1 147 ? 43.108 73.687 62.038 1.00 32.19 119 TYR B CA 1
ATOM 2523 C C . TYR B 1 147 ? 44.540 74.077 61.681 1.00 33.23 119 TYR B C 1
ATOM 2524 O O . TYR B 1 147 ? 45.187 74.828 62.450 1.00 33.14 119 TYR B O 1
ATOM 2533 N N . GLY B 1 148 ? 45.062 73.512 60.597 1.00 33.07 120 GLY B N 1
ATOM 2534 C CA . GLY B 1 148 ? 46.449 73.745 60.220 1.00 34.28 120 GLY B CA 1
ATOM 2535 C C . GLY B 1 148 ? 47.422 73.312 61.278 1.00 33.44 120 GLY B C 1
ATOM 2536 O O . GLY B 1 148 ? 47.437 72.153 61.646 1.00 32.84 120 GLY B O 1
ATOM 2537 N N . GLU B 1 149 ? 48.292 74.207 61.758 1.00 32.63 121 GLU B N 1
ATOM 2538 C CA . GLU B 1 149 ? 49.231 73.803 62.841 1.00 31.31 121 GLU B CA 1
ATOM 2539 C C . GLU B 1 149 ? 48.470 73.362 64.063 1.00 31.39 121 GLU B C 1
ATOM 2540 O O . GLU B 1 149 ? 49.009 72.657 64.924 1.00 31.27 121 GLU B O 1
ATOM 2546 N N . HIS B 1 150 ? 47.226 73.801 64.169 1.00 30.92 122 HIS B N 1
ATOM 2547 C CA . HIS B 1 150 ? 46.453 73.497 65.386 1.00 31.39 122 HIS B CA 1
ATOM 2548 C C . HIS B 1 150 ? 45.446 72.316 65.223 1.00 31.84 122 HIS B C 1
ATOM 2549 O O . HIS B 1 150 ? 44.706 72.032 66.134 1.00 31.20 122 HIS B O 1
ATOM 2556 N N . SER B 1 151 ? 45.464 71.670 64.053 1.00 30.51 123 SER B N 1
ATOM 2557 C CA . SER B 1 151 ? 44.881 70.350 63.812 1.00 30.62 123 SER B CA 1
ATOM 2558 C C . SER B 1 151 ? 45.836 69.296 64.378 1.00 30.99 123 SER B C 1
ATOM 2559 O O . SER B 1 151 ? 47.035 69.284 64.042 1.00 30.68 123 SER B O 1
ATOM 2562 N N . PRO B 1 152 ? 45.349 68.417 65.286 1.00 29.70 124 PRO B N 1
ATOM 2563 C CA . PRO B 1 152 ? 46.190 67.386 65.871 1.00 29.59 124 PRO B CA 1
ATOM 2564 C C . PRO B 1 152 ? 47.006 66.594 64.803 1.00 31.36 124 PRO B C 1
ATOM 2565 O O . PRO B 1 152 ? 48.115 66.163 65.076 1.00 31.67 124 PRO B O 1
ATOM 2569 N N . GLY B 1 153 ? 46.434 66.403 63.578 1.00 31.72 125 GLY B N 1
ATOM 2570 C CA . GLY B 1 153 ? 47.123 65.669 62.541 1.00 31.09 125 GLY B CA 1
ATOM 2571 C C . GLY B 1 153 ? 47.690 66.587 61.431 1.00 32.70 125 GLY B C 1
ATOM 2572 O O . GLY B 1 153 ? 48.107 66.099 60.375 1.00 33.15 125 GLY B O 1
ATOM 2573 N N . GLY B 1 154 ? 47.666 67.907 61.621 1.00 32.48 126 GLY B N 1
ATOM 2574 C CA . GLY B 1 154 ? 48.225 68.836 60.594 1.00 32.49 126 GLY B CA 1
ATOM 2575 C C . GLY B 1 154 ? 47.313 69.028 59.361 1.00 34.57 126 GLY B C 1
ATOM 2576 O O . GLY B 1 154 ? 47.769 69.389 58.275 1.00 31.98 126 GLY B O 1
ATOM 2577 N N . TYR B 1 155 ? 46.000 68.782 59.504 1.00 34.08 127 TYR B N 1
ATOM 2578 C CA . TYR B 1 155 ? 45.096 68.935 58.346 1.00 33.38 127 TYR B CA 1
ATOM 2579 C C . TYR B 1 155 ? 44.817 70.413 58.068 1.00 34.11 127 TYR B C 1
ATOM 2580 O O . TYR B 1 155 ? 44.710 71.250 59.038 1.00 33.50 127 TYR B O 1
ATOM 2589 N N . SER B 1 156 ? 44.631 70.740 56.782 1.00 33.69 128 SER B N 1
ATOM 2590 C CA . SER B 1 156 ? 44.475 72.146 56.362 1.00 34.39 128 SER B CA 1
ATOM 2591 C C . SER B 1 156 ? 43.131 72.747 56.752 1.00 35.34 128 SER B C 1
ATOM 2592 O O . SER B 1 156 ? 42.183 72.037 57.106 1.00 35.19 128 SER B O 1
ATOM 2595 N N . LEU B 1 157 ? 43.045 74.068 56.676 1.00 33.48 129 LEU B N 1
ATOM 2596 C CA . LEU B 1 157 ? 41.821 74.797 56.855 1.00 35.58 129 LEU B CA 1
ATOM 2597 C C . LEU B 1 157 ? 40.686 74.208 55.966 1.00 36.61 129 LEU B C 1
ATOM 2598 O O . LEU B 1 157 ? 39.546 74.024 56.435 1.00 36.83 129 LEU B O 1
ATOM 2603 N N . VAL B 1 158 ? 40.988 73.911 54.689 1.00 34.57 130 VAL B N 1
ATOM 2604 C CA . VAL B 1 158 ? 39.950 73.374 53.821 1.00 35.21 130 VAL B CA 1
ATOM 2605 C C . VAL B 1 158 ? 39.441 71.990 54.299 1.00 35.68 130 VAL B C 1
ATOM 2606 O O . VAL B 1 158 ? 38.254 71.682 54.231 1.00 38.16 130 VAL B O 1
ATOM 2610 N N . SER B 1 159 ? 40.344 71.152 54.768 1.00 34.42 131 SER B N 1
ATOM 2611 C CA . SER B 1 159 ? 39.980 69.869 55.309 1.00 33.34 131 SER B CA 1
ATOM 2612 C C . SER B 1 159 ? 39.099 70.029 56.539 1.00 32.55 131 SER B C 1
ATOM 2613 O O . SER B 1 159 ? 38.085 69.325 56.678 1.00 30.89 131 SER B O 1
ATOM 2616 N N . ALA B 1 160 ? 39.498 70.930 57.438 1.00 32.02 132 ALA B N 1
ATOM 2617 C CA . ALA B 1 160 ? 38.710 71.252 58.620 1.00 32.63 132 ALA B CA 1
ATOM 2618 C C . ALA B 1 160 ? 37.290 71.729 58.295 1.00 33.48 132 ALA B C 1
ATOM 2619 O O . ALA B 1 160 ? 36.270 71.304 58.903 1.00 32.13 132 ALA B O 1
ATOM 2621 N N . LEU B 1 161 ? 37.208 72.647 57.334 1.00 32.98 133 LEU B N 1
ATOM 2622 C CA . LEU B 1 161 ? 35.961 73.208 56.906 1.00 32.13 133 LEU B CA 1
ATOM 2623 C C . LEU B 1 161 ? 35.070 72.149 56.317 1.00 30.35 133 LEU B C 1
ATOM 2624 O O . LEU B 1 161 ? 33.899 72.073 56.642 1.00 29.00 133 LEU B O 1
ATOM 2629 N N . LEU B 1 162 ? 35.605 71.332 55.399 1.00 30.80 134 LEU B N 1
ATOM 2630 C CA . LEU B 1 162 ? 34.808 70.299 54.780 1.00 30.24 134 LEU B CA 1
ATOM 2631 C C . LEU B 1 162 ? 34.229 69.260 55.845 1.00 31.18 134 LEU B C 1
ATOM 2632 O O . LEU B 1 162 ? 33.061 68.800 55.755 1.00 30.32 134 LEU B O 1
ATOM 2637 N N . ILE B 1 163 ? 35.083 68.832 56.765 1.00 29.32 135 ILE B N 1
ATOM 2638 C CA . ILE B 1 163 ? 34.714 67.700 57.579 1.00 28.67 135 ILE B CA 1
ATOM 2639 C C . ILE B 1 163 ? 33.698 68.202 58.631 1.00 29.35 135 ILE B C 1
ATOM 2640 O O . ILE B 1 163 ? 32.734 67.484 58.919 1.00 29.43 135 ILE B O 1
ATOM 2645 N N . GLU B 1 164 ? 33.870 69.449 59.110 1.00 29.68 136 GLU B N 1
ATOM 2646 C CA . GLU B 1 164 ? 32.883 70.065 60.036 1.00 29.54 136 GLU B CA 1
ATOM 2647 C C . GLU B 1 164 ? 31.539 70.306 59.346 1.00 29.63 136 GLU B C 1
ATOM 2648 O O . GLU B 1 164 ? 30.496 70.092 59.969 1.00 29.93 136 GLU B O 1
ATOM 2654 N N . ILE B 1 165 ? 31.524 70.661 58.035 1.00 28.81 137 ILE B N 1
ATOM 2655 C CA . ILE B 1 165 ? 30.257 70.810 57.362 1.00 25.83 137 ILE B CA 1
ATOM 2656 C C . ILE B 1 165 ? 29.553 69.477 57.198 1.00 25.47 137 ILE B C 1
ATOM 2657 O O . ILE B 1 165 ? 28.376 69.324 57.463 1.00 29.15 137 ILE B O 1
ATOM 2662 N N . ILE B 1 166 ? 30.264 68.477 56.752 1.00 26.36 138 ILE B N 1
ATOM 2663 C CA . ILE B 1 166 ? 29.638 67.193 56.474 1.00 26.34 138 ILE B CA 1
ATOM 2664 C C . ILE B 1 166 ? 29.183 66.545 57.851 1.00 26.89 138 ILE B C 1
ATOM 2665 O O . ILE B 1 166 ? 28.069 66.032 58.019 1.00 27.76 138 ILE B O 1
ATOM 2670 N N . LEU B 1 167 ? 30.039 66.624 58.839 1.00 26.89 139 LEU B N 1
ATOM 2671 C CA . LEU B 1 167 ? 29.710 65.939 60.202 1.00 26.46 139 LEU B CA 1
ATOM 2672 C C . LEU B 1 167 ? 28.518 66.622 60.875 1.00 24.81 139 LEU B C 1
ATOM 2673 O O . LEU B 1 167 ? 27.611 65.967 61.263 1.00 24.84 139 LEU B O 1
ATOM 2678 N N . THR B 1 168 ? 28.446 67.952 60.856 1.00 25.95 140 THR B N 1
ATOM 2679 C CA . THR B 1 168 ? 27.309 68.643 61.446 1.00 26.48 140 THR B CA 1
ATOM 2680 C C . THR B 1 168 ? 26.002 68.425 60.647 1.00 26.84 140 THR B C 1
ATOM 2681 O O . THR B 1 168 ? 24.903 68.264 61.203 1.00 25.08 140 THR B O 1
ATOM 2685 N N . ALA B 1 169 ? 26.106 68.400 59.308 1.00 26.43 141 ALA B N 1
ATOM 2686 C CA . ALA B 1 169 ? 24.944 68.040 58.494 1.00 22.18 141 ALA B CA 1
ATOM 2687 C C . ALA B 1 169 ? 24.377 66.711 58.838 1.00 23.61 141 ALA B C 1
ATOM 2688 O O . ALA B 1 169 ? 23.158 66.587 59.054 1.00 24.13 141 ALA B O 1
ATOM 2690 N N . PHE B 1 170 ? 25.196 65.667 58.880 1.00 24.05 142 PHE B N 1
ATOM 2691 C CA . PHE B 1 170 ? 24.690 64.342 59.338 1.00 25.62 142 PHE B CA 1
ATOM 2692 C C . PHE B 1 170 ? 24.196 64.269 60.770 1.00 26.55 142 PHE B C 1
ATOM 2693 O O . PHE B 1 170 ? 23.263 63.559 61.061 1.00 26.94 142 PHE B O 1
ATOM 2701 N N . PHE B 1 171 ? 24.802 65.038 61.645 1.00 26.62 143 PHE B N 1
ATOM 2702 C CA . PHE B 1 171 ? 24.331 65.153 63.022 1.00 26.22 143 PHE B CA 1
ATOM 2703 C C . PHE B 1 171 ? 22.868 65.639 62.989 1.00 27.77 143 PHE B C 1
ATOM 2704 O O . PHE B 1 171 ? 21.925 65.029 63.618 1.00 27.05 143 PHE B O 1
ATOM 2712 N N . LEU B 1 172 ? 22.624 66.673 62.161 1.00 29.24 144 LEU B N 1
ATOM 2713 C CA . LEU B 1 172 ? 21.229 67.162 61.967 1.00 28.20 144 LEU B CA 1
ATOM 2714 C C . LEU B 1 172 ? 20.294 66.139 61.353 1.00 28.99 144 LEU B C 1
ATOM 2715 O O . LEU B 1 172 ? 19.151 65.981 61.817 1.00 31.98 144 LEU B O 1
ATOM 2720 N N . ILE B 1 173 ? 20.794 65.366 60.397 1.00 28.72 145 ILE B N 1
ATOM 2721 C CA . ILE B 1 173 ? 19.910 64.371 59.763 1.00 28.30 145 ILE B CA 1
ATOM 2722 C C . ILE B 1 173 ? 19.564 63.267 60.833 1.00 28.75 145 ILE B C 1
ATOM 2723 O O . ILE B 1 173 ? 18.445 62.758 60.896 1.00 31.92 145 ILE B O 1
ATOM 2728 N N . VAL B 1 174 ? 20.528 62.847 61.615 1.00 28.04 146 VAL B N 1
ATOM 2729 C CA . VAL B 1 174 ? 20.254 61.864 62.708 1.00 25.88 146 VAL B CA 1
ATOM 2730 C C . VAL B 1 174 ? 19.307 62.431 63.773 1.00 26.24 146 VAL B C 1
ATOM 2731 O O . VAL B 1 174 ? 18.327 61.767 64.182 1.00 27.72 146 VAL B O 1
ATOM 2735 N N . ILE B 1 175 ? 19.518 63.686 64.191 1.00 25.59 147 ILE B N 1
ATOM 2736 C CA . ILE B 1 175 ? 18.578 64.340 65.135 1.00 25.86 147 ILE B CA 1
ATOM 2737 C C . ILE B 1 175 ? 17.157 64.457 64.573 1.00 27.94 147 ILE B C 1
ATOM 2738 O O . ILE B 1 175 ? 16.150 64.105 65.218 1.00 25.61 147 ILE B O 1
ATOM 2743 N N . LEU B 1 176 ? 17.051 64.887 63.295 1.00 27.36 148 LEU B N 1
ATOM 2744 C CA . LEU B 1 176 ? 15.711 65.060 62.709 1.00 26.10 148 LEU B CA 1
ATOM 2745 C C . LEU B 1 176 ? 15.004 63.749 62.489 1.00 24.86 148 LEU B C 1
ATOM 2746 O O . LEU B 1 176 ? 13.745 63.653 62.640 1.00 25.65 148 LEU B O 1
ATOM 2751 N N . GLY B 1 177 ? 15.724 62.729 62.033 1.00 24.82 149 GLY B N 1
ATOM 2752 C CA . GLY B 1 177 ? 15.026 61.428 61.690 1.00 23.91 149 GLY B CA 1
ATOM 2753 C C . GLY B 1 177 ? 14.694 60.707 63.029 1.00 26.28 149 GLY B C 1
ATOM 2754 O O . GLY B 1 177 ? 13.613 60.067 63.178 1.00 26.15 149 GLY B O 1
ATOM 2755 N N . SER B 1 178 ? 15.583 60.800 63.994 1.00 25.30 150 SER B N 1
ATOM 2756 C CA . SER B 1 178 ? 15.364 59.951 65.252 1.00 26.22 150 SER B CA 1
ATOM 2757 C C . SER B 1 178 ? 14.252 60.545 66.147 1.00 25.77 150 SER B C 1
ATOM 2758 O O . SER B 1 178 ? 13.625 59.837 66.938 1.00 30.30 150 SER B O 1
ATOM 2761 N N . THR B 1 179 ? 14.037 61.838 66.078 1.00 27.64 151 THR B N 1
ATOM 2762 C CA . THR B 1 179 ? 12.926 62.529 66.701 1.00 28.64 151 THR B CA 1
ATOM 2763 C C . THR B 1 179 ? 11.632 62.657 65.804 1.00 32.18 151 THR B C 1
ATOM 2764 O O . THR B 1 179 ? 10.669 63.322 66.181 1.00 31.91 151 THR B O 1
ATOM 2768 N N . HIS B 1 180 ? 11.627 62.039 64.621 1.00 32.15 152 HIS B N 1
ATOM 2769 C CA . HIS B 1 180 ? 10.480 62.089 63.786 1.00 33.41 152 HIS B CA 1
ATOM 2770 C C . HIS B 1 180 ? 9.406 61.193 64.419 1.00 33.41 152 HIS B C 1
ATOM 2771 O O . HIS B 1 180 ? 9.705 60.258 65.049 1.00 32.69 152 HIS B O 1
ATOM 2778 N N . GLY B 1 181 ? 8.139 61.413 64.098 1.00 35.29 153 GLY B N 1
ATOM 2779 C CA . GLY B 1 181 ? 7.040 60.636 64.714 1.00 32.62 153 GLY B CA 1
ATOM 2780 C C . GLY B 1 181 ? 7.054 59.212 64.258 1.00 33.59 153 GLY B C 1
ATOM 2781 O O . GLY B 1 181 ? 6.410 58.441 64.863 1.00 33.33 153 GLY B O 1
ATOM 2782 N N . ARG B 1 182 ? 7.757 58.855 63.175 1.00 33.43 154 ARG B N 1
ATOM 2783 C CA . ARG B 1 182 ? 7.809 57.468 62.749 1.00 34.73 154 ARG B CA 1
ATOM 2784 C C . ARG B 1 182 ? 8.753 56.605 63.589 1.00 35.56 154 ARG B C 1
ATOM 2785 O O . ARG B 1 182 ? 8.820 55.376 63.385 1.00 36.91 154 ARG B O 1
ATOM 2793 N N . VAL B 1 183 ? 9.461 57.203 64.546 1.00 35.95 155 VAL B N 1
ATOM 2794 C CA . VAL B 1 183 ? 10.340 56.416 65.449 1.00 34.04 155 VAL B CA 1
ATOM 2795 C C . VAL B 1 183 ? 9.802 56.489 66.899 1.00 34.61 155 VAL B C 1
ATOM 2796 O O . VAL B 1 183 ? 9.450 57.544 67.362 1.00 36.05 155 VAL B O 1
ATOM 2800 N N . PRO B 1 184 ? 9.777 55.387 67.641 1.00 33.61 156 PRO B N 1
ATOM 2801 C CA . PRO B 1 184 ? 9.073 55.459 68.923 1.00 32.45 156 PRO B CA 1
ATOM 2802 C C . PRO B 1 184 ? 9.767 56.387 69.928 1.00 32.66 156 PRO B C 1
ATOM 2803 O O . PRO B 1 184 ? 10.986 56.507 69.958 1.00 32.25 156 PRO B O 1
ATOM 2807 N N . ALA B 1 185 ? 8.980 57.084 70.732 1.00 31.27 157 ALA B N 1
ATOM 2808 C CA . ALA B 1 185 ? 9.497 57.982 71.768 1.00 32.14 157 ALA B CA 1
ATOM 2809 C C . ALA B 1 185 ? 10.511 57.300 72.645 1.00 30.41 157 ALA B C 1
ATOM 2810 O O . ALA B 1 185 ? 10.360 56.128 72.969 1.00 29.92 157 ALA B O 1
ATOM 2812 N N . GLY B 1 186 ? 11.576 58.018 72.973 1.00 29.82 158 GLY B N 1
ATOM 2813 C CA . GLY B 1 186 ? 12.519 57.568 73.988 1.00 29.69 158 GLY B CA 1
ATOM 2814 C C . GLY B 1 186 ? 13.849 57.136 73.389 1.00 28.99 158 GLY B C 1
ATOM 2815 O O . GLY B 1 186 ? 14.815 57.063 74.144 1.00 29.94 158 GLY B O 1
ATOM 2816 N N . PHE B 1 187 ? 13.911 56.799 72.084 1.00 26.61 159 PHE B N 1
ATOM 2817 C CA . PHE B 1 187 ? 15.142 56.294 71.521 1.00 25.98 159 PHE B CA 1
ATOM 2818 C C . PHE B 1 187 ? 16.080 57.372 71.026 1.00 26.12 159 PHE B C 1
ATOM 2819 O O . PHE B 1 187 ? 17.284 57.082 70.815 1.00 25.94 159 PHE B O 1
ATOM 2827 N N . ALA B 1 188 ? 15.565 58.590 70.763 1.00 25.02 160 ALA B N 1
ATOM 2828 C CA . ALA B 1 188 ? 16.396 59.685 70.244 1.00 24.40 160 ALA B CA 1
ATOM 2829 C C . ALA B 1 188 ? 17.688 59.965 70.993 1.00 24.35 160 ALA B C 1
ATOM 2830 O O . ALA B 1 188 ? 18.718 60.207 70.384 1.00 25.72 160 ALA B O 1
ATOM 2832 N N . PRO B 1 189 ? 17.658 59.998 72.383 1.00 22.63 161 PRO B N 1
ATOM 2833 C CA . PRO B 1 189 ? 18.866 60.360 73.107 1.00 20.73 161 PRO B CA 1
ATOM 2834 C C . PRO B 1 189 ? 19.956 59.374 72.777 1.00 18.33 161 PRO B C 1
ATOM 2835 O O . PRO B 1 189 ? 21.176 59.685 72.789 1.00 22.33 161 PRO B O 1
ATOM 2839 N N . ILE B 1 190 ? 19.604 58.115 72.569 1.00 20.06 162 ILE B N 1
ATOM 2840 C CA . ILE B 1 190 ? 20.602 57.120 72.253 1.00 20.06 162 ILE B CA 1
ATOM 2841 C C . ILE B 1 190 ? 21.168 57.265 70.790 1.00 24.76 162 ILE B C 1
ATOM 2842 O O . ILE B 1 190 ? 22.360 57.199 70.534 1.00 26.97 162 ILE B O 1
ATOM 2847 N N . ALA B 1 191 ? 20.292 57.474 69.821 1.00 23.65 163 ALA B N 1
ATOM 2848 C CA . ALA B 1 191 ? 20.811 57.696 68.392 1.00 25.93 163 ALA B CA 1
ATOM 2849 C C . ALA B 1 191 ? 21.627 59.003 68.336 1.00 25.10 163 ALA B C 1
ATOM 2850 O O . ALA B 1 191 ? 22.720 59.034 67.782 1.00 27.35 163 ALA B O 1
ATOM 2852 N N . ILE B 1 192 ? 21.112 60.079 68.927 1.00 24.95 164 ILE B N 1
ATOM 2853 C CA . ILE B 1 192 ? 21.774 61.386 68.884 1.00 25.80 164 ILE B CA 1
ATOM 2854 C C . ILE B 1 192 ? 23.095 61.377 69.687 1.00 25.24 164 ILE B C 1
ATOM 2855 O O . ILE B 1 192 ? 24.147 61.806 69.164 1.00 24.48 164 ILE B O 1
ATOM 2860 N N . GLY B 1 193 ? 23.073 60.847 70.952 1.00 24.51 165 GLY B N 1
ATOM 2861 C CA . GLY B 1 193 ? 24.334 60.839 71.711 1.00 22.66 165 GLY B CA 1
ATOM 2862 C C . GLY B 1 193 ? 25.367 59.919 71.097 1.00 22.11 165 GLY B C 1
ATOM 2863 O O . GLY B 1 193 ? 26.501 60.316 71.010 1.00 23.74 165 GLY B O 1
ATOM 2864 N N . LEU B 1 194 ? 24.980 58.738 70.587 1.00 24.54 166 LEU B N 1
ATOM 2865 C CA . LEU B 1 194 ? 25.952 57.851 69.960 1.00 24.77 166 LEU B CA 1
ATOM 2866 C C . LEU B 1 194 ? 26.451 58.391 68.615 1.00 24.57 166 LEU B C 1
ATOM 2867 O O . LEU B 1 194 ? 27.563 58.133 68.222 1.00 23.88 166 LEU B O 1
ATOM 2872 N N . ALA B 1 195 ? 25.640 59.206 67.954 1.00 25.29 167 ALA B N 1
ATOM 2873 C CA . ALA B 1 195 ? 26.087 59.828 66.666 1.00 23.54 167 ALA B CA 1
ATOM 2874 C C . ALA B 1 195 ? 27.194 60.820 66.994 1.00 24.40 167 ALA B C 1
ATOM 2875 O O . ALA B 1 195 ? 28.201 60.956 66.284 1.00 24.24 167 ALA B O 1
ATOM 2877 N N . LEU B 1 196 ? 27.056 61.517 68.135 1.00 21.89 168 LEU B N 1
ATOM 2878 C CA . LEU B 1 196 ? 28.149 62.421 68.518 1.00 23.50 168 LEU B CA 1
ATOM 2879 C C . LEU B 1 196 ? 29.397 61.686 68.856 1.00 22.86 168 LEU B C 1
ATOM 2880 O O . LEU B 1 196 ? 30.503 62.181 68.604 1.00 25.47 168 LEU B O 1
ATOM 2885 N N . THR B 1 197 ? 29.285 60.489 69.456 1.00 25.60 169 THR B N 1
ATOM 2886 C CA . THR B 1 197 ? 30.518 59.741 69.803 1.00 24.16 169 THR B CA 1
ATOM 2887 C C . THR B 1 197 ? 31.195 59.375 68.426 1.00 25.20 169 THR B C 1
ATOM 2888 O O . THR B 1 197 ? 32.426 59.497 68.199 1.00 23.12 169 THR B O 1
ATOM 2892 N N . LEU B 1 198 ? 30.362 58.913 67.505 1.00 25.31 170 LEU B N 1
ATOM 2893 C CA . LEU B 1 198 ? 30.836 58.468 66.182 1.00 25.11 170 LEU B CA 1
ATOM 2894 C C . LEU B 1 198 ? 31.566 59.654 65.520 1.00 23.50 170 LEU B C 1
ATOM 2895 O O . LEU B 1 198 ? 32.682 59.512 65.077 1.00 25.72 170 LEU B O 1
ATOM 2900 N N . ILE B 1 199 ? 30.978 60.844 65.566 1.00 23.94 171 ILE B N 1
ATOM 2901 C CA . ILE B 1 199 ? 31.580 62.036 64.937 1.00 24.91 171 ILE B CA 1
ATOM 2902 C C . ILE B 1 199 ? 32.932 62.329 65.514 1.00 25.63 171 ILE B C 1
ATOM 2903 O O . ILE B 1 199 ? 33.809 62.709 64.766 1.00 24.76 171 ILE B O 1
ATOM 2908 N N . HIS B 1 200 ? 33.144 62.119 66.873 1.00 22.56 172 HIS B N 1
ATOM 2909 C CA . HIS B 1 200 ? 34.464 62.349 67.394 1.00 21.06 172 HIS B CA 1
ATOM 2910 C C . HIS B 1 200 ? 35.454 61.246 66.981 1.00 20.90 172 HIS B C 1
ATOM 2911 O O . HIS B 1 200 ? 36.658 61.470 66.881 1.00 20.97 172 HIS B O 1
ATOM 2918 N N . LEU B 1 201 ? 34.969 60.008 66.891 1.00 23.24 173 LEU B N 1
ATOM 2919 C CA . LEU B 1 201 ? 35.827 58.877 66.432 1.00 24.42 173 LEU B CA 1
ATOM 2920 C C . LEU B 1 201 ? 36.422 59.168 65.041 1.00 25.41 173 LEU B C 1
ATOM 2921 O O . LEU B 1 201 ? 37.557 58.722 64.669 1.00 25.60 173 LEU B O 1
ATOM 2926 N N . ILE B 1 202 ? 35.614 59.816 64.229 1.00 26.78 174 ILE B N 1
ATOM 2927 C CA . ILE B 1 202 ? 36.062 60.145 62.841 1.00 26.63 174 ILE B CA 1
ATOM 2928 C C . ILE B 1 202 ? 37.044 61.349 62.825 1.00 28.17 174 ILE B C 1
ATOM 2929 O O . ILE B 1 202 ? 38.107 61.291 62.152 1.00 26.73 174 ILE B O 1
ATOM 2934 N N . SER B 1 203 ? 36.725 62.422 63.584 1.00 28.13 175 SER B N 1
ATOM 2935 C CA . SER B 1 203 ? 37.306 63.742 63.237 1.00 26.31 175 SER B CA 1
ATOM 2936 C C . SER B 1 203 ? 38.180 64.350 64.306 1.00 27.53 175 SER B C 1
ATOM 2937 O O . SER B 1 203 ? 38.779 65.390 64.090 1.00 26.67 175 SER B O 1
ATOM 2940 N N . ILE B 1 204 ? 38.343 63.716 65.455 1.00 25.29 176 ILE B N 1
ATOM 2941 C CA . ILE B 1 204 ? 39.259 64.330 66.438 1.00 26.42 176 ILE B CA 1
ATOM 2942 C C . ILE B 1 204 ? 40.651 64.634 65.856 1.00 26.70 176 ILE B C 1
ATOM 2943 O O . ILE B 1 204 ? 41.182 65.741 66.009 1.00 30.06 176 ILE B O 1
ATOM 2948 N N . PRO B 1 205 ? 41.230 63.715 65.114 1.00 26.90 177 PRO B N 1
ATOM 2949 C CA . PRO B 1 205 ? 42.547 64.016 64.411 1.00 26.27 177 PRO B CA 1
ATOM 2950 C C . PRO B 1 205 ? 42.514 65.198 63.470 1.00 25.94 177 PRO B C 1
ATOM 2951 O O . PRO B 1 205 ? 43.543 65.820 63.240 1.00 27.30 177 PRO B O 1
ATOM 2955 N N . VAL B 1 206 ? 41.350 65.555 62.963 1.00 26.06 178 VAL B N 1
ATOM 2956 C CA . VAL B 1 206 ? 41.294 66.627 62.006 1.00 26.49 178 VAL B CA 1
ATOM 2957 C C . VAL B 1 206 ? 41.131 67.988 62.612 1.00 28.77 178 VAL B C 1
ATOM 2958 O O . VAL B 1 206 ? 41.940 68.920 62.297 1.00 30.14 178 VAL B O 1
ATOM 2962 N N . THR B 1 207 ? 40.137 68.156 63.494 1.00 27.60 179 THR B N 1
ATOM 2963 C CA . THR B 1 207 ? 39.885 69.482 64.071 1.00 27.88 179 THR B CA 1
ATOM 2964 C C . THR B 1 207 ? 39.786 69.432 65.606 1.00 28.02 179 THR B C 1
ATOM 2965 O O . THR B 1 207 ? 39.413 70.449 66.153 1.00 29.60 179 THR B O 1
ATOM 2969 N N . ASN B 1 208 ? 40.069 68.277 66.233 1.00 26.67 180 ASN B N 1
ATOM 2970 C CA . ASN B 1 208 ? 39.670 67.998 67.647 1.00 28.74 180 ASN B CA 1
ATOM 2971 C C . ASN B 1 208 ? 38.161 67.848 67.822 1.00 28.06 180 ASN B C 1
ATOM 2972 O O . ASN B 1 208 ? 37.684 67.569 68.957 1.00 26.84 180 ASN B O 1
ATOM 2977 N N . THR B 1 209 ? 37.424 67.982 66.698 1.00 25.09 181 THR B N 1
ATOM 2978 C CA . THR B 1 209 ? 35.959 67.849 66.630 1.00 24.31 181 THR B CA 1
ATOM 2979 C C . THR B 1 209 ? 35.154 69.008 67.297 1.00 26.70 181 THR B C 1
ATOM 2980 O O . THR B 1 209 ? 34.989 69.068 68.593 1.00 29.40 181 THR B O 1
ATOM 2984 N N . SER B 1 210 ? 34.596 69.918 66.485 1.00 24.88 182 SER B N 1
ATOM 2985 C CA . SER B 1 210 ? 33.627 70.842 66.989 1.00 26.39 182 SER B CA 1
ATOM 2986 C C . SER B 1 210 ? 32.150 70.465 66.875 1.00 28.10 182 SER B C 1
ATOM 2987 O O . SER B 1 210 ? 31.485 70.123 67.902 1.00 25.42 182 SER B O 1
ATOM 2990 N N . VAL B 1 211 ? 31.643 70.471 65.620 1.00 27.87 183 VAL B N 1
ATOM 2991 C CA . VAL B 1 211 ? 30.216 70.399 65.294 1.00 27.27 183 VAL B CA 1
ATOM 2992 C C . VAL B 1 211 ? 29.293 71.213 66.257 1.00 29.30 183 VAL B C 1
ATOM 2993 O O . VAL B 1 211 ? 28.082 70.883 66.389 1.00 28.35 183 VAL B O 1
ATOM 2997 N N . ASN B 1 212 ? 29.849 72.267 66.902 1.00 28.89 184 ASN B N 1
ATOM 2998 C CA . ASN B 1 212 ? 29.158 72.909 68.055 1.00 27.08 184 ASN B CA 1
ATOM 2999 C C . ASN B 1 212 ? 29.868 74.195 68.442 1.00 27.85 184 ASN B C 1
ATOM 3000 O O . ASN B 1 212 ? 30.902 74.158 69.111 1.00 30.29 184 ASN B O 1
ATOM 3005 N N . PRO B 1 213 ? 29.345 75.351 67.983 1.00 28.21 185 PRO B N 1
ATOM 3006 C CA . PRO B 1 213 ? 30.060 76.613 68.134 1.00 25.95 185 PRO B CA 1
ATOM 3007 C C . PRO B 1 213 ? 30.227 76.984 69.623 1.00 27.49 185 PRO B C 1
ATOM 3008 O O . PRO B 1 213 ? 31.234 77.629 69.973 1.00 26.92 185 PRO B O 1
ATOM 3012 N N . ALA B 1 214 ? 29.252 76.663 70.439 1.00 25.55 186 ALA B N 1
ATOM 3013 C CA . ALA B 1 214 ? 29.359 76.997 71.896 1.00 27.00 186 ALA B CA 1
ATOM 3014 C C . ALA B 1 214 ? 30.476 76.195 72.575 1.00 28.46 186 ALA B C 1
ATOM 3015 O O . ALA B 1 214 ? 31.209 76.731 73.403 1.00 30.50 186 ALA B O 1
ATOM 3017 N N . ARG B 1 215 ? 30.631 74.917 72.200 1.00 28.93 187 ARG B N 1
ATOM 3018 C CA . ARG B 1 215 ? 31.647 74.077 72.750 1.00 27.18 187 ARG B CA 1
ATOM 3019 C C . ARG B 1 215 ? 33.059 74.576 72.413 1.00 28.14 187 ARG B C 1
ATOM 3020 O O . ARG B 1 215 ? 33.968 74.526 73.288 1.00 27.89 187 ARG B O 1
ATOM 3028 N N . SER B 1 216 ? 33.242 75.091 71.189 1.00 27.31 188 SER B N 1
ATOM 3029 C CA . SER B 1 216 ? 34.492 75.636 70.739 1.00 27.52 188 SER B CA 1
ATOM 3030 C C . SER B 1 216 ? 34.843 76.965 71.435 1.00 28.57 188 SER B C 1
ATOM 3031 O O . SER B 1 216 ? 36.033 77.288 71.697 1.00 30.09 188 SER B O 1
ATOM 3034 N N . THR B 1 217 ? 33.805 77.737 71.733 1.00 28.94 189 THR B N 1
ATOM 3035 C CA . THR B 1 217 ? 33.952 79.094 72.242 1.00 29.08 189 THR B CA 1
ATOM 3036 C C . THR B 1 217 ? 34.518 79.188 73.669 1.00 29.02 189 THR B C 1
ATOM 3037 O O . THR B 1 217 ? 35.478 79.953 73.892 1.00 30.98 189 THR B O 1
ATOM 3041 N N . GLY B 1 218 ? 33.964 78.433 74.605 1.00 27.85 190 GLY B N 1
ATOM 3042 C CA . GLY B 1 218 ? 34.446 78.494 76.057 1.00 29.34 190 GLY B CA 1
ATOM 3043 C C . GLY B 1 218 ? 35.954 78.166 76.191 1.00 31.75 190 GLY B C 1
ATOM 3044 O O . GLY B 1 218 ? 36.714 78.912 76.835 1.00 31.71 190 GLY B O 1
ATOM 3045 N N . GLN B 1 219 ? 36.408 77.045 75.590 1.00 31.92 191 GLN B N 1
ATOM 3046 C CA . GLN B 1 219 ? 37.838 76.642 75.659 1.00 31.24 191 GLN B CA 1
ATOM 3047 C C . GLN B 1 219 ? 38.698 77.764 75.067 1.00 33.26 191 GLN B C 1
ATOM 3048 O O . GLN B 1 219 ? 39.760 78.103 75.637 1.00 34.53 191 GLN B O 1
ATOM 3054 N N . ALA B 1 220 ? 38.287 78.279 73.912 1.00 33.42 192 ALA B N 1
ATOM 3055 C CA . ALA B 1 220 ? 39.128 79.195 73.115 1.00 32.24 192 ALA B CA 1
ATOM 3056 C C . ALA B 1 220 ? 39.291 80.526 73.849 1.00 32.08 192 ALA B C 1
ATOM 3057 O O . ALA B 1 220 ? 40.281 81.199 73.707 1.00 32.71 192 ALA B O 1
ATOM 3059 N N . LEU B 1 221 ? 38.293 80.914 74.605 1.00 32.87 193 LEU B N 1
ATOM 3060 C CA . LEU B 1 221 ? 38.377 82.146 75.350 1.00 35.08 193 LEU B CA 1
ATOM 3061 C C . LEU B 1 221 ? 39.414 82.006 76.453 1.00 35.90 193 LEU B C 1
ATOM 3062 O O . LEU B 1 221 ? 40.019 83.003 76.842 1.00 35.93 193 LEU B O 1
ATOM 3067 N N . PHE B 1 222 ? 39.682 80.793 76.928 1.00 34.22 194 PHE B N 1
ATOM 3068 C CA . PHE B 1 222 ? 40.708 80.636 77.978 1.00 35.71 194 PHE B CA 1
ATOM 3069 C C . PHE B 1 222 ? 42.090 80.528 77.338 1.00 35.93 194 PHE B C 1
ATOM 3070 O O . PHE B 1 222 ? 43.086 81.008 77.888 1.00 36.56 194 PHE B O 1
ATOM 3078 N N . VAL B 1 223 ? 42.182 79.908 76.159 1.00 35.06 195 VAL B N 1
ATOM 3079 C CA . VAL B 1 223 ? 43.510 79.805 75.497 1.00 33.65 195 VAL B CA 1
ATOM 3080 C C . VAL B 1 223 ? 43.905 81.162 74.898 1.00 33.51 195 VAL B C 1
ATOM 3081 O O . VAL B 1 223 ? 45.065 81.524 74.879 1.00 33.77 195 VAL B O 1
ATOM 3085 N N . GLY B 1 224 ? 42.934 81.893 74.394 1.00 33.60 196 GLY B N 1
ATOM 3086 C CA . GLY B 1 224 ? 43.226 83.135 73.652 1.00 33.75 196 GLY B CA 1
ATOM 3087 C C . GLY B 1 224 ? 44.055 82.820 72.406 1.00 34.99 196 GLY B C 1
ATOM 3088 O O . GLY B 1 224 ? 44.069 81.663 71.962 1.00 34.15 196 GLY B O 1
ATOM 3089 N N . GLY B 1 225 ? 44.800 83.820 71.898 1.00 33.63 197 GLY B N 1
ATOM 3090 C CA . GLY B 1 225 ? 45.798 83.574 70.838 1.00 33.39 197 GLY B CA 1
ATOM 3091 C C . GLY B 1 225 ? 45.183 82.875 69.637 1.00 32.75 197 GLY B C 1
ATOM 3092 O O . GLY B 1 225 ? 44.110 83.260 69.173 1.00 34.53 197 GLY B O 1
ATOM 3093 N N . TRP B 1 226 ? 45.849 81.852 69.139 1.00 31.99 198 TRP B N 1
ATOM 3094 C CA . TRP B 1 226 ? 45.426 81.123 67.948 1.00 32.02 198 TRP B CA 1
ATOM 3095 C C . TRP B 1 226 ? 44.027 80.540 68.085 1.00 32.81 198 TRP B C 1
ATOM 3096 O O . TRP B 1 226 ? 43.298 80.400 67.076 1.00 32.71 198 TRP B O 1
ATOM 3107 N N . ALA B 1 227 ? 43.628 80.180 69.304 1.00 31.30 199 ALA B N 1
ATOM 3108 C CA . ALA B 1 227 ? 42.298 79.530 69.465 1.00 32.06 199 ALA B CA 1
ATOM 3109 C C . ALA B 1 227 ? 41.187 80.546 69.203 1.00 31.94 199 ALA B C 1
ATOM 3110 O O . ALA B 1 227 ? 40.111 80.191 68.704 1.00 30.11 199 ALA B O 1
ATOM 3112 N N . LEU B 1 228 ? 41.387 81.800 69.636 1.00 33.43 200 LEU B N 1
ATOM 3113 C CA . LEU B 1 228 ? 40.408 82.884 69.361 1.00 34.59 200 LEU B CA 1
ATOM 3114 C C . LEU B 1 228 ? 40.497 83.270 67.903 1.00 36.01 200 LEU B C 1
ATOM 3115 O O . LEU B 1 228 ? 39.478 83.588 67.232 1.00 36.84 200 LEU B O 1
ATOM 3120 N N . GLN B 1 229 ? 41.698 83.182 67.363 1.00 35.92 201 GLN B N 1
ATOM 3121 C CA . GLN B 1 229 ? 41.893 83.561 65.992 1.00 37.66 201 GLN B CA 1
ATOM 3122 C C . GLN B 1 229 ? 41.274 82.569 65.004 1.00 36.64 201 GLN B C 1
ATOM 3123 O O . GLN B 1 229 ? 40.715 82.954 63.963 1.00 38.92 201 GLN B O 1
ATOM 3129 N N . GLN B 1 230 ? 41.265 81.288 65.358 1.00 36.07 202 GLN B N 1
ATOM 3130 C CA . GLN B 1 230 ? 40.676 80.240 64.475 1.00 33.83 202 GLN B CA 1
ATOM 3131 C C . GLN B 1 230 ? 39.202 79.988 64.828 1.00 33.82 202 GLN B C 1
ATOM 3132 O O . GLN B 1 230 ? 38.502 79.220 64.132 1.00 30.94 202 GLN B O 1
ATOM 3138 N N . LEU B 1 231 ? 38.711 80.630 65.912 1.00 32.00 203 LEU B N 1
ATOM 3139 C CA . LEU B 1 231 ? 37.378 80.277 66.369 1.00 31.66 203 LEU B CA 1
ATOM 3140 C C . LEU B 1 231 ? 36.298 80.459 65.281 1.00 32.38 203 LEU B C 1
ATOM 3141 O O . LEU B 1 231 ? 35.282 79.718 65.222 1.00 30.31 203 LEU B O 1
ATOM 3146 N N . TRP B 1 232 ? 36.486 81.469 64.429 1.00 33.14 204 TRP B N 1
ATOM 3147 C CA . TRP B 1 232 ? 35.469 81.794 63.399 1.00 33.75 204 TRP B CA 1
ATOM 3148 C C . TRP B 1 232 ? 35.043 80.536 62.654 1.00 33.55 204 TRP B C 1
ATOM 3149 O O . TRP B 1 232 ? 33.844 80.385 62.258 1.00 35.52 204 TRP B O 1
ATOM 3160 N N . LEU B 1 233 ? 36.007 79.667 62.401 1.00 32.41 205 LEU B N 1
ATOM 3161 C CA . LEU B 1 233 ? 35.709 78.507 61.573 1.00 32.57 205 LEU B CA 1
ATOM 3162 C C . LEU B 1 233 ? 34.731 77.541 62.240 1.00 31.74 205 LEU B C 1
ATOM 3163 O O . LEU B 1 233 ? 33.954 76.890 61.573 1.00 28.50 205 LEU B O 1
ATOM 3168 N N . PHE B 1 234 ? 34.741 77.514 63.581 1.00 31.52 206 PHE B N 1
ATOM 3169 C CA . PHE B 1 234 ? 33.894 76.566 64.284 1.00 30.50 206 PHE B CA 1
ATOM 3170 C C . PHE B 1 234 ? 32.558 77.206 64.697 1.00 30.80 206 PHE B C 1
ATOM 3171 O O . PHE B 1 234 ? 31.738 76.577 65.375 1.00 29.94 206 PHE B O 1
ATOM 3179 N N . TRP B 1 235 ? 32.331 78.460 64.262 1.00 30.73 207 TRP B N 1
ATOM 3180 C CA . TRP B 1 235 ? 30.961 78.985 64.164 1.00 29.86 207 TRP B CA 1
ATOM 3181 C C . TRP B 1 235 ? 30.442 78.724 62.717 1.00 30.30 207 TRP B C 1
ATOM 3182 O O . TRP B 1 235 ? 29.337 78.224 62.506 1.00 29.65 207 TRP B O 1
ATOM 3193 N N . LEU B 1 236 ? 31.220 79.158 61.725 1.00 32.53 208 LEU B N 1
ATOM 3194 C CA . LEU B 1 236 ? 30.771 79.103 60.339 1.00 33.04 208 LEU B CA 1
ATOM 3195 C C . LEU B 1 236 ? 30.469 77.661 59.859 1.00 32.35 208 LEU B C 1
ATOM 3196 O O . LEU B 1 236 ? 29.389 77.403 59.295 1.00 35.08 208 LEU B O 1
ATOM 3201 N N . ALA B 1 237 ? 31.410 76.724 60.051 1.00 30.89 209 ALA B N 1
ATOM 3202 C CA . ALA B 1 237 ? 31.263 75.370 59.450 1.00 29.52 209 ALA B CA 1
ATOM 3203 C C . ALA B 1 237 ? 30.141 74.565 60.058 1.00 29.10 209 ALA B C 1
ATOM 3204 O O . ALA B 1 237 ? 29.398 73.974 59.338 1.00 27.77 209 ALA B O 1
ATOM 3206 N N . PRO B 1 238 ? 30.024 74.486 61.422 1.00 29.77 210 PRO B N 1
ATOM 3207 C CA . PRO B 1 238 ? 28.900 73.738 62.047 1.00 29.31 210 PRO B CA 1
ATOM 3208 C C . PRO B 1 238 ? 27.545 74.358 61.651 1.00 32.48 210 PRO B C 1
ATOM 3209 O O . PRO B 1 238 ? 26.600 73.645 61.264 1.00 34.67 210 PRO B O 1
ATOM 3213 N N . ILE B 1 239 ? 27.442 75.689 61.671 1.00 31.80 211 ILE B N 1
ATOM 3214 C CA . ILE B 1 239 ? 26.166 76.342 61.350 1.00 31.22 211 ILE B CA 1
ATOM 3215 C C . ILE B 1 239 ? 25.806 76.097 59.862 1.00 31.81 211 ILE B C 1
ATOM 3216 O O . ILE B 1 239 ? 24.643 75.805 59.556 1.00 32.07 211 ILE B O 1
ATOM 3221 N N . VAL B 1 240 ? 26.781 76.200 58.959 1.00 31.91 212 VAL B N 1
ATOM 3222 C CA . VAL B 1 240 ? 26.525 75.852 57.552 1.00 31.90 212 VAL B CA 1
ATOM 3223 C C . VAL B 1 240 ? 26.089 74.372 57.423 1.00 32.18 212 VAL B C 1
ATOM 3224 O O . VAL B 1 240 ? 25.139 74.015 56.683 1.00 34.24 212 VAL B O 1
ATOM 3228 N N . GLY B 1 241 ? 26.804 73.484 58.076 1.00 31.51 213 GLY B N 1
ATOM 3229 C CA . GLY B 1 241 ? 26.499 72.015 57.969 1.00 28.95 213 GLY B CA 1
ATOM 3230 C C . GLY B 1 241 ? 25.151 71.760 58.577 1.00 29.84 213 GLY B C 1
ATOM 3231 O O . GLY B 1 241 ? 24.360 71.030 58.002 1.00 29.82 213 GLY B O 1
ATOM 3232 N N . GLY B 1 242 ? 24.861 72.340 59.744 1.00 29.48 214 GLY B N 1
ATOM 3233 C CA . GLY B 1 242 ? 23.515 72.151 60.376 1.00 31.08 214 GLY B CA 1
ATOM 3234 C C . GLY B 1 242 ? 22.374 72.602 59.445 1.00 29.85 214 GLY B C 1
ATOM 3235 O O . GLY B 1 242 ? 21.338 71.922 59.273 1.00 29.03 214 GLY B O 1
ATOM 3236 N N . ALA B 1 243 ? 22.506 73.785 58.855 1.00 30.43 215 ALA B N 1
ATOM 3237 C CA . ALA B 1 243 ? 21.480 74.248 57.859 1.00 30.54 215 ALA B CA 1
ATOM 3238 C C . ALA B 1 243 ? 21.411 73.285 56.675 1.00 30.17 215 ALA B C 1
ATOM 3239 O O . ALA B 1 243 ? 20.317 72.889 56.242 1.00 32.49 215 ALA B O 1
ATOM 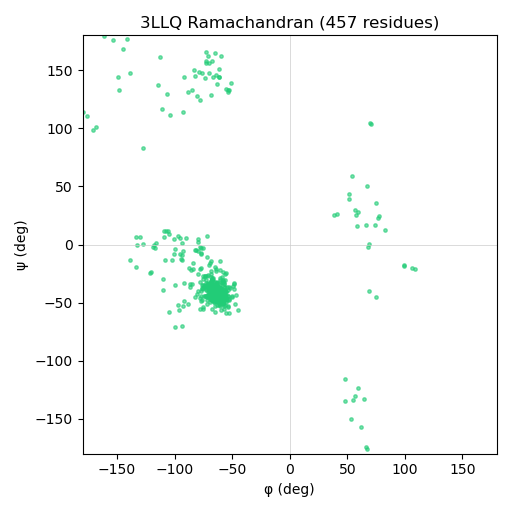3241 N N . ALA B 1 244 ? 22.561 72.873 56.156 1.00 31.92 216 ALA B N 1
ATOM 3242 C CA . ALA B 1 244 ? 22.585 71.934 54.964 1.00 29.92 216 ALA B CA 1
ATOM 3243 C C . ALA B 1 244 ? 21.903 70.607 55.354 1.00 30.20 216 ALA B C 1
ATOM 3244 O O . ALA B 1 244 ? 21.071 70.076 54.605 1.00 29.15 216 ALA B O 1
ATOM 3246 N N . GLY B 1 245 ? 22.219 70.063 56.569 1.00 29.28 217 GLY B N 1
ATOM 3247 C CA . GLY B 1 245 ? 21.555 68.818 56.988 1.00 26.42 217 GLY B CA 1
ATOM 3248 C C . GLY B 1 245 ? 20.064 68.964 57.025 1.00 28.54 217 GLY B C 1
ATOM 3249 O O . GLY B 1 245 ? 19.299 68.031 56.549 1.00 30.19 217 GLY B O 1
ATOM 3250 N N . ALA B 1 246 ? 19.600 70.102 57.564 1.00 29.25 218 ALA B N 1
ATOM 3251 C CA . ALA B 1 246 ? 18.164 70.386 57.639 1.00 30.44 218 ALA B CA 1
ATOM 3252 C C . ALA B 1 246 ? 17.505 70.479 56.224 1.00 32.76 218 ALA B C 1
ATOM 3253 O O . ALA B 1 246 ? 16.396 69.929 55.953 1.00 32.46 218 ALA B O 1
ATOM 3255 N N . VAL B 1 247 ? 18.201 71.128 55.299 1.00 35.12 219 VAL B N 1
ATOM 3256 C CA . VAL B 1 247 ? 17.677 71.293 53.939 1.00 35.47 219 VAL B CA 1
ATOM 3257 C C . VAL B 1 247 ? 17.582 69.951 53.281 1.00 35.87 219 VAL B C 1
ATOM 3258 O O . VAL B 1 247 ? 16.532 69.594 52.766 1.00 37.23 219 VAL B O 1
ATOM 3262 N N . ILE B 1 248 ? 18.651 69.168 53.340 1.00 35.49 220 ILE B N 1
ATOM 3263 C CA . ILE B 1 248 ? 18.621 67.784 52.852 1.00 35.05 220 ILE B CA 1
ATOM 3264 C C . ILE B 1 248 ? 17.482 66.949 53.476 1.00 35.44 220 ILE B C 1
ATOM 3265 O O . ILE B 1 248 ? 16.737 66.231 52.769 1.00 33.98 220 ILE B O 1
A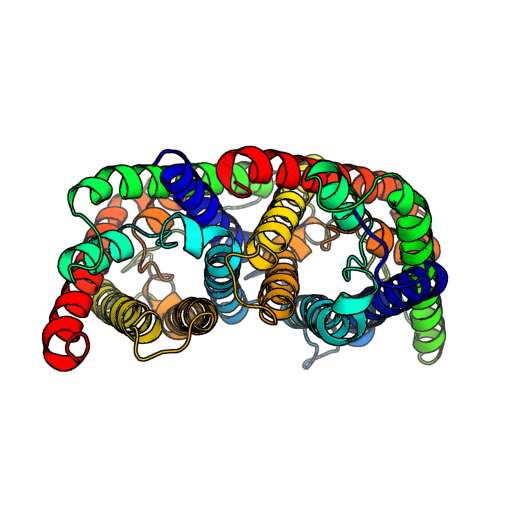TOM 3270 N N . TRP B 1 249 ? 17.294 67.081 54.791 1.00 34.14 221 TRP B N 1
ATOM 3271 C CA . TRP B 1 249 ? 16.292 66.262 55.462 1.00 34.18 221 TRP B CA 1
ATOM 3272 C C . TRP B 1 249 ? 14.891 66.589 54.897 1.00 35.05 221 TRP B C 1
ATOM 3273 O O . TRP B 1 249 ? 14.097 65.698 54.596 1.00 33.50 221 TRP B O 1
ATOM 3284 N N . LYS B 1 250 ? 14.575 67.875 54.808 1.00 38.05 222 LYS B N 1
ATOM 3285 C CA . LYS B 1 250 ? 13.260 68.309 54.301 1.00 41.56 222 LYS B CA 1
ATOM 3286 C C . LYS B 1 250 ? 13.024 67.803 52.885 1.00 42.06 222 LYS B C 1
ATOM 3287 O O . LYS B 1 250 ? 11.920 67.534 52.514 1.00 43.50 222 LYS B O 1
ATOM 3293 N N . LEU B 1 251 ? 14.070 67.600 52.122 1.00 43.47 223 LEU B N 1
ATOM 3294 C CA . LEU B 1 251 ? 13.923 67.021 50.753 1.00 44.55 223 LEU B CA 1
ATOM 3295 C C . LEU B 1 251 ? 13.363 65.612 50.686 1.00 44.27 223 LEU B C 1
ATOM 3296 O O . LEU B 1 251 ? 12.560 65.324 49.817 1.00 45.44 223 LEU B O 1
ATOM 3301 N N . PHE B 1 252 ? 13.752 64.726 51.611 1.00 42.56 224 PHE B N 1
ATOM 3302 C CA . PHE B 1 252 ? 13.328 63.337 51.517 1.00 40.54 224 PHE B CA 1
ATOM 3303 C C . PHE B 1 252 ? 12.803 62.719 52.817 1.00 40.15 224 PHE B C 1
ATOM 3304 O O . PHE B 1 252 ? 12.113 61.727 52.788 1.00 40.68 224 PHE B O 1
ATOM 3312 N N . GLY B 1 253 ? 13.111 63.288 53.956 1.00 38.95 225 GLY B N 1
ATOM 3313 C CA . GLY B 1 253 ? 12.837 62.593 55.232 1.00 38.49 225 GLY B CA 1
ATOM 3314 C C . GLY B 1 253 ? 11.597 62.997 55.995 1.00 37.57 225 GLY B C 1
ATOM 3315 O O . GLY B 1 253 ? 10.974 62.152 56.653 1.00 36.13 225 GLY B O 1
ATOM 3316 N N . GLU B 1 254 ? 11.247 64.282 55.944 1.00 37.77 226 GLU B N 1
ATOM 3317 C CA . GLU B 1 254 ? 10.233 64.838 56.831 1.00 40.26 226 GLU B CA 1
ATOM 3318 C C . GLU B 1 254 ? 8.775 64.435 56.500 1.00 42.64 226 GLU B C 1
ATOM 3319 O O . GLU B 1 254 ? 8.024 64.013 57.392 1.00 42.07 226 GLU B O 1
ATOM 3325 N N . LYS B 1 255 ? 8.392 64.468 55.218 1.00 45.31 227 LYS B N 1
ATOM 3326 C CA . LYS B 1 255 ? 7.005 64.137 54.834 1.00 48.05 227 LYS B CA 1
ATOM 3327 C C . LYS B 1 255 ? 6.559 62.711 55.126 1.00 48.86 227 LYS B C 1
ATOM 3328 O O . LYS B 1 255 ? 7.406 61.847 55.369 1.00 50.34 227 LYS B O 1
#

CATH classification: 1.20.1080.10

InterPro domains:
  IPR000425 Major intrinsic protein [PF00230] (3-220)
  IPR000425 Major intrinsic protein [PR00783] (3-22)
  IPR000425 Major intrinsic protein [PR00783] (43-67)
  IPR000425 Major intrinsic protein [PR00783] (80-99)
  IPR000425 Major intrinsic protein [PR00783] (135-153)
  IPR000425 Major intrinsic protein [PR00783] (165-187)
  IPR000425 Major intrinsic protein [PR00783] (204-224)
  IPR000425 Major intrinsic protein [TIGR00861] (7-221)
  IPR022357 Major intrinsic protein, conserved site [PS00221] (61-69)
  IPR023271 Aquaporin-like [G3DSA:1.20.1080.10] (1-227)
  IPR023271 Aquaporin-like [SSF81338] (3-225)
  IPR023743 Aquaporin Z [MF_01146] (2-228)
  IPR034294 Aquaporin transporter [PTHR19139] (3-226)

Organism: Agrobacterium fabrum (strain C58 / ATCC 33970) (NCBI:txid176299)

Radius of gyration: 21.61 Å; Cα contacts (8 Å, |Δi|>4): 939; chains: 2; bounding box: 50×56×50 Å

Foldseek 3Di:
DVLLLLLLLQLLLLLQLQLLLLVQPAQPDPPHGDHLLNSLLRNLVSQLVSCVVCCVPNVRQLFLLLLLLCVLLVNHPPVCNVSSLVSNLNSLQVSLVVSVVVSPVDDPDDCPLSLAWAAQVRQQQRHHLVLLLVLLLQLLLVLLLLQLQCPAPVHDPDCSSVSNSNSSSVSSVPPCNGTPDQLGLSSNNNSCVVVPDRSVVGSVSSVVRSNNSSNNSSVVCNVPPRDD/DDAPADLVLLLVLLLQLLLLLQLQLLLLVQPAQPPPPRGDHLLNSLLRNLVSQLVSCVVCCVPNVRQLFLLLLLLCCLLVNHPPVCNVSSLVSSLNSLQVSLVVSVVVVVVVPPDDSDLSLAWDAQVRQLQRHHPVQLLVLLLQLLLVLLLQQDQCPAPVHDPDCSSVSNSVSSSVSSVPDCNGTVDQLGLSSNNNSCVVVPDRSVVRSVSSVPRSNNSSNVSSVVCSVPPHD

Nearest PDB structures (foldseek):
  3llq-assem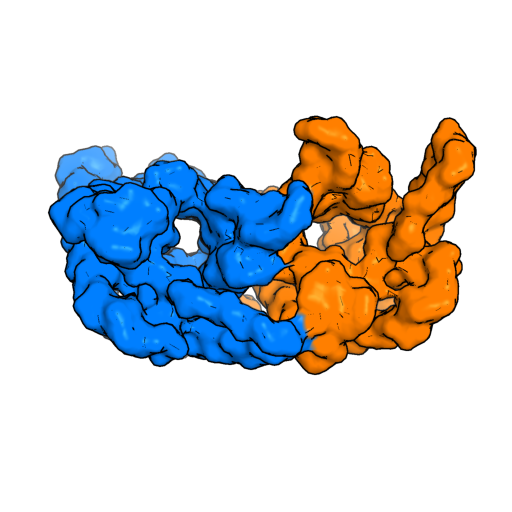bly1_B  TM=1.003E+00  e=4.755E-31  Agrobacterium fabrum str. C58
  2o9d-assembly2_B  TM=9.925E-01  e=7.127E-26  Escherichia coli
  3cn5-assembly1_A  TM=8.965E-01  e=3.390E-12  Spinacia oleracea
  2b5f-assembly1_A  TM=9.066E-01  e=6.624E-12  Spinacia oleracea
  4jc6-assembly1_A  TM=9.069E-01  e=1.234E-11  Spinacia oleracea

Sequence (461 aa):
MGRKLLAEFFGTFWLVFGGCGSAVFAAAFPELGIGFTGVALAFGLTVLTMAYAVGGISGGHFNPAVSVGLTVAGRFPASSLVPYVIAQVAGAIVAAAALYVIATGKAGIDLGGFASNGYGEHSPGGYSLVSALLIEIILTAFFLIVILGSTHGRVPAGFAPIAIGLALTLIHLISIPVTNTSVNPARSTGQALFVGGWALQQLWLFWLAPIVGGAAGAVIWKLFGEKDYFQSYVMGRKLLAEFFGTFWLVFGGCGSAVFAAAFPELGIGFTGVALAFGLTVLTMAYAVGGISGGHFNPAVSVGLTVAGRFPASSLVPYVIAQVAGAIVAAAALYVIATGKAGIDLGGFASNGYGEHSPGGYSLVSALLIEIILTAFFLIVILGSTHGRVPAGFAPIAIGLALTLIHLISIPVTNTSVNPARSTGQALFVGGWALQQLWLFWLAPIVGGAAGAVIWKLFGEK

B-factor: mean 31.72, std 7.28, range [15.75, 70.11]

Solvent-accessible surface area: 16990 Å² total; per-residue (Å²): 118,45,80,79,51,71,0,0,46,32,1,0,16,0,5,0,0,0,0,0,0,0,30,33,9,0,22,97,46,95,172,44,29,8,32,111,84,0,9,0,39,0,3,0,1,1,8,2,0,0,14,6,0,0,16,60,18,7,52,15,10,1,3,1,0,3,0,24,0,15,27,52,8,67,79,24,82,71,100,10,36,102,46,3,25,113,12,0,26,37,0,0,59,71,0,0,34,21,0,85,84,1,0,60,21,66,98,90,46,130,42,51,33,6,17,2,5,0,26,24,160,56,6,68,48,56,98,57,69,93,39,0,50,98,35,0,41,94,13,0,10,127,8,0,29,48,12,0,15,17,67,16,78,135,47,89,81,14,100,15,14,42,34,18,0,85,12,6,15,96,8,3,92,82,0,5,46,12,0,38,0,3,2,4,0,0,6,2,12,0,0,3,83,78,43,16,50,58,2,74,133,19,23,114,0,1,72,86,0,0,52,64,0,0,28,34,0,0,66,85,15,83,137,143,4,49,175,175,160,209,127,90,77,87,69,44,126,30,46,102,5,0,48,106,0,0,48,110,5,0,52,19,0,0,2,22,28,40,87,30,12,77,120,95,176,148,31,69,11,14,34,14,11,0,75,21,2,0,70,8,8,32,66,31,17,106,68,20,16,68,46,6,51,15,12,0,3,1,0,4,0,23,0,16,29,49,8,42,65,20,37,72,98,8,37,101,45,2,27,112,10,0,26,37,0,0,62,68,0,0,37,28,0,93,101,95,14,77,73,136,97,84,92,127,58,55,29,7,22,2,5,0,27,23,171,59,6,50,8,41,6,41,68,89,2,0,47,57,0,2,46,34,1,0,7,13,7,0,0,0,13,0,0,3,67,30,78,75,17,56,107,43,23,17,14,38,0,16,0,32,0,5,0,0,0,3,0,0,0,4,1,0,0,40,0,2,1,4,0,0,6,1,13,0,0,2,88,82,43,16,58,64,2,76,143,20,25,110,0,1,72,86,0,0,52,62,0,0,28,35,0,0,74,51,0,90,136,3,0,55,194